Protein AF-A0A257DA40-F1 (afdb_monomer_lite)

Secondary structure (DSSP, 8-state):
-HHHHHHHHHHHHHHHHHHHHTTS-----------------------------------------------------------------------------------------------------HHHHHHHHHHHHS---HHHHHHHHHHHHHHHHHHHHHHS-SS-----HHHHHHHHHHHHHHHHHHHHHHHHHHHH--SPPSS-TTSTTTTS-HHHHHHHHHHHHHHHHHHHHHHHHS-HHHIIIIIHHHHT-S--SGGGGG-S-HHHHHHHHHHHHIIIIIIS---HHHHHHHHHHHHHHHHHHT------GGGGGTS--HHHHHHHTBTT---S--SSHHHHHHTT----------BSS-HHHHT-HHHHTTT-----

Sequence (384 aa):
MHEQQLAVLMRQRQLRQKGELRRIELRARPVDGSARLGAHRGARAVRDRGVMVAHHGLGAPLDVRSDAIHHPGRVRAVADEVPKKDVVLHPLAGRMLEHRFQRLAVGMHIGDDGDLHGTCGRHRSRLGKLIWRQCNAMNLPASTLTLLLTVGVALSLMALERLRPNRSYAAEPAWVLRVAALGCVGIGLTLLLGTAFDRLVGAPGLMQRDSALTALPDWLQGFVGYVCVTFFVYWWHRWRHHSDLLWRLFHQIHHSTHRLEAATAFYAHPNDFIGNALIVSGVSYGLLGYGLDAAAWTAFWVGVFDLWEHTNLRTPRWLGYVVVRPEMHRVHHEKDRHRSNYGIPVWDMLFGTYENSLRDVDCGFSAAQERRVLSMLRFKDVDG

pLDDT: mean 72.93, std 28.76, range [23.3, 98.69]

Structure (mmCIF, N/CA/C/O backbone):
data_AF-A0A257DA40-F1
#
_entry.id   AF-A0A257DA40-F1
#
loop_
_atom_site.group_PDB
_atom_site.id
_atom_site.type_symbol
_atom_site.label_atom_id
_atom_site.label_alt_id
_atom_site.label_comp_id
_atom_site.label_asym_id
_atom_site.label_entity_id
_atom_site.label_seq_id
_atom_site.pdbx_PDB_ins_code
_atom_site.Cartn_x
_atom_site.Cartn_y
_atom_site.Cartn_z
_atom_site.occupancy
_atom_site.B_iso_or_equiv
_atom_site.auth_seq_id
_atom_site.auth_comp_id
_atom_site.auth_asym_id
_atom_site.auth_atom_id
_atom_site.pdbx_PDB_model_num
ATOM 1 N N . MET A 1 1 ? -74.834 -13.143 -15.637 1.00 54.34 1 MET A N 1
ATOM 2 C CA . MET A 1 1 ? -74.939 -11.907 -14.824 1.00 54.34 1 MET A CA 1
ATOM 3 C C . MET A 1 1 ? -74.166 -11.929 -13.494 1.00 54.34 1 MET A C 1
ATOM 5 O O . MET A 1 1 ? -73.977 -10.854 -12.946 1.00 54.34 1 MET A O 1
ATOM 9 N N . HIS A 1 2 ? -73.678 -13.067 -12.972 1.00 55.41 2 HIS A N 1
ATOM 10 C CA . HIS A 1 2 ? -72.959 -13.097 -11.678 1.00 55.41 2 HIS A CA 1
ATOM 11 C C . HIS A 1 2 ? -71.435 -12.849 -11.760 1.00 55.41 2 HIS A C 1
ATOM 13 O O . HIS A 1 2 ? -70.866 -12.233 -10.866 1.00 55.41 2 HIS A O 1
ATOM 19 N N . GLU A 1 3 ? -70.781 -13.217 -12.863 1.00 53.31 3 GLU A N 1
ATOM 20 C CA . GLU A 1 3 ? -69.329 -13.023 -13.059 1.00 53.31 3 GLU A CA 1
ATOM 21 C C . GLU A 1 3 ? -68.920 -11.539 -13.176 1.00 53.31 3 GLU A C 1
ATOM 23 O O . GLU A 1 3 ? -67.917 -11.100 -12.613 1.00 53.31 3 GLU A O 1
ATOM 28 N N . GLN A 1 4 ? -69.737 -10.717 -13.847 1.00 59.25 4 GLN A N 1
ATOM 29 C CA . GLN A 1 4 ? -69.430 -9.293 -14.041 1.00 59.25 4 GLN A CA 1
ATOM 30 C C . GLN A 1 4 ? -69.554 -8.468 -12.751 1.00 59.25 4 GLN A C 1
ATOM 32 O O . GLN A 1 4 ? -68.827 -7.490 -12.581 1.00 59.25 4 GLN A O 1
ATOM 37 N N . GLN A 1 5 ? -70.417 -8.867 -11.811 1.00 58.09 5 GLN A N 1
ATOM 38 C CA . GLN A 1 5 ? -70.557 -8.173 -10.526 1.00 58.09 5 GLN A CA 1
ATOM 39 C C . GLN A 1 5 ? -69.365 -8.446 -9.595 1.00 58.09 5 GLN A C 1
ATOM 41 O O . GLN A 1 5 ? -68.905 -7.536 -8.900 1.00 58.09 5 GLN A O 1
ATOM 46 N N . LEU A 1 6 ? -68.798 -9.658 -9.638 1.00 59.00 6 LEU A N 1
ATOM 47 C CA . LEU A 1 6 ? -67.636 -10.028 -8.826 1.00 59.00 6 LEU A CA 1
ATOM 48 C C . LEU A 1 6 ? -66.360 -9.295 -9.279 1.00 59.00 6 LEU A C 1
ATOM 50 O O . LEU A 1 6 ? -65.578 -8.824 -8.449 1.00 59.00 6 LEU A O 1
ATOM 54 N N . ALA A 1 7 ? -66.192 -9.112 -10.592 1.00 68.75 7 ALA A N 1
ATOM 55 C CA . ALA A 1 7 ? -65.068 -8.369 -11.162 1.00 68.75 7 ALA A CA 1
ATOM 56 C C . ALA A 1 7 ? -65.081 -6.878 -10.767 1.00 68.75 7 ALA A C 1
ATOM 58 O O . ALA A 1 7 ? -64.031 -6.294 -10.482 1.00 68.75 7 ALA A O 1
ATOM 59 N N . VAL A 1 8 ? -66.265 -6.259 -10.686 1.00 72.31 8 VAL A N 1
ATOM 60 C CA . VAL A 1 8 ? -66.413 -4.855 -10.265 1.00 72.31 8 VAL A CA 1
ATOM 61 C C . VAL A 1 8 ? -66.093 -4.682 -8.775 1.00 72.31 8 VAL A C 1
ATOM 63 O O . VAL A 1 8 ? -65.372 -3.750 -8.411 1.00 72.31 8 VAL A O 1
ATOM 66 N N . LEU A 1 9 ? -66.534 -5.611 -7.920 1.00 66.44 9 LEU A N 1
ATOM 67 C CA . LEU A 1 9 ? -66.240 -5.606 -6.479 1.00 66.44 9 LEU A CA 1
ATOM 68 C C . LEU A 1 9 ? -64.745 -5.810 -6.174 1.00 66.44 9 LEU A C 1
ATOM 70 O O . LEU A 1 9 ? -64.177 -5.093 -5.344 1.00 66.44 9 LEU A O 1
ATOM 74 N N . MET A 1 10 ? -64.076 -6.723 -6.886 1.00 69.44 10 MET A N 1
ATOM 75 C CA . MET A 1 10 ? -62.626 -6.943 -6.765 1.00 69.44 10 MET A CA 1
ATOM 76 C C . MET A 1 10 ? -61.822 -5.704 -7.192 1.00 69.44 10 MET A C 1
ATOM 78 O O . MET A 1 10 ? -60.873 -5.301 -6.512 1.00 69.44 10 MET A O 1
ATOM 82 N N . ARG A 1 11 ? -62.245 -5.036 -8.275 1.00 68.44 11 ARG A N 1
ATOM 83 C CA . ARG A 1 11 ? -61.588 -3.823 -8.783 1.00 68.44 11 ARG A CA 1
ATOM 84 C C . ARG A 1 11 ? -61.756 -2.628 -7.839 1.00 68.44 11 ARG A C 1
ATOM 86 O O . ARG A 1 11 ? -60.812 -1.861 -7.657 1.00 68.44 11 ARG A O 1
ATOM 93 N N . GLN A 1 12 ? -62.909 -2.492 -7.180 1.00 66.06 12 GLN A N 1
ATOM 94 C CA . GLN A 1 12 ? -63.132 -1.450 -6.170 1.00 66.06 12 GLN A CA 1
ATOM 95 C C . GLN A 1 12 ? -62.311 -1.676 -4.888 1.00 66.06 12 GLN A C 1
ATOM 97 O O . GLN A 1 12 ? -61.802 -0.706 -4.317 1.00 66.06 12 GLN A O 1
ATOM 102 N N . ARG A 1 13 ? -62.099 -2.934 -4.466 1.00 64.88 13 ARG A N 1
ATOM 103 C CA . ARG A 1 13 ? -61.212 -3.267 -3.333 1.00 64.88 13 ARG A CA 1
ATOM 104 C C . ARG A 1 13 ? -59.749 -2.912 -3.611 1.00 64.88 13 ARG A C 1
ATOM 106 O O . ARG A 1 13 ? -59.120 -2.267 -2.775 1.00 64.88 13 ARG A O 1
ATOM 113 N N . GLN A 1 14 ? -59.229 -3.243 -4.796 1.00 65.94 14 GLN A N 1
ATOM 114 C CA . GLN A 1 14 ? -57.849 -2.895 -5.171 1.00 65.94 14 GLN A CA 1
ATOM 115 C C . GLN A 1 14 ? -57.617 -1.379 -5.278 1.00 65.94 14 GLN A C 1
ATOM 117 O O . GLN A 1 14 ? -56.537 -0.896 -4.934 1.00 65.94 14 GLN A O 1
ATOM 122 N N . LEU A 1 15 ? -58.618 -0.612 -5.726 1.00 60.81 15 LEU A N 1
ATOM 123 C CA . LEU A 1 15 ? -58.515 0.848 -5.814 1.00 60.81 15 LEU A CA 1
ATOM 124 C C . LEU A 1 15 ? -58.539 1.525 -4.433 1.00 60.81 15 LEU A C 1
ATOM 126 O O . LEU A 1 15 ? -57.797 2.486 -4.234 1.00 60.81 15 LEU A O 1
ATOM 130 N N . ARG A 1 16 ? -59.302 1.000 -3.459 1.00 57.34 16 ARG A N 1
ATOM 131 C CA . ARG A 1 16 ? -59.254 1.483 -2.063 1.00 57.34 16 ARG A CA 1
ATOM 132 C C . ARG A 1 16 ? -57.899 1.211 -1.403 1.00 57.34 16 ARG A C 1
ATOM 134 O O . ARG A 1 16 ? -57.331 2.123 -0.812 1.00 57.34 16 ARG A O 1
ATOM 141 N N . GLN A 1 17 ? -57.329 0.022 -1.609 1.00 56.88 17 GLN A N 1
ATOM 142 C CA . GLN A 1 17 ? -56.016 -0.342 -1.060 1.00 56.88 17 GLN A CA 1
ATOM 143 C C . GLN A 1 17 ? -54.872 0.501 -1.661 1.00 56.88 17 GLN A C 1
ATOM 145 O O . GLN A 1 17 ? -53.980 0.953 -0.944 1.00 56.88 17 GLN A O 1
ATOM 150 N N . LYS A 1 18 ? -54.923 0.799 -2.970 1.00 51.84 18 LYS A N 1
ATOM 151 C CA . LYS A 1 18 ? -53.969 1.717 -3.627 1.00 51.84 18 LYS A CA 1
ATOM 152 C C . LYS A 1 18 ? -54.140 3.184 -3.205 1.00 51.84 18 LYS A C 1
ATOM 154 O O . LYS A 1 18 ? -53.164 3.932 -3.250 1.00 51.84 18 LYS A O 1
ATOM 159 N N . GLY A 1 19 ? -55.346 3.599 -2.812 1.00 48.47 19 GLY A N 1
ATOM 160 C CA . GLY A 1 19 ? -55.627 4.942 -2.294 1.00 48.47 19 GLY A CA 1
ATOM 161 C C . GLY A 1 19 ? -55.097 5.169 -0.874 1.00 48.47 19 GLY A C 1
ATOM 162 O O . GLY A 1 19 ? -54.560 6.240 -0.595 1.00 48.47 19 GLY A O 1
ATOM 163 N N . GLU A 1 20 ? -55.183 4.159 -0.005 1.00 48.88 20 GLU A N 1
ATOM 164 C CA . GLU A 1 20 ? -54.639 4.211 1.362 1.00 48.88 20 GLU A CA 1
ATOM 165 C C . GLU A 1 20 ? -53.105 4.157 1.381 1.00 48.88 20 GLU A C 1
ATOM 167 O O . GLU A 1 20 ? -52.479 4.940 2.094 1.00 48.88 20 GLU A O 1
ATOM 172 N N . LEU A 1 21 ? -52.482 3.351 0.512 1.00 44.78 21 LEU A N 1
ATOM 173 C CA . LEU A 1 21 ? -51.017 3.290 0.389 1.00 44.78 21 LEU A CA 1
ATOM 174 C C . LEU A 1 21 ? -50.393 4.600 -0.126 1.00 44.78 21 LEU A C 1
ATOM 176 O O . LEU A 1 21 ? -49.274 4.934 0.249 1.00 44.78 21 LEU A O 1
ATOM 180 N N . ARG A 1 22 ? -51.116 5.398 -0.928 1.00 41.72 22 ARG A N 1
ATOM 181 C CA . ARG A 1 22 ? -50.642 6.724 -1.376 1.00 41.72 22 ARG A CA 1
ATOM 182 C C . ARG A 1 22 ? -50.804 7.839 -0.336 1.00 41.72 22 ARG A C 1
ATOM 184 O O . ARG A 1 22 ? -50.245 8.912 -0.543 1.00 41.72 22 ARG A O 1
ATOM 191 N N . ARG A 1 23 ? -51.546 7.622 0.759 1.00 38.25 23 ARG A N 1
ATOM 192 C CA . ARG A 1 23 ? -51.724 8.619 1.836 1.00 38.25 23 ARG A CA 1
ATOM 193 C C . ARG A 1 23 ? -50.686 8.522 2.958 1.00 38.25 23 ARG A C 1
ATOM 195 O O . ARG A 1 23 ? -50.645 9.432 3.778 1.00 38.25 23 ARG A O 1
ATOM 202 N N . ILE A 1 24 ? -49.857 7.475 2.994 1.00 40.19 24 ILE A N 1
ATOM 203 C CA . ILE A 1 24 ? -48.946 7.206 4.124 1.00 40.19 24 ILE A CA 1
ATOM 204 C C . ILE A 1 24 ? -47.492 7.659 3.866 1.00 40.19 24 ILE A C 1
ATOM 206 O O . ILE A 1 24 ? -46.750 7.866 4.818 1.00 40.19 24 ILE A O 1
ATOM 210 N N . GLU A 1 25 ? -47.084 7.956 2.627 1.00 38.16 25 GLU A N 1
ATOM 211 C CA . GLU A 1 25 ? -45.714 8.424 2.333 1.00 38.16 25 GLU A CA 1
ATOM 212 C C . GLU A 1 25 ? -45.667 9.849 1.761 1.00 38.16 25 GLU A C 1
ATOM 214 O O . GLU A 1 25 ? -45.271 10.070 0.620 1.00 38.16 25 GLU A O 1
ATOM 219 N N . LEU A 1 26 ? -46.045 10.852 2.561 1.00 31.58 26 LEU A N 1
ATOM 220 C CA . LEU A 1 26 ? -45.719 12.260 2.293 1.00 31.58 26 LEU A CA 1
ATOM 221 C C . LEU A 1 26 ? -45.413 13.018 3.603 1.00 31.58 26 LEU A C 1
ATOM 223 O O . LEU A 1 26 ? -46.310 13.488 4.287 1.00 31.58 26 LEU A O 1
ATOM 227 N N . ARG A 1 27 ? -44.102 13.181 3.856 1.00 30.70 27 ARG A N 1
ATOM 228 C CA . ARG A 1 27 ? -43.392 14.222 4.642 1.00 30.70 27 ARG A CA 1
ATOM 229 C C . ARG A 1 27 ? -43.712 14.442 6.135 1.00 30.70 27 ARG A C 1
ATOM 231 O O . ARG A 1 27 ? -44.748 14.988 6.479 1.00 30.70 27 ARG A O 1
ATOM 238 N N . ALA A 1 28 ? -42.641 14.386 6.939 1.00 29.45 28 ALA A N 1
ATOM 239 C CA . ALA A 1 28 ? -42.179 15.542 7.724 1.00 29.45 28 ALA A CA 1
ATOM 240 C C . ALA A 1 28 ? -40.652 15.484 7.971 1.00 29.45 28 ALA A C 1
ATOM 242 O O . ALA A 1 28 ? -40.137 14.506 8.503 1.00 29.45 28 ALA A O 1
ATOM 243 N N . ARG A 1 29 ? -39.928 16.540 7.564 1.00 36.75 29 ARG A N 1
ATOM 244 C CA . ARG A 1 29 ? -38.593 16.904 8.088 1.00 36.75 29 ARG A CA 1
ATOM 245 C C . ARG A 1 29 ? -38.779 17.662 9.411 1.00 36.75 29 ARG A C 1
ATOM 247 O O . ARG A 1 29 ? -39.816 18.307 9.566 1.00 36.75 29 ARG A O 1
ATOM 254 N N . PRO A 1 30 ? -37.735 17.754 10.249 1.00 36.59 30 PRO A N 1
ATOM 255 C CA . PRO A 1 30 ? -37.380 19.082 10.760 1.00 36.59 30 PRO A CA 1
ATOM 256 C C . PRO A 1 30 ? -35.880 19.405 10.658 1.00 36.59 30 PRO A C 1
ATOM 258 O O . PRO A 1 30 ? -35.025 18.525 10.694 1.00 36.59 30 PRO A O 1
ATOM 261 N N . VAL A 1 31 ? -35.609 20.703 10.505 1.00 34.03 31 VAL A N 1
ATOM 262 C CA . VAL A 1 31 ? -34.304 21.380 10.567 1.00 34.03 31 VAL A CA 1
ATOM 263 C C . VAL A 1 31 ? -34.166 22.048 11.947 1.00 34.03 31 VAL A C 1
ATOM 265 O O . VAL A 1 31 ? -35.172 22.475 12.507 1.00 34.03 31 VAL A O 1
ATOM 268 N N . ASP A 1 32 ? -32.922 22.086 12.434 1.00 33.19 32 ASP A N 1
ATOM 269 C CA . ASP A 1 32 ? -32.271 22.751 13.583 1.00 33.19 32 ASP A CA 1
ATOM 270 C C . ASP A 1 32 ? -33.011 23.762 14.486 1.00 33.19 32 ASP A C 1
ATOM 272 O O . ASP A 1 32 ? -33.734 24.644 14.029 1.00 33.19 32 ASP A O 1
ATOM 276 N N . GLY A 1 33 ? -32.654 23.738 15.784 1.00 28.89 33 GLY A N 1
ATOM 277 C CA . GLY A 1 33 ? -32.906 24.845 16.720 1.00 28.89 33 GLY A CA 1
ATOM 278 C C . GLY A 1 33 ? -32.618 24.558 18.206 1.00 28.89 33 GLY A C 1
ATOM 279 O O . GLY A 1 33 ? -33.459 24.033 18.918 1.00 28.89 33 GLY A O 1
ATOM 280 N N . SER A 1 34 ? -31.421 24.946 18.652 1.00 29.34 34 SER A N 1
ATOM 281 C CA . SER A 1 34 ? -30.933 25.264 20.015 1.00 29.34 34 SER A CA 1
ATOM 282 C C . SER A 1 34 ? -31.821 25.128 21.280 1.00 29.34 34 SER A C 1
ATOM 284 O O . SER A 1 34 ? -32.819 25.820 21.437 1.00 29.34 34 SER A O 1
ATOM 286 N N . ALA A 1 35 ? -31.205 24.473 22.276 1.00 29.34 35 ALA A N 1
ATOM 287 C CA . ALA A 1 35 ? -31.002 24.905 23.672 1.00 29.34 35 ALA A CA 1
ATOM 288 C C . ALA A 1 35 ? -32.137 24.840 24.727 1.00 29.34 35 ALA A C 1
ATOM 290 O O . ALA A 1 35 ? -33.138 25.537 24.643 1.00 29.34 35 ALA A O 1
ATOM 291 N N . ARG A 1 36 ? -31.777 24.165 25.840 1.00 29.45 36 ARG A N 1
ATOM 292 C CA . ARG A 1 36 ? -31.937 24.513 27.278 1.00 29.45 36 ARG A CA 1
ATOM 293 C C . ARG A 1 36 ? -32.659 23.472 28.153 1.00 29.45 36 ARG A C 1
ATOM 295 O O . ARG A 1 36 ? -33.842 23.227 28.004 1.00 29.45 36 ARG A O 1
ATOM 302 N N . LEU A 1 37 ? -31.881 23.022 29.150 1.00 30.23 37 LEU A N 1
ATOM 303 C CA . LEU A 1 37 ? -32.204 22.832 30.575 1.00 30.23 37 LEU A CA 1
ATOM 304 C C . LEU A 1 37 ? -33.328 21.867 30.995 1.00 30.23 37 LEU A C 1
ATOM 306 O O . LEU A 1 37 ? -34.498 22.097 30.733 1.00 30.23 37 LEU A O 1
ATOM 310 N N . GLY A 1 38 ? -32.955 20.951 31.899 1.00 27.17 38 GLY A N 1
ATOM 311 C CA . GLY A 1 38 ? -33.719 20.782 33.139 1.00 27.17 38 GLY A CA 1
ATOM 312 C C . GLY A 1 38 ? -34.135 19.362 33.523 1.00 27.17 38 GLY A C 1
ATOM 313 O O . GLY A 1 38 ? -35.207 18.912 33.161 1.00 27.17 38 GLY A O 1
ATOM 314 N N . ALA A 1 39 ? -33.323 18.761 34.396 1.00 27.84 39 ALA A N 1
ATOM 315 C CA . ALA A 1 39 ? -33.744 18.126 35.649 1.00 27.84 39 ALA A CA 1
ATOM 316 C C . ALA A 1 39 ? -34.575 16.811 35.673 1.00 27.84 39 ALA A C 1
ATOM 318 O O . ALA A 1 39 ? -35.753 16.755 35.359 1.00 27.84 39 ALA A O 1
ATOM 319 N N . HIS A 1 40 ? -33.938 15.841 36.344 1.00 28.50 40 HIS A N 1
ATOM 320 C CA . HIS A 1 40 ? -34.460 14.946 37.389 1.00 28.50 40 HIS A CA 1
ATOM 321 C C . HIS A 1 40 ? -35.190 13.621 37.074 1.00 28.50 40 HIS A C 1
ATOM 323 O O . HIS A 1 40 ? -36.328 13.571 36.638 1.00 28.50 40 HIS A O 1
ATOM 329 N N . ARG A 1 41 ? -34.531 12.570 37.603 1.00 28.23 41 ARG A N 1
ATOM 330 C CA . ARG A 1 41 ? -35.044 11.450 38.422 1.00 28.23 41 ARG A CA 1
ATOM 331 C C . ARG A 1 41 ? -35.988 10.429 37.764 1.00 28.23 41 ARG A C 1
ATOM 333 O O . ARG A 1 41 ? -37.187 10.619 37.713 1.00 28.23 41 ARG A O 1
ATOM 340 N N . GLY A 1 42 ? -35.439 9.223 37.595 1.00 25.52 42 GLY A N 1
ATOM 341 C CA . GLY A 1 42 ? -35.705 8.152 38.562 1.00 25.52 42 GLY A CA 1
ATOM 342 C C . GLY A 1 42 ? -36.759 7.099 38.198 1.00 25.52 42 GLY A C 1
ATOM 343 O O . GLY A 1 42 ? -37.932 7.397 38.057 1.00 25.52 42 GLY A O 1
ATOM 344 N N . ALA A 1 43 ? -36.294 5.848 38.288 1.00 28.12 43 ALA A N 1
ATOM 345 C CA . ALA A 1 43 ? -37.004 4.650 38.747 1.00 28.12 43 ALA A CA 1
ATOM 346 C C . ALA A 1 43 ? -37.582 3.650 37.719 1.00 28.12 43 ALA A C 1
ATOM 348 O O . ALA A 1 43 ? -38.585 3.870 37.059 1.00 28.12 43 ALA A O 1
ATOM 349 N N . ARG A 1 44 ? -36.964 2.461 37.809 1.00 27.61 44 ARG A N 1
ATOM 350 C CA . ARG A 1 44 ? -37.535 1.107 37.945 1.00 27.61 44 ARG A CA 1
ATOM 351 C C . ARG A 1 44 ? -38.152 0.385 36.739 1.00 27.61 44 ARG A C 1
ATOM 353 O O . ARG A 1 44 ? -39.269 0.617 36.309 1.00 27.61 44 ARG A O 1
ATOM 360 N N . ALA A 1 45 ? -37.393 -0.651 36.383 1.00 30.00 45 ALA A N 1
ATOM 361 C CA . ALA A 1 45 ? -37.774 -1.961 35.876 1.00 30.00 45 ALA A CA 1
ATOM 362 C C . ALA A 1 45 ? -39.149 -2.497 36.315 1.00 30.00 45 ALA A C 1
ATOM 364 O O . ALA A 1 45 ? -39.465 -2.520 37.505 1.00 30.00 45 ALA A O 1
ATOM 365 N N . VAL A 1 46 ? -39.849 -3.101 35.352 1.00 30.28 46 VAL A N 1
ATOM 366 C CA . VAL A 1 46 ? -40.844 -4.155 35.571 1.00 30.28 46 VAL A CA 1
ATOM 367 C C . VAL A 1 46 ? -40.540 -5.289 34.588 1.00 30.28 46 VAL A C 1
ATOM 369 O O . VAL A 1 46 ? -40.456 -5.085 33.380 1.00 30.28 46 VAL A O 1
ATOM 372 N N . ARG A 1 47 ? -40.289 -6.474 35.152 1.00 29.67 47 ARG A N 1
ATOM 373 C CA . ARG A 1 47 ? -40.265 -7.772 34.469 1.00 29.67 47 ARG A CA 1
ATOM 374 C C . ARG A 1 47 ? -41.709 -8.233 34.327 1.00 29.67 47 ARG A C 1
ATOM 376 O O . ARG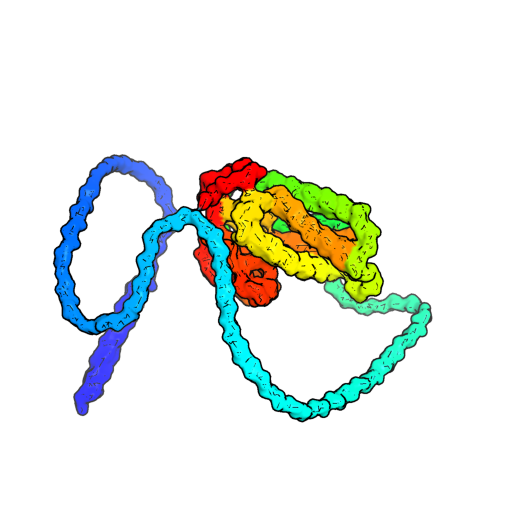 A 1 47 ? -42.406 -8.205 35.333 1.00 29.67 47 ARG A O 1
ATOM 383 N N . ASP A 1 48 ? -42.077 -8.782 33.175 1.00 29.83 48 ASP A N 1
ATOM 384 C CA . ASP A 1 48 ? -43.218 -9.691 33.107 1.00 29.83 48 ASP A CA 1
ATOM 385 C C . ASP A 1 48 ? -42.857 -10.982 32.374 1.00 29.83 48 ASP A C 1
ATOM 387 O O . ASP A 1 48 ? -42.207 -10.988 31.327 1.00 29.83 48 ASP A O 1
ATOM 391 N N . ARG A 1 49 ? -43.229 -12.090 33.019 1.00 29.80 49 ARG A N 1
ATOM 392 C CA . ARG A 1 49 ? -43.109 -13.474 32.563 1.00 29.80 49 ARG A CA 1
ATOM 393 C C . ARG A 1 49 ? -44.473 -13.893 32.015 1.00 29.80 49 ARG A C 1
ATOM 395 O O . ARG A 1 49 ? -45.456 -13.803 32.738 1.00 29.80 49 ARG A O 1
ATOM 402 N N . GLY A 1 50 ? -44.512 -14.437 30.802 1.00 25.97 50 GLY A N 1
ATOM 403 C CA . GLY A 1 50 ? -45.669 -15.151 30.258 1.00 25.97 50 GLY A CA 1
ATOM 404 C C . GLY A 1 50 ? -45.232 -16.504 29.699 1.00 25.97 50 GLY A C 1
ATOM 405 O O . GLY A 1 50 ? -44.283 -16.567 28.921 1.00 25.97 50 GLY A O 1
ATOM 406 N N . VAL A 1 51 ? -45.891 -17.577 30.136 1.00 25.25 51 VAL A N 1
ATOM 407 C CA . VAL A 1 51 ? -45.638 -18.985 29.787 1.00 25.25 51 VAL A CA 1
ATOM 408 C C . VAL A 1 51 ? -46.870 -19.561 29.074 1.00 25.25 51 VAL A C 1
ATOM 410 O O . VAL A 1 51 ? -47.966 -19.403 29.596 1.00 25.25 51 VAL A O 1
ATOM 413 N N . MET A 1 52 ? -46.615 -20.280 27.962 1.00 23.30 52 MET A N 1
ATOM 414 C CA . MET A 1 52 ? -47.407 -21.310 27.234 1.00 23.30 52 MET A CA 1
ATOM 415 C C . MET A 1 52 ? -48.806 -20.932 26.690 1.00 23.30 52 MET A C 1
ATOM 417 O O . MET A 1 52 ? -49.535 -20.168 27.297 1.00 23.30 52 MET A O 1
ATOM 421 N N . VAL A 1 53 ? -49.237 -21.386 25.501 1.00 25.56 53 VAL A N 1
ATOM 422 C CA . VAL A 1 53 ? -49.517 -22.788 25.112 1.00 25.56 53 VAL A CA 1
ATOM 423 C C . VAL A 1 53 ? -49.346 -23.021 23.597 1.00 25.56 53 VAL A C 1
ATOM 425 O O . VAL A 1 53 ? -49.659 -22.163 22.776 1.00 25.56 53 VAL A O 1
ATOM 428 N N . ALA A 1 54 ? -48.859 -24.218 23.256 1.00 25.95 54 ALA A N 1
ATOM 429 C CA . ALA A 1 54 ? -48.685 -24.770 21.914 1.00 25.95 54 ALA A CA 1
ATOM 430 C C . ALA A 1 54 ? -49.965 -25.426 21.356 1.00 25.95 54 ALA A C 1
ATOM 432 O O . ALA A 1 54 ? -50.749 -25.997 22.110 1.00 25.95 54 ALA A O 1
ATOM 433 N N . HIS A 1 55 ? -50.101 -25.455 20.025 1.00 25.47 55 HIS A N 1
ATOM 434 C CA . HIS A 1 55 ? -50.936 -26.429 19.316 1.00 25.47 55 HIS A CA 1
ATOM 435 C C . HIS A 1 55 ? -50.064 -27.290 18.392 1.00 25.47 55 HIS A C 1
ATOM 437 O O . HIS A 1 55 ? -49.210 -26.787 17.663 1.00 25.47 55 HIS A O 1
ATOM 443 N N . HIS A 1 56 ? -50.274 -28.600 18.497 1.00 28.56 56 HIS A N 1
ATOM 444 C CA . HIS A 1 56 ? -49.518 -29.696 17.893 1.00 28.56 56 HIS A CA 1
ATOM 445 C C . HIS A 1 56 ? -50.001 -30.065 16.478 1.00 28.56 56 HIS A C 1
ATOM 447 O O . HIS A 1 56 ? -51.202 -30.062 16.220 1.00 28.56 56 HIS A O 1
ATOM 453 N N . GLY A 1 57 ? -49.059 -30.558 15.661 1.00 25.80 57 GLY A N 1
ATOM 454 C CA . GLY A 1 57 ? -49.259 -31.594 14.632 1.00 25.80 57 GLY A CA 1
ATOM 455 C C . GLY A 1 57 ? -48.909 -31.142 13.209 1.00 25.80 57 GLY A C 1
ATOM 456 O O . GLY A 1 57 ? -49.354 -30.087 12.790 1.00 25.80 57 GLY A O 1
ATOM 457 N N . LEU A 1 58 ? -48.136 -31.850 12.381 1.00 28.09 58 LEU A N 1
ATOM 458 C CA . LEU A 1 58 ? -47.543 -33.194 12.392 1.00 28.09 58 LEU A CA 1
ATOM 459 C C . LEU A 1 58 ? -46.430 -33.208 11.314 1.00 28.09 58 LEU A C 1
ATOM 461 O O . LEU A 1 58 ? -46.598 -32.565 10.280 1.00 28.09 58 LEU A O 1
ATOM 465 N N . GLY A 1 59 ? -45.352 -33.980 11.517 1.00 27.12 59 GLY A N 1
ATOM 466 C CA . GLY A 1 59 ? -44.454 -34.428 10.435 1.00 27.12 59 GLY A CA 1
ATOM 467 C C . GLY A 1 59 ? -42.975 -34.026 10.541 1.00 27.12 59 GLY A C 1
ATOM 468 O O . GLY A 1 59 ? -42.512 -33.160 9.810 1.00 27.12 59 GLY A O 1
ATOM 469 N N . ALA A 1 60 ? -42.225 -34.706 11.407 1.00 26.00 60 ALA A N 1
ATOM 470 C CA . ALA A 1 60 ? -40.764 -34.872 11.326 1.00 26.00 60 ALA A CA 1
ATOM 471 C C . ALA A 1 60 ? -40.476 -36.373 11.032 1.00 26.00 60 ALA A C 1
ATOM 473 O O . ALA A 1 60 ? -41.454 -37.130 11.008 1.00 26.00 60 ALA A O 1
ATOM 474 N N . PRO A 1 61 ? -39.225 -36.882 10.929 1.00 42.09 61 PRO A N 1
ATOM 475 C CA . PRO A 1 61 ? -37.912 -36.213 10.924 1.00 42.09 61 PRO A CA 1
ATOM 476 C C . PRO A 1 61 ? -36.896 -36.814 9.909 1.00 42.09 61 PRO A C 1
ATOM 478 O O . PRO A 1 61 ? -37.183 -37.798 9.242 1.00 42.09 61 PRO A O 1
ATOM 481 N N . LEU A 1 62 ? -35.695 -36.223 9.847 1.00 27.72 62 LEU A N 1
ATOM 482 C CA . LEU A 1 62 ? -34.358 -36.846 9.689 1.00 27.72 62 LEU A CA 1
ATOM 483 C C . LEU A 1 62 ? -33.357 -35.671 9.802 1.00 27.72 62 LEU A C 1
ATOM 485 O O . LEU A 1 62 ? -33.134 -34.950 8.838 1.00 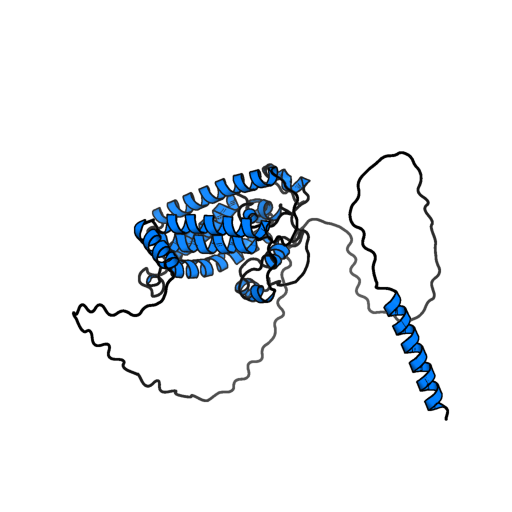27.72 62 LEU A O 1
ATOM 489 N N . ASP A 1 63 ? -33.092 -35.141 10.994 1.00 26.09 63 ASP A N 1
ATOM 490 C CA . ASP A 1 63 ? -32.062 -35.545 11.970 1.00 26.09 63 ASP A CA 1
ATOM 491 C C . ASP A 1 63 ? -30.634 -35.644 11.404 1.00 26.09 63 ASP A C 1
ATOM 493 O O . ASP A 1 63 ? -30.239 -36.678 10.878 1.00 26.09 63 ASP A O 1
ATOM 497 N N . VAL A 1 64 ? -29.859 -34.564 11.570 1.00 26.08 64 VAL A N 1
ATOM 498 C CA . VAL A 1 64 ? -28.474 -34.634 12.062 1.00 26.08 64 VAL A CA 1
ATOM 499 C C . VAL A 1 64 ? -28.265 -33.444 13.004 1.00 26.08 64 VAL A C 1
ATOM 501 O O . VAL A 1 64 ? -28.170 -32.293 12.576 1.00 26.08 64 VAL A O 1
ATOM 504 N N . ARG A 1 65 ? -28.213 -33.728 14.307 1.00 23.66 65 ARG A N 1
ATOM 505 C CA . ARG A 1 65 ? -27.669 -32.834 15.337 1.00 23.66 65 ARG A CA 1
ATOM 506 C C . ARG A 1 65 ? -26.153 -32.688 15.182 1.00 23.66 65 ARG A C 1
ATOM 508 O O . ARG A 1 65 ? -25.447 -33.684 15.056 1.00 23.66 65 ARG A O 1
ATOM 515 N N . SER A 1 66 ? -25.647 -31.474 15.376 1.00 26.59 66 SER A N 1
ATOM 516 C CA . SER A 1 66 ? -24.350 -31.279 16.029 1.00 26.59 66 SER A CA 1
ATOM 517 C C . SER A 1 66 ? -24.471 -30.149 17.047 1.00 26.59 66 SER A C 1
ATOM 519 O O . SER A 1 66 ? -24.534 -28.972 16.690 1.00 26.59 66 SER A O 1
ATOM 521 N N . ASP A 1 67 ? -24.527 -30.534 18.317 1.00 27.19 67 ASP A N 1
ATOM 522 C CA . ASP A 1 67 ? -24.284 -29.653 19.450 1.00 27.19 67 ASP A CA 1
ATOM 523 C C . ASP A 1 67 ? -22.808 -29.226 19.450 1.00 27.19 67 ASP A C 1
ATOM 525 O O . ASP A 1 67 ? -21.917 -30.074 19.416 1.00 27.19 67 ASP A O 1
ATOM 529 N N . ALA A 1 68 ? -22.538 -27.924 19.542 1.00 27.20 68 ALA A N 1
ATOM 530 C CA . ALA A 1 68 ? -21.272 -27.420 20.067 1.00 27.20 68 ALA A CA 1
ATOM 531 C C . ALA A 1 68 ? -21.467 -26.017 20.658 1.00 27.20 68 ALA A C 1
ATOM 533 O O . ALA A 1 68 ? -21.666 -25.027 19.955 1.00 27.20 68 ALA A O 1
ATOM 534 N N . ILE A 1 69 ? -21.405 -25.960 21.984 1.00 28.56 69 ILE A N 1
ATOM 535 C CA . ILE A 1 69 ? -21.343 -24.755 22.805 1.00 28.56 69 ILE A CA 1
ATOM 536 C C . ILE A 1 69 ? -19.851 -24.435 23.090 1.00 28.56 69 ILE A C 1
ATOM 538 O O . ILE A 1 69 ? -19.095 -25.341 23.425 1.00 28.56 69 ILE A O 1
ATOM 542 N N . HIS A 1 70 ? -19.492 -23.138 23.023 1.00 27.55 70 HIS A N 1
ATOM 543 C CA . HIS A 1 70 ? -18.274 -22.423 23.498 1.00 27.55 70 HIS A CA 1
ATOM 544 C C . HIS A 1 70 ? -16.944 -22.442 22.695 1.00 27.55 70 HIS A C 1
ATOM 546 O O . HIS A 1 70 ? -16.201 -23.416 22.717 1.00 27.55 70 HIS A O 1
ATOM 552 N N . HIS A 1 71 ? -16.564 -21.289 22.103 1.00 27.19 71 HIS A N 1
ATOM 553 C CA . HIS A 1 71 ? -15.575 -20.289 22.606 1.00 27.19 71 HIS A CA 1
ATOM 554 C C . HIS A 1 71 ? -15.202 -19.254 21.503 1.00 27.19 71 HIS A C 1
ATOM 556 O O . HIS A 1 71 ? -15.007 -19.664 20.360 1.00 27.19 71 HIS A O 1
ATOM 562 N N . PRO A 1 72 ? -15.059 -17.939 21.795 1.00 35.25 72 PRO A N 1
ATOM 563 C CA . PRO A 1 72 ? -14.506 -16.960 20.855 1.00 35.25 72 PRO A CA 1
ATOM 564 C C . PRO A 1 72 ? -12.974 -16.887 20.991 1.00 35.25 72 PRO A C 1
ATOM 566 O O . PRO A 1 72 ? -12.452 -16.964 22.103 1.00 35.25 72 PRO A O 1
ATOM 569 N N . GLY A 1 73 ? -12.264 -16.730 19.873 1.00 33.97 73 GLY A N 1
ATOM 570 C CA . GLY A 1 73 ? -10.807 -16.545 19.846 1.00 33.97 73 GLY A CA 1
ATOM 571 C C . GLY A 1 73 ? -10.049 -17.774 19.348 1.00 33.97 73 GLY A C 1
ATOM 572 O O . GLY A 1 73 ? -9.505 -18.544 20.137 1.00 33.97 73 GLY A O 1
ATOM 573 N N . ARG A 1 74 ? -10.048 -17.969 18.024 1.00 27.84 74 ARG A N 1
ATOM 574 C CA . ARG A 1 74 ? -9.029 -18.701 17.249 1.00 27.84 74 ARG A CA 1
ATOM 575 C C . ARG A 1 74 ? -9.391 -18.599 15.771 1.00 27.84 74 ARG A C 1
ATOM 577 O O . ARG A 1 74 ? -10.373 -19.198 15.335 1.00 27.84 74 ARG A O 1
ATOM 584 N N . VAL A 1 75 ? -8.571 -17.902 14.992 1.00 34.28 75 VAL A N 1
ATOM 585 C CA . VAL A 1 75 ? -8.582 -18.040 13.535 1.00 34.28 75 VAL A CA 1
ATOM 586 C C . VAL A 1 75 ? -8.009 -19.425 13.228 1.00 34.28 75 VAL A C 1
ATOM 588 O O . VAL A 1 75 ? -6.801 -19.641 13.233 1.00 34.28 75 VAL A O 1
ATOM 591 N N . ARG A 1 76 ? -8.878 -20.425 13.051 1.00 27.88 76 ARG A N 1
ATOM 592 C CA . ARG A 1 76 ? -8.464 -21.714 12.487 1.00 27.88 76 ARG A CA 1
ATOM 593 C C . ARG A 1 76 ? -8.498 -21.599 10.971 1.00 27.88 76 ARG A C 1
ATOM 595 O O . ARG A 1 76 ? -9.544 -21.305 10.402 1.00 27.88 76 ARG A O 1
ATOM 602 N N . ALA A 1 77 ? -7.357 -21.872 10.343 1.00 31.30 77 ALA A N 1
ATOM 603 C CA . ALA A 1 77 ? -7.272 -22.138 8.917 1.00 31.30 77 ALA A CA 1
ATOM 604 C C . ALA A 1 77 ? -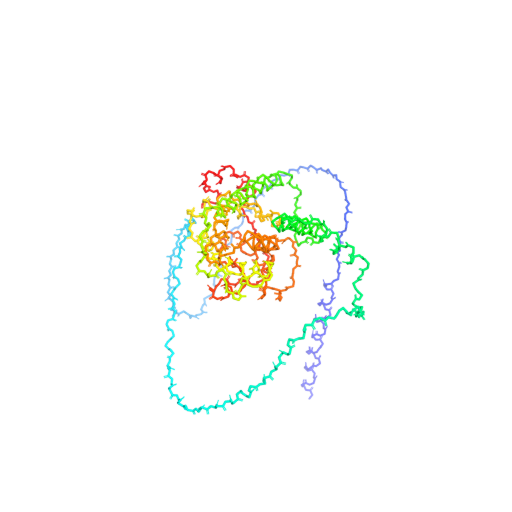8.266 -23.254 8.561 1.00 31.30 77 ALA A C 1
ATOM 606 O O . ALA A 1 77 ? -8.123 -24.395 9.005 1.00 31.30 77 ALA A O 1
ATOM 607 N N . VAL A 1 78 ? -9.296 -22.901 7.798 1.00 30.27 78 VAL A N 1
ATOM 608 C CA . VAL A 1 78 ? -10.152 -23.871 7.124 1.00 30.27 78 VAL A CA 1
ATOM 609 C C . VAL A 1 78 ? -9.390 -24.283 5.872 1.00 30.27 78 VAL A C 1
ATOM 611 O O . VAL A 1 78 ? -9.115 -23.456 5.007 1.00 30.27 78 VAL A O 1
ATOM 614 N N . ALA A 1 79 ? -8.964 -25.542 5.822 1.00 28.22 79 ALA A N 1
ATOM 615 C CA . ALA A 1 79 ? -8.507 -26.143 4.582 1.00 28.22 79 ALA A CA 1
ATOM 616 C C . ALA A 1 79 ? -9.747 -26.364 3.709 1.00 28.22 79 ALA A C 1
ATOM 618 O O . ALA A 1 79 ? -10.625 -27.140 4.083 1.00 28.22 79 ALA A O 1
ATOM 619 N N . ASP A 1 80 ? -9.840 -25.650 2.590 1.00 31.64 80 ASP A N 1
ATOM 620 C CA . ASP A 1 80 ? -10.919 -25.855 1.629 1.00 31.64 80 ASP A CA 1
ATOM 621 C C . ASP A 1 80 ? -10.743 -27.220 0.946 1.00 31.64 80 ASP A C 1
ATOM 623 O O . ASP A 1 80 ? -9.742 -27.484 0.273 1.00 31.64 80 ASP A O 1
ATOM 627 N N . GLU A 1 81 ? -11.730 -28.099 1.123 1.00 29.00 81 GLU A N 1
ATOM 628 C CA . GLU A 1 81 ? -11.882 -29.314 0.329 1.00 29.00 81 GLU A CA 1
ATOM 629 C C . GLU A 1 81 ? -12.182 -28.929 -1.126 1.00 29.00 81 GLU A C 1
ATOM 631 O O . GLU A 1 81 ? -13.238 -28.387 -1.453 1.00 29.00 81 GLU A O 1
ATOM 636 N N . VAL A 1 82 ? -11.236 -29.214 -2.021 1.00 30.52 82 VAL A N 1
ATOM 637 C CA . VAL A 1 82 ? -11.418 -29.076 -3.469 1.00 30.52 82 VAL A CA 1
ATOM 638 C C . VAL A 1 82 ? -12.309 -30.224 -3.959 1.00 30.52 82 VAL A C 1
ATOM 640 O O . VAL A 1 82 ? -11.895 -31.384 -3.861 1.00 30.52 82 VAL A O 1
ATOM 643 N N . PRO A 1 83 ? -13.490 -29.970 -4.552 1.00 28.12 83 PRO A N 1
ATOM 644 C CA . PRO A 1 83 ? -14.248 -31.030 -5.191 1.00 28.12 83 PRO A CA 1
ATOM 645 C C . PRO A 1 83 ? -13.530 -31.429 -6.483 1.00 28.12 83 PRO A C 1
ATOM 647 O O . PRO A 1 83 ? -13.437 -30.638 -7.427 1.00 28.12 83 PRO A O 1
ATOM 650 N N . LYS A 1 84 ? -13.033 -32.669 -6.544 1.00 27.22 84 LYS A N 1
ATOM 651 C CA . LYS A 1 84 ? -12.612 -33.297 -7.802 1.00 27.22 84 LYS A CA 1
ATOM 652 C C . LYS A 1 84 ? -13.824 -33.359 -8.733 1.00 27.22 84 LYS A C 1
ATOM 654 O O . LYS A 1 84 ? -14.760 -34.113 -8.488 1.00 27.22 84 LYS A O 1
ATOM 659 N N . LYS A 1 85 ? -13.813 -32.554 -9.795 1.00 29.56 85 LYS A N 1
ATOM 660 C CA . LYS A 1 85 ? -14.671 -32.777 -10.959 1.00 29.56 85 LYS A CA 1
ATOM 661 C C . LYS A 1 85 ? -13.887 -33.598 -11.968 1.00 29.56 85 LYS A C 1
ATOM 663 O O . LYS A 1 85 ? -12.932 -33.100 -12.560 1.00 29.56 85 LYS A O 1
ATOM 668 N N . ASP A 1 86 ? -14.321 -34.835 -12.155 1.00 28.30 86 ASP A N 1
ATOM 669 C CA . ASP A 1 86 ? -13.892 -35.682 -13.257 1.00 28.30 86 ASP A CA 1
ATOM 670 C C . ASP A 1 86 ? -14.370 -35.054 -14.572 1.00 28.30 86 ASP A C 1
ATOM 672 O O . ASP A 1 86 ? -15.562 -35.030 -14.885 1.00 28.30 86 ASP A O 1
ATOM 676 N N . VAL A 1 87 ? -13.434 -34.489 -15.334 1.00 29.53 87 VAL A N 1
ATOM 677 C CA . VAL A 1 87 ? -13.681 -34.048 -16.708 1.00 29.53 87 VAL A CA 1
ATOM 678 C C . VAL A 1 87 ? -13.319 -35.206 -17.626 1.00 29.53 87 VAL A C 1
ATOM 680 O O . VAL A 1 87 ? -12.149 -35.514 -17.842 1.00 29.53 87 VAL A O 1
ATOM 683 N N . VAL A 1 88 ? -14.349 -35.850 -18.166 1.00 28.45 88 VAL A N 1
ATOM 684 C CA . VAL A 1 88 ? -14.229 -36.825 -19.250 1.00 28.45 88 VAL A CA 1
ATOM 685 C C . VAL A 1 88 ? -13.774 -36.084 -20.513 1.00 28.45 88 VAL A C 1
ATOM 687 O O . VAL A 1 88 ? -14.520 -35.290 -21.083 1.00 28.45 88 VAL A O 1
ATOM 690 N N . LEU A 1 89 ? -12.536 -36.329 -20.943 1.00 28.36 89 LEU A N 1
ATOM 691 C CA . LEU A 1 89 ? -12.003 -35.877 -22.227 1.00 28.36 89 LEU A CA 1
ATOM 692 C C . LEU A 1 89 ? -12.485 -36.820 -23.337 1.00 28.36 89 LEU A C 1
ATOM 694 O O . LEU A 1 89 ? -12.077 -37.978 -23.395 1.00 28.36 89 LEU A O 1
ATOM 698 N N . HIS A 1 90 ? -13.329 -36.318 -24.239 1.00 27.70 90 HIS A N 1
ATOM 699 C CA . HIS A 1 90 ? -13.634 -36.983 -25.507 1.00 27.70 90 HIS A CA 1
ATOM 700 C C . HIS A 1 90 ? -12.613 -36.547 -26.577 1.00 27.70 90 HIS A C 1
ATOM 702 O O . HIS A 1 90 ? -12.431 -35.342 -26.767 1.00 27.70 90 HIS A O 1
ATOM 708 N N . PRO A 1 91 ? -11.967 -37.474 -27.309 1.00 30.84 91 PRO A N 1
ATOM 709 C CA . PRO A 1 91 ? -11.069 -37.127 -28.399 1.00 30.84 91 PRO A CA 1
ATOM 710 C C . PRO A 1 91 ? -11.860 -37.047 -29.708 1.00 30.84 91 PRO A C 1
ATOM 712 O O . PRO A 1 91 ? -12.411 -38.046 -30.167 1.00 30.84 91 PRO A O 1
ATOM 715 N N . LEU A 1 92 ? -11.891 -35.876 -30.343 1.00 28.59 92 LEU A N 1
ATOM 716 C CA . LEU A 1 92 ? -12.220 -35.775 -31.763 1.00 28.59 92 LEU A CA 1
ATOM 717 C C . LEU A 1 92 ? -11.145 -34.972 -32.483 1.00 28.59 92 LEU A C 1
ATOM 719 O O . LEU A 1 92 ? -10.918 -33.789 -32.243 1.00 28.59 92 LEU A O 1
ATOM 723 N N . ALA A 1 93 ? -10.464 -35.707 -33.348 1.00 27.81 93 ALA A N 1
ATOM 724 C CA . ALA A 1 93 ? -9.434 -35.267 -34.251 1.00 27.81 93 ALA A CA 1
ATOM 725 C C . ALA A 1 93 ? -9.978 -34.352 -35.359 1.00 27.81 93 ALA A C 1
ATOM 727 O O . ALA A 1 93 ? -11.113 -34.489 -35.810 1.00 27.81 93 ALA A O 1
ATOM 728 N N . GLY A 1 94 ? -9.071 -33.534 -35.893 1.00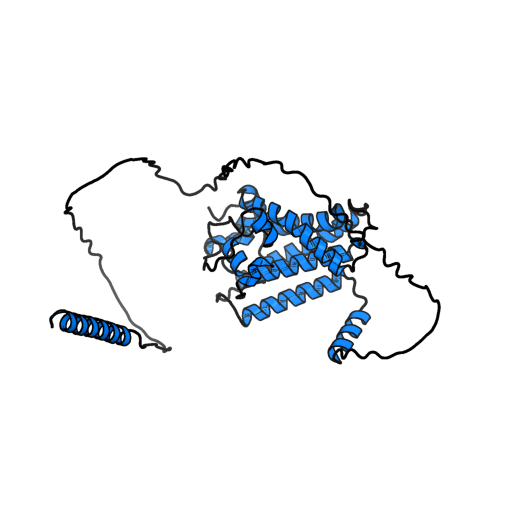 26.89 94 GLY A N 1
ATOM 729 C CA . GLY A 1 94 ? -9.001 -33.299 -37.331 1.00 26.89 94 GLY A CA 1
ATOM 730 C C . GLY A 1 94 ? -9.789 -32.108 -37.864 1.00 26.89 94 GLY A C 1
ATOM 731 O O . GLY A 1 94 ? -10.912 -32.255 -38.343 1.00 26.89 94 GLY A O 1
ATOM 732 N N . ARG A 1 95 ? -9.105 -30.966 -37.976 1.00 28.69 95 ARG A N 1
ATOM 733 C CA . ARG A 1 95 ? -8.752 -30.413 -39.295 1.00 28.69 95 ARG A CA 1
ATOM 734 C C . ARG A 1 95 ? -7.787 -29.235 -39.160 1.00 28.69 95 ARG A C 1
ATOM 736 O O . ARG A 1 95 ? -8.092 -28.225 -38.538 1.00 28.69 95 ARG A O 1
ATOM 743 N N . MET A 1 96 ? -6.616 -29.418 -39.768 1.00 28.08 96 MET A N 1
ATOM 744 C CA . MET A 1 96 ? -5.665 -28.369 -40.119 1.00 28.08 96 MET A CA 1
ATOM 745 C C . MET A 1 96 ? -6.364 -27.313 -40.979 1.00 28.08 96 MET A C 1
ATOM 747 O O . MET A 1 96 ? -7.027 -27.654 -41.958 1.00 28.08 96 MET A O 1
ATOM 751 N N . LEU A 1 97 ? -6.165 -26.044 -40.642 1.00 29.03 97 LEU A N 1
ATOM 752 C CA . LEU A 1 97 ? -6.372 -24.922 -41.549 1.00 29.03 97 LEU A CA 1
ATOM 753 C C . LEU A 1 97 ? -5.071 -24.122 -41.570 1.00 29.03 97 LEU A C 1
ATOM 755 O O . LEU A 1 97 ? -4.781 -23.318 -40.687 1.00 29.03 97 LEU A O 1
ATOM 759 N N . GLU A 1 98 ? -4.262 -24.424 -42.582 1.00 29.98 98 GLU A N 1
ATOM 760 C CA . GLU A 1 98 ? -3.112 -23.633 -42.998 1.00 29.98 98 GLU A CA 1
ATOM 761 C C . GLU A 1 98 ? -3.597 -22.253 -43.455 1.00 29.98 98 GLU A C 1
ATOM 763 O O . GLU A 1 98 ? -4.076 -22.085 -44.577 1.00 29.98 98 GLU A O 1
ATOM 768 N N . HIS A 1 99 ? -3.451 -21.237 -42.607 1.00 31.20 99 HIS A N 1
ATOM 769 C CA . HIS A 1 99 ? -3.523 -19.855 -43.064 1.00 31.20 99 HIS A CA 1
ATOM 770 C C . HIS A 1 99 ? -2.119 -19.356 -43.403 1.00 31.20 99 HIS A C 1
ATOM 772 O O . HIS A 1 99 ? -1.291 -19.075 -42.537 1.00 31.20 99 HIS A O 1
ATOM 778 N N . ARG A 1 100 ? -1.871 -19.259 -44.715 1.00 27.95 100 ARG A N 1
ATOM 779 C CA . ARG A 1 100 ? -0.730 -18.571 -45.323 1.00 27.95 100 ARG A CA 1
ATOM 780 C C . ARG A 1 100 ? -0.689 -17.125 -44.830 1.00 27.95 100 ARG A C 1
ATOM 782 O O . ARG A 1 100 ? -1.471 -16.295 -45.287 1.00 27.95 100 ARG A O 1
ATOM 789 N N . PHE A 1 101 ? 0.263 -16.799 -43.964 1.00 29.33 101 PHE A N 1
ATOM 790 C CA . PHE A 1 101 ? 0.693 -15.417 -43.788 1.00 29.33 101 PHE A CA 1
ATOM 791 C C . PHE A 1 101 ? 1.554 -15.032 -44.993 1.00 29.33 101 PHE A C 1
ATOM 793 O O . PHE A 1 101 ? 2.726 -15.398 -45.090 1.00 29.33 101 PHE A O 1
ATOM 800 N N . GLN A 1 102 ? 0.954 -14.314 -45.943 1.00 29.48 102 GLN A N 1
ATOM 801 C CA . GLN A 1 102 ? 1.716 -13.575 -46.941 1.00 29.48 102 GLN A CA 1
ATOM 802 C C . GLN A 1 102 ? 2.546 -12.518 -46.206 1.00 29.48 102 GLN A C 1
ATOM 804 O O . GLN A 1 102 ? 2.016 -11.636 -45.533 1.00 29.48 102 GLN A O 1
ATOM 809 N N . ARG A 1 103 ? 3.869 -12.655 -46.311 1.00 27.28 103 ARG A N 1
ATOM 810 C CA . ARG A 1 103 ? 4.849 -11.674 -45.853 1.00 27.28 103 ARG A CA 1
ATOM 811 C C . ARG A 1 103 ? 4.634 -10.384 -46.643 1.00 27.28 103 ARG A C 1
ATOM 813 O O . ARG A 1 103 ? 4.981 -10.331 -47.820 1.00 27.28 103 ARG A O 1
ATOM 820 N N . LEU A 1 104 ? 4.092 -9.348 -46.006 1.00 24.66 104 LEU A N 1
ATOM 821 C CA . LEU A 1 104 ? 4.254 -7.985 -46.501 1.00 24.66 104 LEU A CA 1
ATOM 822 C C . LEU A 1 104 ? 5.658 -7.529 -46.087 1.00 24.66 104 LEU A C 1
ATOM 824 O O . LEU A 1 104 ? 5.894 -7.137 -44.947 1.00 24.66 104 LEU A O 1
ATOM 828 N N . ALA A 1 105 ? 6.611 -7.659 -47.007 1.00 26.31 105 ALA A N 1
ATOM 829 C CA . ALA A 1 105 ? 7.910 -7.023 -46.883 1.00 26.31 105 ALA A CA 1
ATOM 830 C C . ALA A 1 105 ? 7.709 -5.511 -47.046 1.00 26.31 105 ALA A C 1
ATOM 832 O O . ALA A 1 105 ? 7.605 -5.007 -48.161 1.00 26.31 105 ALA A O 1
ATOM 833 N N . VAL A 1 106 ? 7.613 -4.784 -45.934 1.00 28.58 106 VAL A N 1
ATOM 834 C CA . VAL A 1 106 ? 7.776 -3.329 -45.952 1.00 28.58 106 VAL A CA 1
ATOM 835 C C . VAL A 1 106 ? 9.277 -3.074 -45.919 1.00 28.58 106 VAL A C 1
ATOM 837 O O . VAL A 1 106 ? 9.907 -3.134 -44.866 1.00 28.58 106 VAL A O 1
ATOM 840 N N . GLY A 1 107 ? 9.863 -2.875 -47.099 1.00 26.17 107 GLY A N 1
ATOM 841 C CA . GLY A 1 107 ? 11.231 -2.390 -47.229 1.00 26.17 107 GLY A CA 1
ATOM 842 C C . GLY A 1 107 ? 11.314 -0.990 -46.632 1.00 26.17 107 GLY A C 1
ATOM 843 O O . GLY A 1 107 ? 10.759 -0.046 -47.187 1.00 26.17 107 GLY A O 1
ATOM 844 N N . MET A 1 108 ? 11.969 -0.862 -45.482 1.00 25.86 108 MET A N 1
ATOM 845 C CA . MET A 1 108 ? 12.300 0.435 -44.907 1.00 25.86 108 MET A CA 1
ATOM 846 C C . MET A 1 108 ? 13.602 0.898 -45.558 1.00 25.86 108 MET A C 1
ATOM 848 O O . MET A 1 108 ? 14.681 0.401 -45.239 1.00 25.86 108 MET A O 1
ATOM 852 N N . HIS A 1 109 ? 13.474 1.793 -46.535 1.00 26.41 109 HIS A N 1
ATOM 853 C CA . HIS A 1 109 ? 14.605 2.477 -47.145 1.00 26.41 109 HIS A CA 1
ATOM 854 C C . HIS A 1 109 ? 15.218 3.401 -46.086 1.00 26.41 109 HIS A C 1
ATOM 856 O O . HIS A 1 109 ? 14.559 4.328 -45.617 1.00 26.41 109 HIS A O 1
ATOM 862 N N . ILE A 1 110 ? 16.459 3.123 -45.689 1.00 36.62 110 ILE A N 1
ATOM 863 C CA . ILE A 1 110 ? 17.287 4.071 -44.944 1.00 36.62 110 ILE A CA 1
ATOM 864 C C . ILE A 1 110 ? 17.696 5.143 -45.954 1.00 36.62 110 ILE A C 1
ATOM 866 O O . ILE A 1 110 ? 18.342 4.836 -46.957 1.00 36.62 110 ILE A O 1
ATOM 870 N N . GLY A 1 111 ? 17.215 6.362 -45.737 1.00 26.91 111 GLY A N 1
ATOM 871 C CA . GLY A 1 111 ? 17.669 7.564 -46.418 1.00 26.91 111 GLY A CA 1
ATOM 872 C C . GLY A 1 111 ? 18.323 8.460 -45.381 1.00 26.91 111 GLY A C 1
ATOM 873 O O . GLY A 1 111 ? 17.643 8.917 -44.462 1.00 26.91 111 GLY A O 1
ATOM 874 N N . ASP A 1 112 ? 19.632 8.641 -45.524 1.00 35.50 112 ASP A N 1
ATOM 875 C CA . ASP A 1 112 ? 20.400 9.664 -44.828 1.00 35.50 112 ASP A CA 1
ATOM 876 C C . ASP A 1 112 ? 20.018 11.065 -45.338 1.00 35.50 112 ASP A C 1
ATOM 878 O O . ASP A 1 112 ? 19.718 11.253 -46.518 1.00 35.50 112 ASP A O 1
ATOM 882 N N . ASP A 1 113 ? 20.088 12.013 -44.403 1.00 37.88 113 ASP A N 1
ATOM 883 C CA . ASP A 1 113 ? 20.161 13.470 -44.535 1.00 37.88 113 ASP A CA 1
ATOM 884 C C . ASP A 1 113 ? 19.002 14.261 -45.171 1.00 37.88 113 ASP A C 1
ATOM 886 O O . ASP A 1 113 ? 18.606 14.096 -46.323 1.00 37.88 113 ASP A O 1
ATOM 890 N N . GLY A 1 114 ? 18.541 15.265 -44.414 1.00 30.31 114 GLY A N 1
ATOM 891 C CA . GLY A 1 114 ? 17.796 16.397 -44.958 1.00 30.31 114 GLY A CA 1
ATOM 892 C C . GLY A 1 114 ? 16.911 17.105 -43.939 1.00 30.31 114 GLY A C 1
ATOM 893 O O . GLY A 1 114 ? 15.765 16.715 -43.729 1.00 30.31 114 GLY A O 1
ATOM 894 N N . ASP A 1 115 ? 17.429 18.183 -43.349 1.00 40.75 115 ASP A N 1
ATOM 895 C CA . ASP A 1 115 ? 16.654 19.224 -42.670 1.00 40.75 115 ASP A CA 1
ATOM 896 C C . ASP A 1 115 ? 15.377 19.583 -43.442 1.00 40.75 115 ASP A C 1
ATOM 898 O O . ASP A 1 115 ? 15.449 20.190 -44.508 1.00 40.75 115 ASP A O 1
ATOM 902 N N . LEU A 1 116 ? 14.200 19.302 -42.874 1.00 33.19 116 LEU A N 1
ATOM 903 C CA . LEU A 1 116 ? 12.948 19.932 -43.294 1.00 33.19 116 LEU A CA 1
ATOM 904 C C . LEU A 1 116 ? 12.047 20.218 -42.090 1.00 33.19 116 LEU A C 1
ATOM 906 O O . LEU A 1 116 ? 11.291 19.381 -41.591 1.00 33.19 116 LEU A O 1
ATOM 910 N N . HIS A 1 117 ? 12.092 21.479 -41.664 1.00 43.84 117 HIS A N 1
ATOM 911 C CA . HIS A 1 117 ? 11.012 22.138 -40.947 1.00 43.84 117 HIS A CA 1
ATOM 912 C C . HIS A 1 117 ? 9.687 21.966 -41.712 1.00 43.84 117 HIS A C 1
ATOM 914 O O . HIS A 1 117 ? 9.475 22.576 -42.755 1.00 43.84 117 HIS A O 1
ATOM 920 N N . GLY A 1 118 ? 8.772 21.166 -41.160 1.00 28.73 118 GLY A N 1
ATOM 921 C CA . GLY A 1 118 ? 7.427 20.956 -41.696 1.00 28.73 118 GLY A CA 1
ATOM 922 C C . GLY A 1 118 ? 6.405 20.837 -40.572 1.00 28.73 118 GLY A C 1
ATOM 923 O O . GLY A 1 118 ? 6.321 19.840 -39.862 1.00 28.73 118 GLY A O 1
ATOM 924 N N . THR A 1 119 ? 5.641 21.902 -40.373 1.00 40.44 119 THR A N 1
ATOM 925 C CA . THR A 1 119 ? 4.655 22.095 -39.311 1.00 40.44 119 THR A CA 1
ATOM 926 C C . THR A 1 119 ? 3.452 21.153 -39.423 1.00 40.44 119 THR A C 1
ATOM 928 O O . THR A 1 119 ? 2.591 21.356 -40.274 1.00 40.44 119 THR A O 1
ATOM 931 N N . CYS A 1 120 ? 3.301 20.212 -38.486 1.00 31.30 120 CYS A N 1
ATOM 932 C CA . CYS A 1 120 ? 2.007 19.592 -38.178 1.00 31.30 120 CYS A CA 1
ATOM 933 C C . CYS A 1 120 ? 1.579 19.999 -36.761 1.00 31.30 120 CYS A C 1
ATOM 935 O O . CYS A 1 120 ? 1.985 19.420 -35.750 1.00 31.30 120 CYS A O 1
ATOM 937 N N . GLY A 1 121 ? 0.779 21.063 -36.685 1.00 35.81 121 GLY A N 1
ATOM 938 C CA . GLY A 1 121 ? 0.293 21.645 -35.441 1.00 35.81 121 GLY A CA 1
ATOM 939 C C . GLY A 1 121 ? -0.702 20.743 -34.713 1.00 35.81 121 GLY A C 1
ATOM 940 O O . GLY A 1 121 ? -1.906 20.865 -34.899 1.00 35.81 121 GLY A O 1
ATOM 941 N N . ARG A 1 122 ? -0.223 19.915 -33.777 1.00 41.78 122 ARG A N 1
ATOM 942 C CA . ARG A 1 122 ? -1.051 19.546 -32.620 1.00 41.78 122 ARG A CA 1
ATOM 943 C C . ARG A 1 122 ? -1.100 20.753 -31.691 1.00 41.78 122 ARG A C 1
ATOM 945 O O . ARG A 1 122 ? -0.092 21.113 -31.077 1.00 41.78 122 ARG A O 1
ATOM 952 N N . HIS A 1 123 ? -2.269 21.379 -31.586 1.00 40.62 123 HIS A N 1
ATOM 953 C CA . HIS A 1 123 ? -2.579 22.384 -30.570 1.00 40.62 123 HIS A CA 1
ATOM 954 C C . HIS A 1 123 ? -2.481 21.761 -29.164 1.00 40.62 123 HIS A C 1
ATOM 956 O O . HIS A 1 123 ? -3.475 21.458 -28.516 1.00 40.62 123 HIS A O 1
ATOM 962 N N . ARG A 1 124 ? -1.260 21.574 -28.650 1.00 51.41 124 ARG A N 1
ATOM 963 C CA . ARG A 1 124 ? -1.041 21.572 -27.202 1.00 51.41 124 ARG A CA 1
ATOM 964 C C . ARG A 1 124 ? -1.256 23.009 -26.739 1.00 51.41 124 ARG A C 1
ATOM 966 O O . ARG A 1 124 ? -0.677 23.931 -27.325 1.00 51.41 124 ARG A O 1
ATOM 973 N N . SER A 1 125 ? -2.109 23.199 -25.734 1.00 60.88 125 SER A N 1
ATOM 974 C CA . SER A 1 125 ? -2.359 24.506 -25.120 1.00 60.88 125 SER A CA 1
ATOM 975 C C . SER A 1 125 ? -1.029 25.188 -24.760 1.00 60.88 125 SER A C 1
ATOM 977 O O . SER A 1 125 ? -0.029 24.515 -24.495 1.00 60.88 125 SER A O 1
ATOM 979 N N . ARG A 1 126 ? -0.983 26.529 -24.754 1.00 54.00 126 ARG A N 1
ATOM 980 C CA . ARG A 1 126 ? 0.220 27.277 -24.323 1.00 54.00 126 ARG A CA 1
ATOM 981 C C . ARG A 1 126 ? 0.708 26.807 -22.946 1.00 54.00 126 ARG A C 1
ATOM 983 O O . ARG A 1 126 ? 1.911 26.692 -22.743 1.00 54.00 126 ARG A O 1
ATOM 990 N N . LEU A 1 127 ? -0.228 26.431 -22.072 1.00 51.91 127 LEU A N 1
ATOM 991 C CA . LEU A 1 127 ? 0.043 25.806 -20.781 1.00 51.91 127 LEU A CA 1
ATOM 992 C C . LEU A 1 127 ? 0.728 24.437 -20.927 1.00 51.91 127 LEU A C 1
ATOM 994 O O . LEU A 1 127 ? 1.757 24.206 -20.308 1.00 51.91 127 LEU A O 1
ATOM 998 N N . GLY A 1 128 ? 0.237 23.560 -21.808 1.00 44.00 128 GLY A N 1
ATOM 999 C CA . GLY A 1 128 ? 0.858 22.258 -22.071 1.00 44.00 128 GLY A CA 1
ATOM 1000 C C . GLY A 1 128 ? 2.266 22.352 -22.672 1.00 44.00 128 GLY A C 1
ATOM 1001 O O . GLY A 1 128 ? 3.112 21.515 -22.372 1.00 44.00 128 GLY A O 1
ATOM 1002 N N . LYS A 1 129 ? 2.554 23.382 -23.481 1.00 49.03 129 LYS A N 1
ATOM 1003 C CA . LYS A 1 129 ? 3.914 23.653 -23.988 1.00 49.03 129 LYS A CA 1
ATOM 1004 C C . LYS A 1 129 ? 4.833 24.240 -22.912 1.00 49.03 129 LYS A C 1
ATOM 1006 O O . LYS A 1 129 ? 6.017 23.924 -22.914 1.00 49.03 129 LYS A O 1
ATOM 1011 N N . LEU A 1 130 ? 4.305 25.071 -22.011 1.00 53.53 130 LEU A N 1
ATOM 1012 C CA . LEU A 1 130 ? 5.060 25.658 -20.902 1.00 53.53 130 LEU A CA 1
ATOM 1013 C C . LEU A 1 130 ? 5.413 24.607 -19.843 1.00 53.53 130 LEU A C 1
ATOM 1015 O O . LEU A 1 130 ? 6.573 24.516 -19.467 1.00 53.53 130 LEU A O 1
ATOM 1019 N N . ILE A 1 131 ? 4.448 23.771 -19.446 1.00 54.81 131 ILE A N 1
ATOM 1020 C CA . ILE A 1 131 ? 4.666 22.654 -18.516 1.00 54.81 131 ILE A CA 1
ATOM 1021 C C . ILE A 1 131 ? 5.681 21.676 -19.111 1.00 54.81 131 ILE A C 1
ATOM 1023 O O . ILE A 1 131 ? 6.660 21.340 -18.458 1.00 54.81 131 ILE A O 1
ATOM 1027 N N . TRP A 1 132 ? 5.519 21.286 -20.381 1.00 49.09 132 TRP A N 1
ATOM 1028 C CA . TRP A 1 132 ? 6.466 20.382 -21.041 1.00 49.09 132 TRP A CA 1
ATOM 1029 C C . TRP A 1 132 ? 7.883 20.975 -21.124 1.00 49.09 132 TRP A C 1
ATOM 1031 O O . TRP A 1 132 ? 8.849 20.275 -20.845 1.00 49.09 132 TRP A O 1
ATOM 1041 N N . ARG A 1 133 ? 8.019 22.274 -21.433 1.00 48.56 133 ARG A N 1
ATOM 1042 C CA . ARG A 1 133 ? 9.318 22.972 -21.455 1.00 48.56 133 ARG A CA 1
ATOM 1043 C C . ARG A 1 133 ? 9.945 23.121 -20.070 1.00 48.56 133 ARG A C 1
ATOM 1045 O O . ARG A 1 133 ? 11.150 22.955 -19.960 1.00 48.56 133 ARG A O 1
ATOM 1052 N N . GLN A 1 134 ? 9.165 23.424 -19.034 1.00 55.00 134 GLN A N 1
ATOM 1053 C CA . GLN A 1 134 ? 9.682 23.551 -17.669 1.00 55.00 134 GLN A CA 1
ATOM 1054 C C . GLN A 1 134 ? 10.085 22.190 -17.090 1.00 55.00 134 GLN A C 1
ATOM 1056 O O . GLN A 1 134 ? 11.145 22.090 -16.488 1.00 55.00 134 GLN A O 1
ATOM 1061 N N . CYS A 1 135 ? 9.318 21.125 -17.344 1.00 48.72 135 CYS A N 1
ATOM 1062 C CA . CYS A 1 135 ? 9.691 19.769 -16.936 1.00 48.72 135 CYS A CA 1
ATOM 1063 C C . CYS A 1 135 ? 10.962 19.271 -17.646 1.00 48.72 135 CYS A C 1
ATOM 1065 O O . CYS A 1 135 ? 11.825 18.705 -16.982 1.00 48.72 135 CYS A O 1
ATOM 1067 N N . ASN A 1 136 ? 11.124 19.536 -18.952 1.00 49.22 136 ASN A N 1
ATOM 1068 C CA . ASN A 1 136 ? 12.349 19.177 -19.684 1.00 49.22 136 ASN A CA 1
ATOM 1069 C C . ASN A 1 136 ? 13.564 20.046 -19.320 1.00 49.22 136 ASN A C 1
ATOM 1071 O O . ASN A 1 136 ? 14.691 19.626 -19.546 1.00 49.22 136 ASN A O 1
ATOM 1075 N N . ALA A 1 137 ? 13.363 21.253 -18.785 1.00 50.44 137 ALA A N 1
ATOM 1076 C CA . ALA A 1 137 ? 14.459 22.156 -18.434 1.00 50.44 137 ALA A CA 1
ATOM 1077 C C . ALA A 1 137 ? 15.115 21.834 -17.080 1.00 50.44 137 ALA A C 1
ATOM 1079 O O . ALA A 1 137 ? 16.211 22.319 -16.816 1.00 50.44 137 ALA A O 1
ATOM 1080 N N . MET A 1 138 ? 14.463 21.049 -16.214 1.00 59.81 138 MET A N 1
ATOM 1081 C CA . MET A 1 138 ? 14.948 20.825 -14.846 1.00 59.81 138 MET A CA 1
ATOM 1082 C C . MET A 1 138 ? 15.904 19.633 -14.689 1.00 59.81 138 MET A C 1
ATOM 1084 O O . MET A 1 138 ? 16.476 19.509 -13.611 1.00 59.81 138 MET A O 1
ATOM 1088 N N . ASN A 1 139 ? 16.093 18.776 -15.711 1.00 65.56 139 ASN A N 1
ATOM 1089 C CA . ASN A 1 139 ? 16.971 17.586 -15.668 1.00 65.56 139 ASN A CA 1
ATOM 1090 C C . ASN A 1 139 ? 16.911 16.824 -14.324 1.00 65.56 139 ASN A C 1
ATOM 1092 O O . ASN A 1 139 ? 17.936 16.420 -13.773 1.00 65.56 139 ASN A O 1
ATOM 1096 N N . LEU A 1 140 ? 15.712 16.676 -13.751 1.00 77.25 140 LEU A N 1
ATOM 1097 C CA . LEU A 1 140 ? 15.559 15.991 -12.471 1.00 77.25 140 LEU A CA 1
ATOM 1098 C C . LEU A 1 140 ? 15.822 14.493 -12.672 1.00 77.25 140 LEU A C 1
ATOM 1100 O O . LEU A 1 140 ? 15.292 13.929 -13.632 1.00 77.25 140 LEU A O 1
ATOM 1104 N N . PRO A 1 141 ? 16.558 13.830 -11.759 1.00 83.88 141 PRO A N 1
ATOM 1105 C CA . PRO A 1 141 ? 16.615 12.372 -11.723 1.00 83.88 141 PRO A CA 1
ATOM 1106 C C . PRO A 1 141 ? 15.198 11.790 -11.707 1.00 83.88 141 PRO A C 1
ATOM 1108 O O . PRO A 1 141 ? 14.316 12.361 -11.049 1.00 83.88 141 PRO A O 1
ATOM 1111 N N . ALA A 1 142 ? 14.958 10.664 -12.391 1.00 83.25 142 ALA A N 1
ATOM 1112 C CA . ALA A 1 142 ? 13.607 10.105 -12.476 1.00 83.25 142 ALA A CA 1
ATOM 1113 C C . ALA A 1 142 ? 13.048 9.780 -11.085 1.00 83.25 142 ALA A C 1
ATOM 1115 O O . ALA A 1 142 ? 11.865 9.990 -10.844 1.00 83.25 142 ALA A O 1
ATOM 1116 N N . SER A 1 143 ? 13.909 9.381 -10.146 1.00 83.25 143 SER A N 1
ATOM 1117 C CA . SER A 1 143 ? 13.578 9.178 -8.731 1.00 83.25 143 SER A CA 1
ATOM 1118 C C . SER A 1 143 ? 13.052 10.432 -8.019 1.00 83.25 143 SER A C 1
ATOM 1120 O O . SER A 1 143 ? 12.105 10.352 -7.236 1.00 83.25 143 SER A O 1
ATOM 1122 N N . THR A 1 144 ? 13.612 11.609 -8.303 1.00 88.44 144 THR A N 1
ATOM 1123 C CA . THR A 1 144 ? 13.109 12.880 -7.761 1.00 88.44 144 THR A CA 1
ATOM 1124 C C . THR A 1 144 ? 11.769 13.236 -8.393 1.00 88.44 144 THR A C 1
ATOM 1126 O O . THR A 1 144 ? 10.846 13.659 -7.697 1.00 88.44 144 THR A O 1
ATOM 1129 N N . LEU A 1 145 ? 11.638 13.042 -9.709 1.00 91.69 145 LEU A N 1
ATOM 1130 C CA . LEU A 1 145 ? 10.390 13.297 -10.421 1.00 91.69 145 LEU A CA 1
ATOM 1131 C C . LEU A 1 145 ? 9.259 12.398 -9.904 1.00 91.69 145 LEU A C 1
ATOM 1133 O O . LEU A 1 145 ? 8.189 12.904 -9.574 1.00 91.69 145 LEU A O 1
ATOM 1137 N N . THR A 1 146 ? 9.487 11.089 -9.801 1.00 93.75 146 THR A N 1
ATOM 1138 C CA . THR A 1 146 ? 8.489 10.131 -9.316 1.00 93.75 146 THR A CA 1
ATOM 1139 C C . THR A 1 146 ? 8.075 10.430 -7.882 1.00 93.75 146 THR A C 1
ATOM 1141 O O . THR A 1 146 ? 6.884 10.405 -7.590 1.00 93.75 146 THR A O 1
ATOM 1144 N N . LEU A 1 147 ? 9.009 10.815 -7.005 1.00 91.75 147 LEU A N 1
ATOM 1145 C CA . LEU A 1 147 ? 8.688 11.235 -5.640 1.00 91.75 147 LEU A CA 1
ATOM 1146 C C . LEU A 1 147 ? 7.778 12.473 -5.614 1.00 91.75 147 LEU A C 1
ATOM 1148 O O . LEU A 1 147 ? 6.758 12.471 -4.923 1.00 91.75 147 LEU A O 1
ATOM 1152 N N . LEU A 1 148 ? 8.112 13.516 -6.382 1.00 94.38 148 LEU A N 1
ATOM 1153 C CA . LEU A 1 148 ? 7.287 14.726 -6.476 1.00 94.38 148 LEU A CA 1
ATOM 1154 C C . LEU A 1 148 ? 5.893 14.419 -7.037 1.00 94.38 148 LEU A C 1
ATOM 1156 O O . LEU A 1 148 ? 4.901 14.956 -6.544 1.00 94.38 148 LEU A O 1
ATOM 1160 N N . LEU A 1 149 ? 5.805 13.531 -8.032 1.00 96.38 149 LEU A N 1
ATOM 1161 C CA . LEU A 1 149 ? 4.531 13.077 -8.582 1.00 96.38 149 LEU A CA 1
ATOM 1162 C C . LEU A 1 149 ? 3.717 12.291 -7.548 1.00 96.38 149 LEU A C 1
ATOM 1164 O O . LEU A 1 149 ? 2.530 12.572 -7.403 1.00 96.38 149 LEU A O 1
ATOM 1168 N N . THR A 1 150 ? 4.327 11.373 -6.791 1.00 96.12 150 THR A N 1
ATOM 1169 C CA . THR A 1 150 ? 3.650 10.635 -5.709 1.00 96.12 150 THR A CA 1
ATOM 1170 C C . THR A 1 150 ? 3.092 11.590 -4.660 1.00 96.12 150 THR A C 1
ATOM 1172 O O . THR A 1 150 ? 1.928 11.473 -4.282 1.00 96.12 150 THR A O 1
ATOM 1175 N N . VAL A 1 151 ? 3.881 12.580 -4.224 1.00 95.75 151 VAL A N 1
ATOM 1176 C CA . VAL A 1 151 ? 3.417 13.612 -3.282 1.00 95.75 151 VAL A CA 1
ATOM 1177 C C . VAL A 1 151 ? 2.259 14.410 -3.883 1.00 95.75 151 VAL A C 1
ATOM 1179 O O . VAL A 1 151 ? 1.246 14.619 -3.219 1.00 95.75 151 VAL A O 1
ATOM 1182 N N . GLY A 1 152 ? 2.362 14.811 -5.152 1.00 97.88 152 GLY A N 1
ATOM 1183 C CA . GLY A 1 152 ? 1.288 15.508 -5.860 1.00 97.88 152 GLY A CA 1
ATOM 1184 C C . GLY A 1 152 ? -0.008 14.694 -5.934 1.00 97.88 152 GLY A C 1
ATOM 1185 O O . GLY A 1 152 ? -1.087 15.234 -5.677 1.00 97.88 152 GLY A O 1
ATOM 1186 N N . VAL A 1 153 ? 0.083 13.393 -6.228 1.00 98.19 153 VAL A N 1
ATOM 1187 C CA . VAL A 1 153 ? -1.059 12.464 -6.241 1.00 98.19 153 VAL A CA 1
ATOM 1188 C C . VAL A 1 153 ? -1.659 12.329 -4.845 1.00 98.19 153 VAL A C 1
ATOM 1190 O O . VAL A 1 153 ? -2.866 12.505 -4.698 1.00 98.19 153 VAL A O 1
ATOM 1193 N N . ALA A 1 154 ? -0.836 12.103 -3.818 1.00 97.50 154 ALA A N 1
ATOM 1194 C CA . ALA A 1 154 ? -1.292 11.986 -2.435 1.00 97.50 154 ALA A CA 1
ATOM 1195 C C . ALA A 1 154 ? -2.070 13.234 -1.992 1.00 97.50 154 ALA A C 1
ATOM 1197 O O . ALA A 1 154 ? -3.208 13.125 -1.536 1.00 97.50 154 ALA A O 1
ATOM 1198 N N . LEU A 1 155 ? -1.506 14.428 -2.204 1.00 97.50 155 LEU A N 1
ATOM 1199 C CA . LEU A 1 155 ? -2.162 15.694 -1.865 1.00 97.50 155 LEU A CA 1
ATOM 1200 C C . LEU A 1 155 ? -3.464 15.899 -2.650 1.00 97.50 155 LEU A C 1
ATOM 1202 O O . LEU A 1 155 ? -4.447 16.386 -2.093 1.00 97.50 155 LEU A O 1
ATOM 1206 N N . SER A 1 156 ? -3.493 15.501 -3.923 1.00 98.12 156 SER A N 1
ATOM 1207 C CA . SER A 1 156 ? -4.688 15.611 -4.766 1.00 98.12 156 SER A CA 1
ATOM 1208 C C . SER A 1 156 ? -5.812 14.686 -4.297 1.00 98.12 156 SER A C 1
ATOM 1210 O O . SER A 1 156 ? -6.962 15.118 -4.220 1.00 98.12 156 SER A O 1
ATOM 1212 N N . LEU A 1 157 ? -5.492 13.435 -3.951 1.00 98.06 157 LEU A N 1
ATOM 1213 C CA . LEU A 1 157 ? -6.459 12.474 -3.418 1.00 98.06 157 LEU A CA 1
ATOM 1214 C C . LEU A 1 157 ? -6.991 12.935 -2.059 1.00 98.06 157 LEU A C 1
ATOM 1216 O O . LEU A 1 157 ? -8.205 13.017 -1.886 1.00 98.06 157 LEU A O 1
ATOM 1220 N N . MET A 1 158 ? -6.107 13.355 -1.150 1.00 95.75 158 MET A N 1
ATOM 1221 C CA . MET A 1 158 ? -6.503 13.911 0.149 1.00 95.75 158 MET A CA 1
ATOM 1222 C C . MET A 1 158 ? -7.405 15.143 -0.012 1.00 95.75 158 MET A C 1
ATOM 1224 O O . MET A 1 158 ? -8.411 15.274 0.682 1.00 95.75 158 MET A O 1
ATOM 1228 N N . ALA A 1 159 ? -7.099 16.045 -0.951 1.00 96.81 159 ALA A N 1
ATOM 1229 C CA . ALA A 1 159 ? -7.956 17.193 -1.241 1.00 96.81 159 ALA A CA 1
ATOM 1230 C C . ALA A 1 159 ? -9.329 16.760 -1.784 1.00 96.81 159 ALA A C 1
ATOM 1232 O O . ALA A 1 159 ? -10.359 17.274 -1.344 1.00 96.81 159 ALA A O 1
ATOM 1233 N N . LEU A 1 160 ? -9.365 15.789 -2.700 1.00 97.06 160 LEU A N 1
ATOM 1234 C CA . LEU A 1 160 ? -10.607 15.277 -3.278 1.00 97.06 160 LEU A CA 1
ATOM 1235 C C . LEU A 1 160 ? -11.506 14.620 -2.222 1.00 97.06 160 LEU A C 1
ATOM 1237 O O . LEU A 1 160 ? -12.718 14.835 -2.234 1.00 97.06 160 LEU A O 1
ATOM 1241 N N . GLU A 1 161 ? -10.926 13.890 -1.272 1.00 95.94 161 GLU A N 1
ATOM 1242 C CA . GLU A 1 161 ? -11.644 13.288 -0.142 1.00 95.94 161 GLU A CA 1
ATOM 1243 C C . GLU A 1 161 ? -12.242 14.324 0.804 1.00 95.94 161 GLU A C 1
ATOM 1245 O O . GLU A 1 161 ? -13.320 14.103 1.351 1.00 95.94 161 GLU A O 1
ATOM 1250 N N . ARG A 1 162 ? -11.584 15.477 0.981 1.00 93.31 162 ARG A N 1
ATOM 1251 C CA . ARG A 1 162 ? -12.158 16.593 1.749 1.00 93.31 162 ARG A CA 1
ATOM 1252 C C . ARG A 1 162 ? -13.327 17.251 1.029 1.00 93.31 162 ARG A C 1
ATOM 1254 O O . ARG A 1 162 ? -14.251 17.717 1.689 1.00 93.31 162 ARG A O 1
ATOM 1261 N N . LEU A 1 163 ? -13.303 17.280 -0.302 1.00 95.62 163 LEU A N 1
ATOM 1262 C CA . LEU A 1 163 ? -14.373 17.864 -1.111 1.00 95.62 163 LEU A CA 1
ATOM 1263 C C . LEU A 1 163 ? -15.573 16.924 -1.280 1.00 95.62 163 LEU A C 1
ATOM 1265 O O . LEU A 1 163 ? -16.709 17.392 -1.359 1.00 95.62 163 LEU A O 1
ATOM 1269 N N . ARG A 1 164 ? -15.338 15.611 -1.396 1.00 95.44 164 ARG A N 1
ATOM 1270 C CA . ARG A 1 164 ? -16.367 14.606 -1.712 1.00 95.44 164 ARG A CA 1
ATOM 1271 C C . ARG A 1 164 ? -16.176 13.304 -0.916 1.00 95.44 164 ARG A C 1
ATOM 1273 O O . ARG A 1 164 ? -15.971 12.253 -1.526 1.00 95.44 164 ARG A O 1
ATOM 1280 N N . PRO A 1 165 ? -16.258 13.347 0.424 1.00 96.38 165 PRO A N 1
ATOM 1281 C CA . PRO A 1 165 ? -16.058 12.159 1.246 1.00 96.38 165 PRO A CA 1
ATOM 1282 C C . PRO A 1 165 ? -17.190 11.140 1.053 1.00 96.38 165 PRO A C 1
ATOM 1284 O O . PRO A 1 165 ? -18.366 11.502 0.979 1.00 96.38 165 PRO A O 1
ATOM 1287 N N . ASN A 1 166 ? -16.848 9.852 1.029 1.00 95.12 166 ASN A N 1
ATOM 1288 C CA . ASN A 1 166 ? -17.807 8.749 1.081 1.00 95.12 166 ASN A CA 1
ATOM 1289 C C . ASN A 1 166 ? -18.394 8.595 2.493 1.00 95.12 166 ASN A C 1
ATOM 1291 O O . ASN A 1 166 ? -19.609 8.455 2.645 1.00 95.12 166 ASN A O 1
ATOM 1295 N N . ARG A 1 167 ? -17.536 8.661 3.519 1.00 94.00 167 ARG A N 1
ATOM 1296 C CA . ARG A 1 167 ? -17.921 8.690 4.937 1.00 94.00 167 ARG A CA 1
ATOM 1297 C C . ARG A 1 167 ? -17.396 9.934 5.640 1.00 94.00 167 ARG A C 1
ATOM 1299 O O . ARG A 1 167 ? -16.291 10.393 5.370 1.00 94.00 167 ARG A O 1
ATOM 1306 N N . SER A 1 168 ? -18.166 10.458 6.584 1.00 92.56 168 SER A N 1
ATOM 1307 C CA . SER A 1 168 ? -17.721 11.556 7.441 1.00 92.56 168 SER A CA 1
ATOM 1308 C C . SER A 1 168 ? -16.964 11.008 8.646 1.00 92.56 168 SER A C 1
ATOM 1310 O O . SER A 1 168 ? -17.461 10.131 9.347 1.00 92.56 168 SER A O 1
ATOM 1312 N N . TYR A 1 169 ? -15.780 11.556 8.903 1.00 92.12 169 TYR A N 1
ATOM 1313 C CA . TYR A 1 169 ? -14.976 11.239 10.078 1.00 92.12 169 TYR A CA 1
ATOM 1314 C C . TYR A 1 169 ? -14.800 12.485 10.946 1.00 92.12 169 TYR A C 1
ATOM 1316 O O . TYR A 1 169 ? -14.648 13.590 10.421 1.00 92.12 169 TYR A O 1
ATOM 1324 N N . ALA A 1 170 ? -14.795 12.308 12.268 1.00 90.44 170 ALA A N 1
ATOM 1325 C CA . ALA A 1 170 ? -14.469 13.388 13.191 1.00 90.44 170 ALA A CA 1
ATOM 1326 C C . ALA A 1 170 ? -13.006 13.828 13.017 1.00 90.44 170 ALA A C 1
ATOM 1328 O O . ALA A 1 170 ? -12.138 13.040 12.631 1.00 90.44 170 ALA A O 1
ATOM 1329 N N . ALA A 1 171 ? -12.733 15.101 13.303 1.00 89.69 171 ALA A N 1
ATOM 1330 C CA . ALA A 1 171 ? -11.372 15.612 13.299 1.00 89.69 171 ALA A CA 1
ATOM 1331 C C . ALA A 1 171 ? -10.599 15.043 14.497 1.00 89.69 171 ALA A C 1
ATOM 1333 O O . ALA A 1 171 ? -10.939 15.311 15.648 1.00 89.69 171 ALA A O 1
ATOM 1334 N N . GLU A 1 172 ? -9.529 14.298 14.221 1.00 92.56 172 GLU A N 1
ATOM 1335 C CA . GLU A 1 172 ? -8.665 13.711 15.245 1.00 92.56 172 GLU A CA 1
ATOM 1336 C C . GLU A 1 172 ? -7.192 14.074 14.995 1.00 92.56 172 GLU A C 1
ATOM 1338 O O . GLU A 1 172 ? -6.464 13.316 14.349 1.00 92.56 172 GLU A O 1
ATOM 1343 N N . PRO A 1 173 ? -6.697 15.209 15.527 1.00 93.88 173 PRO A N 1
ATOM 1344 C CA . PRO A 1 173 ? -5.304 15.629 15.338 1.00 93.88 173 PRO A CA 1
ATOM 1345 C C . PRO A 1 173 ? -4.290 14.575 15.799 1.00 93.88 173 PRO A C 1
ATOM 1347 O O . PRO A 1 173 ? -3.246 14.385 15.180 1.00 93.88 173 PRO A O 1
ATOM 1350 N N . ALA A 1 174 ? -4.626 13.832 16.858 1.00 93.62 174 ALA A N 1
ATOM 1351 C CA . ALA A 1 174 ? -3.798 12.740 17.350 1.00 93.62 174 ALA A CA 1
ATOM 1352 C C . ALA A 1 174 ? -3.658 11.602 16.327 1.00 93.62 174 ALA A C 1
ATOM 1354 O O . ALA A 1 174 ? -2.609 10.970 16.280 1.00 93.62 174 ALA A O 1
ATOM 1355 N N . TRP A 1 175 ? -4.688 11.317 15.523 1.00 94.88 175 TRP A N 1
ATOM 1356 C CA . TRP A 1 175 ? -4.594 10.329 14.446 1.00 94.88 175 TRP A CA 1
ATOM 1357 C C . TRP A 1 175 ? -3.676 10.830 13.330 1.00 94.88 175 TRP A C 1
ATOM 1359 O O . TRP A 1 175 ? -2.779 10.100 12.914 1.00 94.88 175 TRP A O 1
ATOM 1369 N N . VAL A 1 176 ? -3.821 12.102 12.939 1.00 95.12 176 VAL A N 1
ATOM 1370 C CA . VAL A 1 176 ? -2.973 12.745 11.917 1.00 95.12 176 VAL A CA 1
ATOM 1371 C C . VAL A 1 176 ? -1.495 12.692 12.314 1.00 95.12 176 VAL A C 1
ATOM 1373 O O . VAL A 1 176 ? -0.641 12.359 11.497 1.00 95.12 176 VAL A O 1
ATOM 1376 N N . LEU A 1 177 ? -1.183 12.945 13.588 1.00 96.19 177 LEU A N 1
ATOM 1377 C CA . LEU A 1 177 ? 0.187 12.836 14.088 1.00 96.19 177 LEU A CA 1
ATOM 1378 C C . LEU A 1 177 ? 0.717 11.394 14.029 1.00 96.19 177 LEU A C 1
ATOM 1380 O O . LEU A 1 177 ? 1.872 11.189 13.664 1.00 96.19 177 LEU A O 1
ATOM 1384 N N . ARG A 1 178 ? -0.109 10.390 14.362 1.00 96.06 178 ARG A N 1
ATOM 1385 C CA . ARG A 1 178 ? 0.300 8.976 14.301 1.00 96.06 178 ARG A CA 1
ATOM 1386 C C . ARG A 1 178 ? 0.594 8.535 12.871 1.00 96.06 178 ARG A C 1
ATOM 1388 O O . ARG A 1 178 ? 1.639 7.935 12.645 1.00 96.06 178 ARG A O 1
ATOM 1395 N N . VAL A 1 179 ? -0.296 8.840 11.923 1.00 96.81 179 VAL A N 1
ATOM 1396 C CA . VAL A 1 179 ? -0.097 8.470 10.514 1.00 96.81 179 VAL A CA 1
ATOM 1397 C C . VAL A 1 179 ? 1.101 9.196 9.906 1.00 96.81 179 VAL A C 1
ATOM 1399 O O . VAL A 1 179 ? 1.887 8.572 9.204 1.00 96.81 179 VAL A O 1
ATOM 1402 N N . ALA A 1 180 ? 1.320 10.470 10.251 1.00 97.00 180 ALA A N 1
ATOM 1403 C CA . ALA A 1 180 ? 2.504 11.203 9.815 1.00 97.00 180 ALA A CA 1
ATOM 1404 C C . ALA A 1 180 ? 3.793 10.594 10.390 1.00 97.00 180 ALA A C 1
ATOM 1406 O O . ALA A 1 180 ? 4.755 10.395 9.657 1.00 97.00 180 ALA A O 1
ATOM 1407 N N . ALA A 1 181 ? 3.817 10.253 11.683 1.00 97.69 181 ALA A N 1
ATOM 1408 C CA . ALA A 1 181 ? 4.988 9.648 12.315 1.00 97.69 181 ALA A CA 1
ATOM 1409 C C . ALA A 1 181 ? 5.325 8.269 11.719 1.00 97.69 181 ALA A C 1
ATOM 1411 O O . ALA A 1 181 ? 6.472 8.034 11.338 1.00 97.69 181 ALA A O 1
ATOM 1412 N N . LEU A 1 182 ? 4.333 7.376 11.604 1.00 97.88 182 LEU A N 1
ATOM 1413 C CA . LEU A 1 182 ? 4.508 6.049 11.001 1.00 97.88 182 LEU A CA 1
ATOM 1414 C C . LEU A 1 182 ? 4.896 6.156 9.522 1.00 97.88 182 LEU A C 1
ATOM 1416 O O . LEU A 1 182 ? 5.848 5.507 9.095 1.00 97.88 182 LEU A O 1
ATOM 1420 N N . GLY A 1 183 ? 4.228 7.035 8.773 1.00 97.00 183 GLY A N 1
ATOM 1421 C CA . GLY A 1 183 ? 4.503 7.286 7.364 1.00 97.00 183 GLY A CA 1
ATOM 1422 C C . GLY A 1 183 ? 5.906 7.821 7.108 1.00 97.00 183 GLY A C 1
ATOM 1423 O O . GLY A 1 183 ? 6.599 7.301 6.242 1.00 97.00 183 GLY A O 1
ATOM 1424 N N . CYS A 1 184 ? 6.376 8.802 7.884 1.00 97.19 184 CYS A N 1
ATOM 1425 C CA . CYS A 1 184 ? 7.738 9.328 7.753 1.00 97.19 184 CYS A CA 1
ATOM 1426 C C . CYS A 1 184 ? 8.796 8.242 7.992 1.00 97.19 184 CYS A C 1
ATOM 1428 O O . CYS A 1 184 ? 9.755 8.142 7.225 1.00 97.19 184 CYS A O 1
ATOM 1430 N N . VAL A 1 185 ? 8.612 7.406 9.022 1.00 97.56 185 VAL A N 1
ATOM 1431 C CA . VAL A 1 185 ? 9.503 6.264 9.285 1.00 97.56 185 VAL A CA 1
ATOM 1432 C C . VAL A 1 185 ? 9.443 5.263 8.130 1.00 97.56 185 VAL A C 1
ATOM 1434 O O . VAL A 1 185 ? 10.484 4.850 7.627 1.00 97.56 185 VAL A O 1
ATOM 1437 N N . GLY A 1 186 ? 8.242 4.909 7.673 1.00 96.56 186 GLY A N 1
ATOM 1438 C CA . GLY A 1 186 ? 8.028 3.961 6.583 1.00 96.56 186 GLY A CA 1
ATOM 1439 C C . GLY A 1 186 ? 8.634 4.401 5.251 1.00 96.56 186 GLY A C 1
ATOM 1440 O O . GLY A 1 186 ? 9.339 3.625 4.602 1.00 96.56 186 GLY A O 1
ATOM 1441 N N . ILE A 1 187 ? 8.429 5.663 4.868 1.00 93.56 187 ILE A N 1
ATOM 1442 C CA . ILE A 1 187 ? 9.019 6.271 3.668 1.00 93.56 187 ILE A CA 1
ATOM 1443 C C . ILE A 1 187 ? 10.545 6.302 3.792 1.00 93.56 187 ILE A C 1
ATOM 1445 O O . ILE A 1 187 ? 11.237 5.888 2.863 1.00 93.56 187 ILE A O 1
ATOM 1449 N N . GLY A 1 188 ? 11.080 6.725 4.943 1.00 94.81 188 GLY A N 1
ATOM 1450 C CA . GLY A 1 188 ? 12.523 6.739 5.192 1.00 94.81 188 GLY A CA 1
ATOM 1451 C C . GLY A 1 188 ? 13.158 5.352 5.053 1.00 94.81 188 GLY A C 1
ATOM 1452 O O . GLY A 1 188 ? 14.170 5.206 4.369 1.00 94.81 188 GLY A O 1
ATOM 1453 N N . LEU A 1 189 ? 12.530 4.323 5.632 1.00 94.81 189 LEU A N 1
ATOM 1454 C CA . LEU A 1 189 ? 12.966 2.930 5.498 1.00 94.81 189 LEU A CA 1
ATOM 1455 C C . LEU A 1 189 ? 12.898 2.450 4.047 1.00 94.81 189 LEU A C 1
ATOM 1457 O O . LEU A 1 189 ? 13.857 1.859 3.562 1.00 94.81 189 LEU A O 1
ATOM 1461 N N . THR A 1 190 ? 11.805 2.743 3.341 1.00 91.50 190 THR A N 1
ATOM 1462 C CA . THR A 1 190 ? 11.615 2.343 1.938 1.00 91.50 190 THR A CA 1
ATOM 1463 C C . THR A 1 190 ? 12.695 2.940 1.034 1.00 91.50 190 THR A C 1
ATOM 1465 O O . THR A 1 190 ? 13.292 2.223 0.233 1.00 91.50 190 THR A O 1
ATOM 1468 N N . LEU A 1 191 ? 13.002 4.232 1.192 1.00 89.25 191 LEU A N 1
ATOM 1469 C CA . LEU A 1 191 ? 14.053 4.910 0.425 1.00 89.25 191 LEU A CA 1
ATOM 1470 C C . LEU A 1 191 ? 15.452 4.379 0.774 1.00 89.25 191 LEU A C 1
ATOM 1472 O O . LEU A 1 191 ? 16.274 4.149 -0.118 1.00 89.25 191 LEU A O 1
ATOM 1476 N N . LEU A 1 192 ? 15.725 4.143 2.060 1.00 90.00 192 LEU A N 1
ATOM 1477 C CA . LEU A 1 192 ? 16.994 3.569 2.510 1.00 90.00 192 LEU A CA 1
ATOM 1478 C C . LEU A 1 192 ? 17.210 2.166 1.927 1.00 90.00 192 LEU A C 1
ATOM 1480 O O . LEU A 1 192 ? 18.269 1.890 1.372 1.00 90.00 192 LEU A O 1
ATOM 1484 N N . LEU A 1 193 ? 16.201 1.296 2.013 1.00 89.31 193 LEU A N 1
ATOM 1485 C CA . LEU A 1 193 ? 16.255 -0.065 1.481 1.00 89.31 193 LEU A CA 1
ATOM 1486 C C . LEU A 1 193 ? 16.385 -0.070 -0.040 1.00 89.31 193 LEU A C 1
ATOM 1488 O O . LEU A 1 193 ? 17.252 -0.769 -0.554 1.00 89.31 193 LEU A O 1
ATOM 1492 N N . GLY A 1 194 ? 15.597 0.740 -0.750 1.00 83.69 194 GLY A N 1
ATOM 1493 C CA . GLY A 1 194 ? 15.670 0.830 -2.209 1.00 83.69 194 GLY A CA 1
ATOM 1494 C C . GLY A 1 194 ? 17.055 1.255 -2.705 1.00 83.69 194 GLY A C 1
ATOM 1495 O O . GLY A 1 194 ? 17.592 0.643 -3.625 1.00 83.69 194 GLY A O 1
ATOM 1496 N N . THR A 1 195 ? 17.672 2.250 -2.055 1.00 80.94 195 THR A N 1
ATOM 1497 C CA . THR A 1 195 ? 19.028 2.716 -2.408 1.00 80.94 195 THR A CA 1
ATOM 1498 C C . THR A 1 195 ? 20.135 1.758 -1.967 1.00 80.94 195 THR A C 1
ATOM 1500 O O . THR A 1 195 ? 21.168 1.671 -2.627 1.00 80.94 195 THR A O 1
ATOM 1503 N N . ALA A 1 196 ? 19.958 1.035 -0.859 1.00 86.06 196 ALA A N 1
ATOM 1504 C CA . ALA A 1 196 ? 20.893 -0.008 -0.448 1.00 86.06 196 ALA A CA 1
ATOM 1505 C C . ALA A 1 196 ? 20.845 -1.206 -1.407 1.00 86.06 196 ALA A C 1
ATOM 1507 O O . ALA A 1 196 ? 21.891 -1.718 -1.796 1.00 86.06 196 ALA A O 1
ATOM 1508 N N . PHE A 1 197 ? 19.648 -1.625 -1.821 1.00 83.00 197 PHE A N 1
ATOM 1509 C CA . PHE A 1 197 ? 19.453 -2.774 -2.702 1.00 83.00 197 PHE A CA 1
ATOM 1510 C C . PHE A 1 197 ? 20.040 -2.535 -4.095 1.00 83.00 197 PHE A C 1
ATOM 1512 O O . PHE A 1 197 ? 20.740 -3.406 -4.595 1.00 83.00 197 PHE A O 1
ATOM 1519 N N . ASP A 1 198 ? 19.842 -1.346 -4.675 1.00 76.62 198 ASP A N 1
ATOM 1520 C CA . ASP A 1 198 ? 20.458 -0.944 -5.951 1.00 76.62 198 ASP A CA 1
ATOM 1521 C C . ASP A 1 198 ? 21.995 -1.075 -5.919 1.00 76.62 198 ASP A C 1
ATOM 1523 O O . ASP A 1 198 ? 22.602 -1.659 -6.815 1.00 76.62 198 ASP A O 1
ATOM 1527 N N . ARG A 1 199 ? 22.631 -0.632 -4.823 1.00 78.44 199 ARG A N 1
ATOM 1528 C CA . ARG A 1 199 ? 24.091 -0.738 -4.645 1.00 78.44 199 ARG A CA 1
ATOM 1529 C C . ARG A 1 199 ? 24.580 -2.170 -4.437 1.00 78.44 199 ARG A C 1
ATOM 1531 O O . ARG A 1 199 ? 25.677 -2.503 -4.873 1.00 78.44 199 ARG A O 1
ATOM 1538 N N . LEU A 1 200 ? 23.812 -2.991 -3.722 1.00 75.38 200 LEU A N 1
ATOM 1539 C CA . LEU A 1 200 ? 24.205 -4.355 -3.351 1.00 75.38 200 LEU A CA 1
ATOM 1540 C C . LEU A 1 200 ? 23.939 -5.365 -4.470 1.00 75.38 200 LEU A C 1
ATOM 1542 O O . LEU A 1 200 ? 24.732 -6.279 -4.679 1.00 75.38 200 LEU A O 1
ATOM 1546 N N . VAL A 1 201 ? 22.827 -5.204 -5.185 1.00 70.06 201 VAL A N 1
ATOM 1547 C CA . VAL A 1 201 ? 22.347 -6.128 -6.221 1.00 70.06 201 VAL A CA 1
ATOM 1548 C C . VAL A 1 201 ? 22.748 -5.644 -7.610 1.00 70.06 201 VAL A C 1
ATOM 1550 O O . VAL A 1 201 ? 22.149 -6.053 -8.588 1.00 70.06 201 VAL A O 1
ATOM 1553 N N . GLY A 1 202 ? 23.819 -4.854 -7.748 1.00 58.38 202 GLY A N 1
ATOM 1554 C CA . GLY A 1 202 ? 24.399 -4.435 -9.038 1.00 58.38 202 GLY A CA 1
ATOM 1555 C C . GLY A 1 202 ? 24.788 -5.568 -10.021 1.00 58.38 202 GLY A C 1
ATOM 1556 O O . GLY A 1 202 ? 25.462 -5.309 -11.014 1.00 58.38 202 GLY A O 1
ATOM 1557 N N . ALA A 1 203 ? 24.378 -6.813 -9.765 1.00 53.03 203 ALA A N 1
ATOM 1558 C CA . ALA A 1 203 ? 24.435 -7.977 -10.633 1.00 53.03 203 ALA A CA 1
ATOM 1559 C C . ALA A 1 203 ? 23.345 -7.927 -11.732 1.00 53.03 203 ALA A C 1
ATOM 1561 O O . ALA A 1 203 ? 22.291 -7.316 -11.542 1.00 53.03 203 ALA A O 1
ATOM 1562 N N . PRO A 1 204 ? 23.569 -8.558 -12.900 1.00 56.88 204 PRO A N 1
ATOM 1563 C CA . PRO A 1 204 ? 22.549 -8.647 -13.940 1.00 56.88 204 PRO A CA 1
ATOM 1564 C C . PRO A 1 204 ? 21.331 -9.391 -13.379 1.00 56.88 204 PRO A C 1
ATOM 1566 O O . PRO A 1 204 ? 21.466 -10.516 -12.898 1.00 56.88 204 PRO A O 1
ATOM 1569 N N . GLY A 1 205 ? 20.159 -8.749 -13.397 1.00 61.38 205 GLY A N 1
ATOM 1570 C CA . GLY A 1 205 ? 18.907 -9.390 -12.996 1.00 61.38 205 GLY A CA 1
ATOM 1571 C C . GLY A 1 205 ? 18.642 -10.674 -13.788 1.00 61.38 205 GLY A C 1
ATOM 1572 O O . GLY A 1 205 ? 19.253 -10.923 -14.830 1.00 61.38 205 GLY A O 1
ATOM 1573 N N . LEU A 1 206 ? 17.721 -11.505 -13.292 1.00 64.12 206 LEU A N 1
ATOM 1574 C CA . LEU A 1 206 ? 17.388 -12.795 -13.916 1.00 64.12 206 LEU A CA 1
ATOM 1575 C C . LEU A 1 206 ? 16.897 -12.635 -15.364 1.00 64.12 206 LEU A C 1
ATOM 1577 O O . LEU A 1 206 ? 17.161 -13.491 -16.209 1.00 64.12 206 LEU A O 1
ATOM 1581 N N . MET A 1 207 ? 16.202 -11.533 -15.656 1.00 64.62 207 MET A N 1
ATOM 1582 C CA . MET A 1 207 ? 15.929 -11.096 -17.021 1.00 64.62 207 MET A CA 1
ATOM 1583 C C . MET A 1 207 ? 17.108 -10.272 -17.548 1.00 64.62 207 MET A C 1
ATOM 1585 O O . MET A 1 207 ? 17.516 -9.287 -16.934 1.00 64.62 207 MET A O 1
ATOM 1589 N N . GLN A 1 208 ? 17.659 -10.677 -18.698 1.00 63.22 208 GLN A N 1
ATOM 1590 C CA . GLN A 1 208 ? 18.756 -9.953 -19.340 1.00 63.22 208 GLN A CA 1
ATOM 1591 C C . GLN A 1 208 ? 18.358 -8.492 -19.599 1.00 63.22 208 GLN A C 1
ATOM 1593 O O . GLN A 1 208 ? 17.241 -8.210 -20.044 1.00 63.22 208 GLN A O 1
ATOM 1598 N N . ARG A 1 209 ? 19.305 -7.575 -19.363 1.00 62.72 209 ARG A N 1
ATOM 1599 C CA . ARG A 1 209 ? 19.134 -6.125 -19.554 1.00 62.72 209 ARG A CA 1
ATOM 1600 C C . ARG A 1 209 ? 18.839 -5.707 -21.002 1.00 62.72 209 ARG A C 1
ATOM 1602 O O . ARG A 1 209 ? 18.415 -4.576 -21.201 1.00 62.72 209 ARG A O 1
ATOM 1609 N N . ASP A 1 210 ? 18.940 -6.621 -21.966 1.00 63.47 210 ASP A N 1
ATOM 1610 C CA . ASP A 1 210 ? 18.710 -6.383 -23.399 1.00 63.47 210 ASP A CA 1
ATOM 1611 C C . ASP A 1 210 ? 17.439 -7.085 -23.916 1.00 63.47 210 ASP A C 1
ATOM 1613 O O . ASP A 1 210 ? 17.404 -7.663 -25.003 1.00 63.47 210 ASP A O 1
ATOM 1617 N N . SER A 1 211 ? 16.376 -7.085 -23.111 1.00 71.31 211 SER A N 1
ATOM 1618 C CA . SER A 1 211 ? 15.083 -7.649 -23.500 1.00 71.31 211 SER A CA 1
ATOM 1619 C C . SER A 1 211 ? 14.169 -6.589 -24.127 1.00 71.31 211 SER A C 1
ATOM 1621 O O . SER A 1 211 ? 14.322 -5.388 -23.915 1.00 71.31 211 SER A O 1
ATOM 1623 N N . ALA A 1 212 ? 13.131 -7.018 -24.854 1.00 79.12 212 ALA A N 1
ATOM 1624 C CA . ALA A 1 212 ? 12.103 -6.097 -25.356 1.00 79.12 212 ALA A CA 1
ATOM 1625 C C . ALA A 1 212 ? 11.419 -5.285 -24.232 1.00 79.12 212 ALA A C 1
ATOM 1627 O O . ALA A 1 212 ? 10.861 -4.224 -24.497 1.00 79.12 212 ALA A O 1
ATOM 1628 N N . LEU A 1 213 ? 11.470 -5.770 -22.983 1.00 76.62 213 LEU A N 1
ATOM 1629 C CA . LEU A 1 213 ? 10.936 -5.076 -21.812 1.00 76.62 213 LEU A CA 1
ATOM 1630 C C . LEU A 1 213 ? 11.814 -3.895 -21.395 1.00 76.62 213 LEU A C 1
ATOM 1632 O O . LEU A 1 213 ? 11.281 -2.830 -21.106 1.00 76.62 213 LEU A O 1
ATOM 1636 N N . THR A 1 214 ? 13.137 -4.050 -21.401 1.00 75.62 214 THR A N 1
ATOM 1637 C CA . THR A 1 214 ? 14.079 -2.984 -21.018 1.00 75.62 214 THR A CA 1
ATOM 1638 C C . THR A 1 214 ? 14.262 -1.925 -22.107 1.00 75.62 214 THR A C 1
ATOM 1640 O O . THR A 1 214 ? 14.792 -0.852 -21.837 1.00 75.62 214 THR A O 1
ATOM 1643 N N . ALA A 1 215 ? 13.759 -2.181 -23.320 1.00 83.56 215 ALA A N 1
ATOM 1644 C CA . ALA A 1 215 ? 13.661 -1.192 -24.394 1.00 83.56 215 ALA A CA 1
ATOM 1645 C C . ALA A 1 215 ? 12.465 -0.223 -24.245 1.00 83.56 215 ALA A C 1
ATOM 1647 O O . ALA A 1 215 ? 12.371 0.762 -24.981 1.00 83.56 215 ALA A O 1
ATOM 1648 N N . LEU A 1 216 ? 11.521 -0.494 -23.334 1.00 88.25 216 LEU A N 1
ATOM 1649 C CA . LEU A 1 216 ? 10.379 0.391 -23.085 1.00 88.25 216 LEU A CA 1
ATOM 1650 C C . LEU A 1 216 ? 10.819 1.651 -22.317 1.00 88.25 216 LEU A C 1
ATOM 1652 O O . LEU A 1 216 ? 11.795 1.605 -21.574 1.00 88.25 216 LEU A O 1
ATOM 1656 N N . PRO A 1 217 ? 10.085 2.775 -22.403 1.00 91.75 217 PRO A N 1
ATOM 1657 C CA . PRO A 1 217 ? 10.329 3.918 -21.523 1.00 91.75 217 PRO A CA 1
ATOM 1658 C C . PRO A 1 217 ? 10.199 3.531 -20.041 1.00 91.75 217 PRO A C 1
ATOM 1660 O O . PRO A 1 217 ? 9.314 2.745 -19.696 1.00 91.75 217 PRO A O 1
ATOM 1663 N N . ASP A 1 218 ? 11.000 4.134 -19.156 1.00 91.38 218 ASP A N 1
ATOM 1664 C CA . ASP A 1 218 ? 11.081 3.737 -17.737 1.00 91.38 218 ASP A CA 1
ATOM 1665 C C . ASP A 1 218 ? 9.732 3.730 -17.009 1.00 91.38 218 ASP A C 1
ATOM 1667 O O . ASP A 1 218 ? 9.485 2.872 -16.167 1.00 91.38 218 ASP A O 1
ATOM 1671 N N . TRP A 1 219 ? 8.818 4.646 -17.348 1.00 94.00 219 TRP A N 1
ATOM 1672 C CA . TRP A 1 219 ? 7.483 4.681 -16.742 1.00 94.00 219 TRP A CA 1
ATOM 1673 C C . TRP A 1 219 ? 6.641 3.451 -17.103 1.00 94.00 219 TRP A C 1
ATOM 1675 O O . TRP A 1 219 ? 5.834 3.000 -16.288 1.00 94.00 219 TRP A O 1
ATOM 1685 N N . LEU A 1 220 ? 6.825 2.906 -18.310 1.00 94.88 220 LEU A N 1
ATOM 1686 C CA . LEU A 1 220 ? 6.122 1.721 -18.787 1.00 94.88 220 LEU A CA 1
ATOM 1687 C C . LEU A 1 220 ? 6.796 0.448 -18.270 1.00 94.88 220 LEU A C 1
ATOM 1689 O O . LEU A 1 220 ? 6.088 -0.468 -17.859 1.00 94.88 220 LEU A O 1
ATOM 1693 N N . GLN A 1 221 ? 8.133 0.426 -18.195 1.00 93.69 221 GLN A N 1
ATOM 1694 C CA . GLN A 1 221 ? 8.860 -0.601 -17.438 1.00 93.69 221 GLN A CA 1
ATOM 1695 C C . GLN A 1 221 ? 8.349 -0.652 -15.999 1.00 93.69 221 GLN A C 1
ATOM 1697 O O . GLN A 1 221 ? 7.922 -1.696 -15.523 1.00 93.69 221 GLN A O 1
ATOM 1702 N N . GLY A 1 222 ? 8.268 0.501 -15.335 1.00 96.00 222 GLY A N 1
ATOM 1703 C CA . GLY A 1 222 ? 7.755 0.598 -13.978 1.00 96.00 222 GLY A CA 1
ATOM 1704 C C . GLY A 1 222 ? 6.316 0.107 -13.832 1.00 96.00 222 GLY A C 1
ATOM 1705 O O . GLY A 1 222 ? 5.978 -0.506 -12.824 1.00 96.00 222 GLY A O 1
ATOM 1706 N N . PHE A 1 223 ? 5.459 0.325 -14.834 1.00 97.38 223 PHE A N 1
ATOM 1707 C CA . PHE A 1 223 ? 4.091 -0.200 -14.812 1.00 97.38 223 PHE A CA 1
ATOM 1708 C C . PHE A 1 223 ? 4.065 -1.733 -14.919 1.00 97.38 223 PHE A C 1
ATOM 1710 O O . PHE A 1 223 ? 3.325 -2.388 -14.187 1.00 97.38 223 PHE A O 1
ATOM 1717 N N . VAL A 1 224 ? 4.909 -2.320 -15.776 1.00 96.12 224 VAL A N 1
ATOM 1718 C CA . VAL A 1 224 ? 5.099 -3.781 -15.833 1.00 96.12 224 VAL A CA 1
ATOM 1719 C C . VAL A 1 224 ? 5.639 -4.300 -14.497 1.00 96.12 224 VAL A C 1
ATOM 1721 O O . VAL A 1 224 ? 5.101 -5.265 -13.954 1.00 96.12 224 VAL A O 1
ATOM 1724 N N . GLY A 1 225 ? 6.625 -3.609 -13.920 1.00 96.75 225 GLY A N 1
ATOM 1725 C CA . GLY A 1 225 ? 7.155 -3.883 -12.587 1.00 96.75 225 GLY A CA 1
ATOM 1726 C C . GLY A 1 225 ? 6.071 -3.882 -11.516 1.00 96.75 225 GLY A C 1
ATOM 1727 O O . GLY A 1 225 ? 5.999 -4.817 -10.725 1.00 96.75 225 GLY A O 1
ATOM 1728 N N . TYR A 1 226 ? 5.169 -2.899 -11.535 1.00 98.25 226 TYR A N 1
ATOM 1729 C CA . TYR A 1 226 ? 4.015 -2.840 -10.641 1.00 98.25 226 TYR A CA 1
ATOM 1730 C C . TYR A 1 226 ? 3.124 -4.078 -10.784 1.00 98.25 226 TYR A C 1
ATOM 1732 O O . TYR A 1 226 ? 2.810 -4.717 -9.781 1.00 98.25 226 TYR A O 1
ATOM 1740 N N . VAL A 1 227 ? 2.770 -4.478 -12.010 1.00 97.75 227 VAL A N 1
ATOM 1741 C CA . VAL A 1 227 ? 1.956 -5.685 -12.231 1.00 97.75 227 VAL A CA 1
ATOM 1742 C C . VAL A 1 227 ? 2.657 -6.925 -11.664 1.00 97.75 227 VAL A C 1
ATOM 1744 O O . VAL A 1 227 ? 2.022 -7.707 -10.957 1.00 97.75 227 VAL A O 1
ATOM 1747 N N . CYS A 1 228 ? 3.967 -7.079 -11.871 1.00 97.75 228 CYS A N 1
ATOM 1748 C CA . CYS A 1 228 ? 4.739 -8.171 -11.274 1.00 97.75 228 CYS A CA 1
ATOM 1749 C C . CYS A 1 228 ? 4.756 -8.103 -9.738 1.00 97.75 228 CYS A C 1
ATOM 1751 O O . CYS A 1 228 ? 4.499 -9.108 -9.078 1.00 97.75 228 CYS A O 1
ATOM 1753 N N . VAL A 1 229 ? 5.002 -6.926 -9.157 1.00 98.56 229 VAL A N 1
ATOM 1754 C CA . VAL A 1 229 ? 4.989 -6.705 -7.703 1.00 98.56 229 VAL A CA 1
ATOM 1755 C C . VAL A 1 229 ? 3.638 -7.086 -7.104 1.00 98.56 229 VAL A C 1
ATOM 1757 O O . VAL A 1 229 ? 3.609 -7.771 -6.084 1.00 98.56 229 VAL A O 1
ATOM 1760 N N . THR A 1 230 ? 2.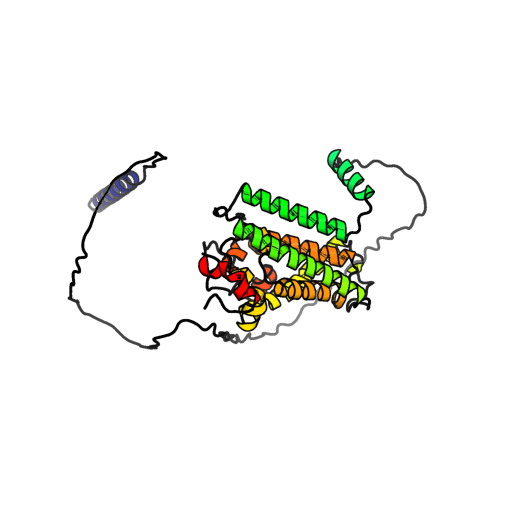521 -6.710 -7.739 1.00 98.38 230 THR A N 1
ATOM 1761 C CA . THR A 1 230 ? 1.176 -6.993 -7.205 1.00 98.38 230 THR A CA 1
ATOM 1762 C C . THR A 1 230 ? 0.901 -8.486 -7.035 1.00 98.38 230 THR A C 1
ATOM 1764 O O . THR A 1 230 ? 0.157 -8.857 -6.132 1.00 98.38 230 THR A O 1
ATOM 1767 N N . PHE A 1 231 ? 1.529 -9.351 -7.839 1.00 98.56 231 PHE A N 1
ATOM 1768 C CA . PHE A 1 231 ? 1.423 -10.800 -7.672 1.00 98.56 231 PHE A CA 1
ATOM 1769 C C . PHE A 1 231 ? 2.092 -11.279 -6.374 1.00 98.56 231 PHE A C 1
ATOM 1771 O O . PHE A 1 231 ? 1.502 -12.039 -5.609 1.00 98.56 231 PHE A O 1
ATOM 1778 N N . PHE A 1 232 ? 3.312 -10.818 -6.088 1.00 98.62 232 PHE A N 1
ATOM 1779 C CA . PHE A 1 232 ? 4.014 -11.180 -4.851 1.00 98.62 232 PHE A CA 1
ATOM 1780 C C . PHE A 1 232 ? 3.370 -10.532 -3.624 1.00 98.62 232 PHE A C 1
ATOM 1782 O O . PHE A 1 232 ? 3.228 -11.180 -2.587 1.00 98.62 232 PHE A O 1
ATOM 1789 N N . VAL A 1 233 ? 2.923 -9.279 -3.755 1.00 98.31 233 VAL A N 1
ATOM 1790 C CA . VAL A 1 233 ? 2.187 -8.573 -2.702 1.00 98.31 233 VAL A CA 1
ATOM 1791 C C . VAL A 1 233 ? 0.865 -9.273 -2.396 1.00 98.31 233 VAL A C 1
ATOM 1793 O O . VAL A 1 233 ? 0.550 -9.397 -1.222 1.00 98.31 233 VAL A O 1
ATOM 1796 N N . TYR A 1 234 ? 0.138 -9.808 -3.386 1.00 98.69 234 TYR A N 1
ATOM 1797 C CA . TYR A 1 234 ? -1.082 -10.592 -3.146 1.00 98.69 234 TYR A CA 1
ATOM 1798 C C . TYR A 1 234 ? -0.833 -11.741 -2.155 1.00 98.69 234 TYR A C 1
ATOM 1800 O O . TYR A 1 234 ? -1.537 -11.873 -1.151 1.00 98.69 234 TYR A O 1
ATOM 1808 N N . TRP A 1 235 ? 0.203 -12.549 -2.398 1.00 98.62 235 TRP A N 1
ATOM 1809 C CA . TRP A 1 235 ? 0.542 -13.674 -1.524 1.00 98.62 235 TRP A CA 1
ATOM 1810 C C . TRP A 1 235 ? 1.059 -13.219 -0.166 1.00 98.62 235 TRP A C 1
ATOM 1812 O O . TRP A 1 235 ? 0.603 -13.725 0.858 1.00 98.62 235 TRP A O 1
ATOM 1822 N N . TRP A 1 236 ? 1.954 -12.230 -0.144 1.00 98.69 236 TRP A N 1
ATOM 1823 C CA . TRP A 1 236 ? 2.458 -11.642 1.094 1.00 98.69 236 TRP A CA 1
ATOM 1824 C C . TRP A 1 236 ? 1.323 -11.103 1.970 1.00 98.69 236 TRP A C 1
ATOM 1826 O O . TRP A 1 236 ? 1.251 -11.377 3.168 1.00 98.69 236 TRP A O 1
ATOM 1836 N N . HIS A 1 237 ? 0.385 -10.391 1.354 1.00 98.50 237 HIS A N 1
ATOM 1837 C CA . HIS A 1 237 ? -0.781 -9.839 2.013 1.00 98.50 237 HIS A CA 1
ATOM 1838 C C . HIS A 1 237 ? -1.672 -10.946 2.572 1.00 98.50 237 HIS A C 1
ATOM 1840 O O . HIS A 1 237 ? -1.971 -10.942 3.766 1.00 98.50 237 HIS A O 1
ATOM 1846 N N . ARG A 1 238 ? -1.999 -11.954 1.757 1.00 98.25 238 ARG A N 1
ATOM 1847 C CA . ARG A 1 238 ? -2.775 -13.115 2.197 1.00 98.25 238 ARG A CA 1
ATOM 1848 C C . ARG A 1 238 ? -2.107 -13.841 3.369 1.00 98.25 238 ARG A C 1
ATOM 1850 O O . ARG A 1 238 ? -2.791 -14.162 4.335 1.00 98.25 238 ARG A O 1
ATOM 1857 N N . TRP A 1 239 ? -0.793 -14.064 3.343 1.00 98.19 239 TRP A N 1
ATOM 1858 C CA . TRP A 1 239 ? -0.077 -14.731 4.439 1.00 98.19 239 TRP A CA 1
ATOM 1859 C C . TRP A 1 239 ? -0.109 -13.940 5.747 1.00 98.19 239 TRP A C 1
ATOM 1861 O O . TRP A 1 239 ? -0.291 -14.545 6.804 1.00 98.19 239 TRP A O 1
ATOM 1871 N N . ARG A 1 240 ? 0.004 -12.605 5.694 1.00 97.62 240 ARG A N 1
ATOM 1872 C CA . ARG A 1 240 ? -0.124 -11.746 6.886 1.00 97.62 240 ARG A CA 1
ATOM 1873 C C . ARG A 1 240 ? -1.497 -11.850 7.550 1.00 97.62 240 ARG A C 1
ATOM 1875 O O . ARG A 1 240 ? -1.575 -11.737 8.766 1.00 97.62 240 ARG A O 1
ATOM 1882 N N . HIS A 1 241 ? -2.541 -12.118 6.771 1.00 97.50 241 HIS A N 1
ATOM 1883 C CA . HIS A 1 241 ? -3.908 -12.329 7.263 1.00 97.50 241 HIS A CA 1
ATOM 1884 C C . HIS A 1 241 ? -4.187 -13.746 7.770 1.00 97.50 241 HIS A C 1
ATOM 1886 O O . HIS A 1 241 ? -5.093 -13.946 8.569 1.00 97.50 241 HIS A O 1
ATOM 1892 N N . HIS A 1 242 ? -3.415 -14.739 7.324 1.00 95.81 242 HIS A N 1
ATOM 1893 C CA . HIS A 1 242 ? -3.615 -16.150 7.685 1.00 95.81 242 HIS A CA 1
ATOM 1894 C C . HIS A 1 242 ? -2.639 -16.652 8.763 1.00 95.81 242 HIS A C 1
ATOM 1896 O O . HIS A 1 242 ? -2.567 -17.852 9.024 1.00 95.81 242 HIS A O 1
ATOM 1902 N N . SER A 1 243 ? -1.862 -15.759 9.378 1.00 96.50 243 SER A N 1
ATOM 1903 C CA . SER A 1 243 ? -0.888 -16.100 10.414 1.00 96.50 243 SER A CA 1
ATOM 1904 C C . SER A 1 243 ? -0.903 -15.061 11.526 1.00 96.50 243 SER A C 1
ATOM 1906 O O . SER A 1 243 ? -0.470 -13.932 11.311 1.00 96.50 243 SER A O 1
ATOM 1908 N N . ASP A 1 244 ? -1.298 -15.462 12.739 1.00 95.75 244 ASP A N 1
ATOM 1909 C CA . ASP A 1 244 ? -1.313 -14.590 13.926 1.00 95.75 244 ASP A CA 1
ATOM 1910 C C . ASP A 1 244 ? 0.061 -13.960 14.197 1.00 95.75 244 ASP A C 1
ATOM 1912 O O . ASP A 1 244 ? 0.179 -12.852 14.721 1.00 95.75 244 ASP A O 1
ATOM 1916 N N . LEU A 1 245 ? 1.145 -14.673 13.873 1.00 97.25 245 LEU A N 1
ATOM 1917 C CA . LEU A 1 245 ? 2.496 -14.136 13.998 1.00 97.25 245 LEU A CA 1
ATOM 1918 C C . LEU A 1 245 ? 2.734 -13.012 12.986 1.00 97.25 245 LEU A C 1
ATOM 1920 O O . LEU A 1 245 ? 3.148 -11.925 13.380 1.00 97.25 245 LEU A O 1
ATOM 1924 N N . LEU A 1 246 ? 2.471 -13.255 11.699 1.00 97.88 246 LEU A N 1
ATOM 1925 C CA . LEU A 1 246 ? 2.697 -12.246 10.663 1.00 97.88 246 LEU A CA 1
ATOM 1926 C C . LEU A 1 246 ? 1.754 -11.051 10.836 1.00 97.88 246 LEU A C 1
ATOM 1928 O O . LEU A 1 246 ? 2.194 -9.914 10.707 1.00 97.88 246 LEU A O 1
ATOM 1932 N N . TRP A 1 247 ? 0.506 -11.286 11.234 1.00 97.56 247 TRP A N 1
ATOM 1933 C CA . TRP A 1 247 ? -0.441 -10.244 11.611 1.00 97.56 247 TRP A CA 1
ATOM 1934 C C . TRP A 1 247 ? 0.145 -9.300 12.665 1.00 97.56 247 TRP A C 1
ATOM 1936 O O . TRP A 1 247 ? 0.273 -8.101 12.424 1.00 97.56 247 TRP A O 1
ATOM 1946 N N . ARG A 1 248 ? 0.592 -9.834 13.808 1.00 97.50 248 ARG A N 1
ATOM 1947 C CA . ARG A 1 248 ? 1.144 -9.024 14.908 1.00 97.50 248 ARG A CA 1
ATOM 1948 C C . ARG A 1 248 ? 2.457 -8.333 14.550 1.00 97.50 248 ARG A C 1
ATOM 1950 O O . ARG A 1 248 ? 2.700 -7.223 15.015 1.00 97.50 248 ARG A O 1
ATOM 1957 N N . LEU A 1 249 ? 3.307 -8.986 13.756 1.00 97.75 249 LEU A N 1
ATOM 1958 C CA . LEU A 1 249 ? 4.616 -8.452 13.368 1.00 97.75 249 LEU A CA 1
ATOM 1959 C C . LEU A 1 249 ? 4.537 -7.360 12.297 1.00 97.75 249 LEU A C 1
ATOM 1961 O O . LEU A 1 249 ? 5.438 -6.521 12.228 1.00 97.75 249 LEU A O 1
ATOM 1965 N N . PHE A 1 250 ? 3.508 -7.399 11.453 1.00 98.12 250 PHE A N 1
ATOM 1966 C CA . PHE A 1 250 ? 3.440 -6.602 10.234 1.00 98.12 250 PHE A CA 1
ATOM 1967 C C . PHE A 1 250 ? 2.143 -5.793 10.159 1.00 98.12 250 PHE A C 1
ATOM 1969 O O . PHE A 1 250 ? 2.193 -4.567 10.140 1.00 98.12 250 PHE A O 1
ATOM 1976 N N . HIS A 1 251 ? 0.986 -6.449 10.212 1.00 97.69 251 HIS A N 1
ATOM 1977 C CA . HIS A 1 251 ? -0.232 -5.908 9.610 1.00 97.69 251 HIS A CA 1
ATOM 1978 C C . HIS A 1 251 ? -1.317 -5.422 10.583 1.00 97.69 251 HIS A C 1
ATOM 1980 O O . HIS A 1 251 ? -2.208 -4.668 10.202 1.00 97.69 251 HIS A O 1
ATOM 1986 N N . GLN A 1 252 ? -1.223 -5.774 11.866 1.00 97.62 252 GLN A N 1
ATOM 1987 C CA . GLN A 1 252 ? -2.213 -5.401 12.879 1.00 97.62 252 GLN A CA 1
ATOM 1988 C C . GLN A 1 252 ? -2.401 -3.876 12.992 1.00 97.62 252 GLN A C 1
ATOM 1990 O O . GLN A 1 252 ? -3.523 -3.408 13.146 1.00 97.62 252 GLN A O 1
ATOM 1995 N N . ILE A 1 253 ? -1.323 -3.079 12.904 1.00 98.06 253 ILE A N 1
ATOM 1996 C CA . ILE A 1 253 ? -1.431 -1.606 12.955 1.00 98.06 253 ILE A CA 1
ATOM 1997 C C . ILE A 1 253 ? -2.276 -1.095 11.789 1.00 98.06 253 ILE A C 1
ATOM 1999 O O . ILE A 1 253 ? -3.133 -0.239 12.000 1.00 98.06 253 ILE A O 1
ATOM 2003 N N . HIS A 1 254 ? -2.072 -1.656 10.599 1.00 98.00 254 HIS A N 1
ATOM 2004 C CA . HIS A 1 254 ? -2.783 -1.273 9.389 1.00 98.00 254 HIS A CA 1
ATOM 2005 C C . HIS A 1 254 ? -4.293 -1.444 9.517 1.00 98.00 254 HIS A C 1
ATOM 2007 O O . HIS A 1 254 ? -5.050 -0.498 9.308 1.00 98.00 254 HIS A O 1
ATOM 2013 N N . HIS A 1 255 ? -4.716 -2.612 9.989 1.00 97.56 255 HIS A N 1
ATOM 2014 C CA . HIS A 1 255 ? -6.125 -2.914 10.210 1.00 97.56 255 HIS A CA 1
ATOM 2015 C C . HIS A 1 255 ? -6.688 -2.355 11.511 1.00 97.56 255 HIS A C 1
ATOM 2017 O O . HIS A 1 255 ? -7.886 -2.459 11.737 1.00 97.56 255 HIS A O 1
ATOM 2023 N N . SER A 1 256 ? -5.870 -1.750 12.377 1.00 97.25 256 SER A N 1
ATOM 2024 C CA . SER A 1 256 ? -6.362 -1.243 13.659 1.00 97.25 256 SER A CA 1
ATOM 2025 C C . SER A 1 256 ? -7.238 0.001 13.527 1.00 97.25 256 SER A C 1
ATOM 2027 O O . SER A 1 256 ? -8.024 0.286 14.433 1.00 97.25 256 SER A O 1
ATOM 2029 N N . THR A 1 257 ? -7.118 0.751 12.427 1.00 95.69 257 THR A N 1
ATOM 2030 C CA . THR A 1 257 ? -7.818 2.026 12.271 1.00 95.69 257 THR A CA 1
ATOM 2031 C C . THR A 1 257 ? -9.203 1.878 11.650 1.00 95.69 257 THR A C 1
ATOM 2033 O O . THR A 1 257 ? -9.406 1.191 10.656 1.00 95.69 257 THR A O 1
ATOM 2036 N N . HIS A 1 258 ? -10.178 2.583 12.221 1.00 94.50 258 HIS A N 1
ATOM 2037 C CA . HIS A 1 258 ? -11.536 2.662 11.672 1.00 94.50 258 HIS A CA 1
ATOM 2038 C C . HIS A 1 258 ? -11.670 3.719 10.553 1.00 94.50 258 HIS A C 1
ATOM 2040 O O . HIS A 1 258 ? -12.688 3.797 9.847 1.00 94.50 258 HIS A O 1
ATOM 2046 N N . ARG A 1 259 ? -10.645 4.570 10.400 1.00 93.69 259 ARG A N 1
ATOM 2047 C CA . ARG A 1 259 ? -10.590 5.665 9.426 1.00 93.69 259 ARG A CA 1
ATOM 2048 C C . ARG A 1 259 ? -9.843 5.188 8.185 1.00 93.69 259 ARG A C 1
ATOM 2050 O O . ARG A 1 259 ? -8.634 4.988 8.224 1.00 93.69 259 ARG A O 1
ATOM 2057 N N . LEU A 1 260 ? -10.575 5.030 7.085 1.00 95.88 260 LEU A N 1
ATOM 2058 C CA . LEU A 1 260 ? -10.003 4.729 5.773 1.00 95.88 260 LEU A CA 1
ATOM 2059 C C . LEU A 1 260 ? -10.112 5.974 4.900 1.00 95.88 260 LEU A C 1
ATOM 2061 O O . LEU A 1 260 ? -11.218 6.366 4.511 1.00 95.88 260 LEU A O 1
ATOM 2065 N N . GLU A 1 261 ? -8.965 6.601 4.679 1.00 96.75 261 GLU A N 1
ATOM 2066 C CA . GLU A 1 261 ? -8.714 7.728 3.780 1.00 96.75 261 GLU A CA 1
ATOM 2067 C C . GLU A 1 261 ? -7.333 7.530 3.133 1.00 96.75 261 GLU A C 1
ATOM 2069 O O . GLU A 1 261 ? -6.574 6.681 3.591 1.00 96.75 261 GLU A O 1
ATOM 2074 N N . ALA A 1 262 ? -6.963 8.296 2.101 1.00 97.94 262 ALA A N 1
ATOM 2075 C CA . ALA A 1 262 ? -5.712 8.088 1.356 1.00 97.94 262 ALA A CA 1
ATOM 2076 C C . ALA A 1 262 ? -4.473 7.971 2.267 1.00 97.94 262 ALA A C 1
ATOM 2078 O O . ALA A 1 262 ? -3.560 7.194 2.007 1.00 97.94 262 ALA A O 1
ATOM 2079 N N . ALA A 1 263 ? -4.450 8.726 3.373 1.00 97.31 263 ALA A N 1
ATOM 2080 C CA . ALA A 1 263 ? -3.364 8.692 4.348 1.00 97.31 263 ALA A CA 1
ATOM 2081 C C . ALA A 1 263 ? -3.224 7.340 5.074 1.00 97.31 263 ALA A C 1
ATOM 2083 O O . ALA A 1 263 ? -2.138 7.035 5.561 1.00 97.31 263 ALA A O 1
ATOM 2084 N N . THR A 1 264 ? -4.277 6.523 5.139 1.00 97.75 264 THR A N 1
ATOM 2085 C CA . THR A 1 264 ? -4.264 5.199 5.777 1.00 97.75 264 THR A CA 1
ATOM 2086 C C . THR A 1 264 ? -3.249 4.248 5.137 1.00 97.75 264 THR A C 1
ATOM 2088 O O . THR A 1 264 ? -2.700 3.412 5.851 1.00 97.75 264 THR A O 1
ATOM 2091 N N . ALA A 1 265 ? -2.884 4.453 3.865 1.00 97.69 265 ALA A N 1
ATOM 2092 C CA . ALA A 1 265 ? -1.765 3.763 3.212 1.00 97.69 265 ALA A CA 1
ATOM 2093 C C . ALA A 1 265 ? -0.445 3.866 4.013 1.00 97.69 265 ALA A C 1
ATOM 2095 O O . ALA A 1 265 ? 0.388 2.964 4.013 1.00 97.69 265 ALA A O 1
ATOM 2096 N N . PHE A 1 266 ? -0.264 4.951 4.774 1.00 97.94 266 PHE A N 1
ATOM 2097 C CA . PHE A 1 266 ? 0.913 5.176 5.617 1.00 97.94 266 PHE A CA 1
ATOM 2098 C C . PHE A 1 266 ? 0.734 4.734 7.077 1.00 97.94 266 PHE A C 1
ATOM 2100 O O . PHE A 1 266 ? 1.665 4.832 7.880 1.00 97.94 266 PHE A O 1
ATOM 2107 N N . TYR A 1 267 ? -0.456 4.269 7.455 1.00 98.06 267 TYR A N 1
ATOM 2108 C CA . TYR A 1 267 ? -0.762 3.838 8.812 1.00 98.06 267 TYR A CA 1
ATOM 2109 C C . TYR A 1 267 ? -0.389 2.365 8.996 1.00 98.06 267 TYR A C 1
ATOM 2111 O O . TYR A 1 267 ? -1.254 1.516 9.132 1.00 98.06 267 TYR A O 1
ATOM 2119 N N . ALA A 1 268 ? 0.902 2.038 8.970 1.00 98.06 268 ALA A N 1
ATOM 2120 C CA . ALA A 1 268 ? 1.372 0.653 9.036 1.00 98.06 268 ALA A CA 1
ATOM 2121 C C . ALA A 1 268 ? 2.567 0.488 9.984 1.00 98.06 268 ALA A C 1
ATOM 2123 O O . ALA A 1 268 ? 3.196 1.460 10.412 1.00 98.06 268 ALA A O 1
ATOM 2124 N N . HIS A 1 269 ? 2.883 -0.759 10.337 1.00 98.44 269 HIS A N 1
ATOM 2125 C CA . HIS A 1 269 ? 4.078 -1.062 11.122 1.00 98.44 269 HIS A CA 1
ATOM 2126 C C . HIS A 1 269 ? 5.350 -0.815 10.280 1.00 98.44 269 HIS A C 1
ATOM 2128 O O . HIS A 1 269 ? 5.345 -1.109 9.088 1.00 98.44 269 HIS A O 1
ATOM 2134 N N . PRO A 1 270 ? 6.485 -0.365 10.850 1.00 98.31 270 PRO A N 1
ATOM 2135 C CA . PRO A 1 270 ? 7.756 -0.262 10.117 1.00 98.31 270 PRO A CA 1
ATOM 2136 C C . PRO A 1 270 ? 8.145 -1.535 9.345 1.00 98.31 270 PRO A C 1
ATOM 2138 O O . PRO A 1 270 ? 8.609 -1.467 8.211 1.00 98.31 270 PRO A O 1
ATOM 2141 N N . ASN A 1 271 ? 7.886 -2.706 9.928 1.00 98.44 271 ASN A N 1
ATOM 2142 C CA . ASN A 1 271 ? 8.092 -4.001 9.271 1.00 98.44 271 ASN A CA 1
ATOM 2143 C C . ASN A 1 271 ? 7.238 -4.186 8.005 1.00 98.44 271 ASN A C 1
ATOM 2145 O O . ASN A 1 271 ? 7.707 -4.830 7.072 1.00 98.44 271 ASN A O 1
ATOM 2149 N N . ASP A 1 272 ? 6.019 -3.635 7.951 1.00 97.88 272 ASP A N 1
ATOM 2150 C CA . ASP A 1 272 ? 5.173 -3.679 6.748 1.00 97.88 272 ASP A CA 1
ATOM 2151 C C . ASP A 1 272 ? 5.857 -2.940 5.591 1.00 97.88 272 ASP A C 1
ATOM 2153 O O . ASP A 1 272 ? 5.969 -3.479 4.488 1.00 97.88 272 ASP A O 1
ATOM 2157 N N . PHE A 1 273 ? 6.412 -1.754 5.867 1.00 97.94 273 PHE A N 1
ATOM 2158 C CA . PHE A 1 273 ? 7.197 -0.999 4.890 1.00 97.94 273 PHE A CA 1
ATOM 2159 C C . PHE A 1 273 ? 8.454 -1.753 4.455 1.00 97.94 273 PHE A C 1
ATOM 2161 O O . PHE A 1 273 ? 8.736 -1.815 3.264 1.00 97.94 273 PHE A O 1
ATOM 2168 N N . ILE A 1 274 ? 9.186 -2.366 5.393 1.00 97.88 274 ILE A N 1
ATOM 2169 C CA . ILE A 1 274 ? 10.383 -3.160 5.073 1.00 97.88 274 ILE A CA 1
ATOM 2170 C C . ILE A 1 274 ? 10.020 -4.340 4.164 1.00 97.88 274 ILE A C 1
ATOM 2172 O O . ILE A 1 274 ? 10.656 -4.528 3.130 1.00 97.88 274 ILE A O 1
ATOM 2176 N N . GLY A 1 275 ? 8.987 -5.112 4.515 1.00 97.81 275 GLY A N 1
ATOM 2177 C CA . GLY A 1 275 ? 8.537 -6.259 3.724 1.00 97.81 275 GLY A CA 1
ATOM 2178 C C . GLY A 1 275 ? 8.126 -5.856 2.308 1.00 97.81 275 GLY A C 1
ATOM 2179 O O . GLY A 1 275 ? 8.609 -6.434 1.335 1.00 97.81 275 GLY A O 1
ATOM 2180 N N . ASN A 1 276 ? 7.312 -4.805 2.179 1.00 97.56 276 ASN A N 1
ATOM 2181 C CA . ASN A 1 276 ? 6.897 -4.286 0.877 1.00 97.56 276 ASN A CA 1
ATOM 2182 C C . ASN A 1 276 ? 8.085 -3.730 0.069 1.00 97.56 276 ASN A C 1
ATOM 2184 O O . ASN A 1 276 ? 8.198 -4.019 -1.121 1.00 97.56 276 ASN A O 1
ATOM 2188 N N . ALA A 1 277 ? 9.006 -2.993 0.697 1.00 96.25 277 ALA A N 1
ATOM 2189 C CA . ALA A 1 277 ? 10.195 -2.455 0.034 1.00 96.25 277 ALA A CA 1
ATOM 2190 C C . ALA A 1 277 ? 11.126 -3.563 -0.482 1.00 96.25 277 ALA A C 1
ATOM 2192 O O . ALA A 1 277 ? 11.680 -3.433 -1.575 1.00 96.25 277 ALA A O 1
ATOM 2193 N N . LEU A 1 278 ? 11.270 -4.664 0.264 1.00 96.12 278 LEU A N 1
ATOM 2194 C CA . LEU A 1 278 ? 12.031 -5.838 -0.168 1.00 96.12 278 LEU A CA 1
ATOM 2195 C C . LEU A 1 278 ? 11.376 -6.536 -1.363 1.00 96.12 278 LEU A C 1
ATOM 2197 O O . LEU A 1 278 ? 12.087 -6.925 -2.285 1.00 96.12 278 LEU A O 1
ATOM 2201 N N . ILE A 1 279 ? 10.044 -6.653 -1.393 1.00 97.31 279 ILE A N 1
ATOM 2202 C CA . ILE A 1 279 ? 9.324 -7.214 -2.549 1.00 97.31 279 ILE A CA 1
ATOM 2203 C C . ILE A 1 279 ? 9.503 -6.313 -3.775 1.00 97.31 279 ILE A C 1
ATOM 2205 O O . ILE A 1 279 ? 9.903 -6.795 -4.833 1.00 97.31 279 ILE A O 1
ATOM 2209 N N . VAL A 1 280 ? 9.263 -5.005 -3.635 1.00 96.44 280 VAL A N 1
ATOM 2210 C CA . VAL A 1 280 ? 9.419 -4.033 -4.731 1.00 96.44 280 VAL A CA 1
ATOM 2211 C C . VAL A 1 280 ? 10.847 -4.048 -5.275 1.00 96.44 280 VAL A C 1
ATOM 2213 O O . VAL A 1 280 ? 11.038 -4.134 -6.489 1.00 96.44 280 VAL A O 1
ATOM 2216 N N . SER A 1 281 ? 11.849 -4.017 -4.395 1.00 93.56 281 SER A N 1
ATOM 2217 C CA . SER A 1 281 ? 13.264 -4.010 -4.785 1.00 93.56 281 SER A CA 1
ATOM 2218 C C . SER A 1 281 ? 13.696 -5.353 -5.377 1.00 93.56 281 SER A C 1
ATOM 2220 O O . SER A 1 281 ? 14.351 -5.386 -6.414 1.00 93.56 281 SER A O 1
ATOM 2222 N N . GLY A 1 282 ? 13.287 -6.469 -4.772 1.00 92.81 282 GLY A N 1
ATOM 2223 C CA . GLY A 1 282 ? 13.603 -7.811 -5.254 1.00 92.81 282 GLY A CA 1
ATOM 2224 C C . GLY A 1 282 ? 13.008 -8.094 -6.632 1.00 92.81 282 GLY A C 1
ATOM 2225 O O . GLY A 1 282 ? 13.691 -8.650 -7.490 1.00 92.81 282 GLY A O 1
ATOM 2226 N N . VAL A 1 283 ? 11.773 -7.653 -6.885 1.00 93.69 283 VAL A N 1
ATOM 2227 C CA . VAL A 1 283 ? 11.151 -7.761 -8.212 1.00 93.69 283 VAL A CA 1
ATOM 2228 C C . VAL A 1 283 ? 11.831 -6.823 -9.209 1.00 93.69 283 VAL A C 1
ATOM 2230 O O . VAL A 1 283 ? 12.230 -7.271 -10.279 1.00 93.69 283 VAL A O 1
ATOM 2233 N N . SER A 1 284 ? 12.005 -5.545 -8.867 1.00 92.12 284 SER A N 1
ATOM 2234 C CA . SER A 1 284 ? 12.546 -4.554 -9.809 1.00 92.12 284 SER A CA 1
ATOM 2235 C C . SER A 1 284 ? 13.996 -4.861 -10.185 1.00 92.12 284 SER A C 1
ATOM 2237 O O . SER A 1 284 ? 14.312 -5.021 -11.361 1.00 92.12 284 SER A O 1
ATOM 2239 N N . TYR A 1 285 ? 14.877 -4.993 -9.193 1.00 88.50 285 TYR A N 1
ATOM 2240 C CA . TYR A 1 285 ? 16.309 -5.184 -9.424 1.00 88.50 285 TYR A CA 1
ATOM 2241 C C . TYR A 1 285 ? 16.661 -6.655 -9.668 1.00 88.50 285 TYR A C 1
ATOM 2243 O O . TYR A 1 285 ? 17.390 -6.969 -10.604 1.00 88.50 285 TYR A O 1
ATOM 2251 N N . GLY A 1 286 ? 16.131 -7.570 -8.851 1.00 87.38 286 GLY A N 1
ATOM 2252 C CA . GLY A 1 286 ? 16.499 -8.987 -8.904 1.00 87.38 286 GLY A CA 1
ATOM 2253 C C . GLY A 1 286 ? 15.832 -9.750 -10.049 1.00 87.38 286 GLY A C 1
ATOM 2254 O O . GLY A 1 286 ? 16.511 -10.407 -10.837 1.00 87.38 286 GLY A O 1
ATOM 2255 N N . LEU A 1 287 ? 14.501 -9.671 -10.153 1.00 88.94 287 LEU A N 1
ATOM 2256 C CA . LEU A 1 287 ? 13.748 -10.420 -11.164 1.00 88.94 287 LEU A CA 1
ATOM 2257 C C . LEU A 1 287 ? 13.818 -9.754 -12.543 1.00 88.94 287 LEU A C 1
ATOM 2259 O O . LEU A 1 287 ? 14.144 -10.419 -13.523 1.00 88.94 287 LEU A O 1
ATOM 2263 N N . LEU A 1 288 ? 13.516 -8.456 -12.616 1.00 88.88 288 LEU A N 1
ATOM 2264 C CA . LEU A 1 288 ? 13.360 -7.730 -13.880 1.00 88.88 288 LEU A CA 1
ATOM 2265 C C . LEU A 1 288 ? 14.652 -7.064 -14.374 1.00 88.88 288 LEU A C 1
ATOM 2267 O O . LEU A 1 288 ? 14.720 -6.665 -15.534 1.00 88.88 288 LEU A O 1
ATOM 2271 N N . GLY A 1 289 ? 15.676 -6.944 -13.522 1.00 85.69 289 GLY A N 1
ATOM 2272 C CA . GLY A 1 289 ? 16.959 -6.339 -13.895 1.00 85.69 289 GLY A CA 1
ATOM 2273 C C . GLY A 1 289 ? 16.895 -4.832 -14.159 1.00 85.69 289 GLY A C 1
ATOM 2274 O O . GLY A 1 289 ? 17.774 -4.289 -14.838 1.00 85.69 289 GLY A O 1
ATOM 2275 N N . TYR A 1 290 ? 15.866 -4.154 -13.645 1.00 87.69 290 TYR A N 1
ATOM 2276 C CA . TYR A 1 290 ? 15.652 -2.724 -13.847 1.00 87.69 290 TYR A CA 1
ATOM 2277 C C . TYR A 1 290 ? 16.784 -1.885 -13.256 1.00 87.69 290 TYR A C 1
ATOM 2279 O O . TYR A 1 290 ? 17.406 -2.242 -12.256 1.00 87.69 290 TYR A O 1
ATOM 2287 N N . GLY A 1 291 ? 17.058 -0.753 -13.905 1.00 84.81 291 GLY A N 1
ATOM 2288 C CA . GLY A 1 291 ? 17.865 0.313 -13.320 1.00 84.81 291 GLY A CA 1
ATOM 2289 C C . GLY A 1 291 ? 17.063 1.138 -12.310 1.00 84.81 291 GLY A C 1
ATOM 2290 O O . GLY A 1 291 ? 15.842 0.992 -12.193 1.00 84.81 291 GLY A O 1
ATOM 2291 N N . LEU A 1 292 ? 17.756 2.044 -11.617 1.00 86.62 292 LEU A N 1
ATOM 2292 C CA . LEU A 1 292 ? 17.182 2.919 -10.592 1.00 86.62 292 LEU A CA 1
ATOM 2293 C C . LEU A 1 292 ? 15.929 3.672 -11.068 1.00 86.62 292 LEU A C 1
ATOM 2295 O O . LEU A 1 292 ? 14.952 3.763 -10.327 1.00 86.62 292 LEU A O 1
ATOM 2299 N N . ASP A 1 293 ? 15.927 4.176 -12.303 1.00 89.12 293 ASP A N 1
ATOM 2300 C CA . ASP A 1 293 ? 14.822 4.983 -12.828 1.00 89.12 293 ASP A CA 1
ATOM 2301 C C . ASP A 1 293 ? 13.543 4.153 -13.041 1.00 89.12 293 ASP A C 1
ATOM 2303 O O . ASP A 1 293 ? 12.475 4.515 -12.539 1.00 89.12 293 ASP A O 1
ATOM 2307 N N . ALA A 1 294 ? 13.633 2.992 -13.698 1.00 91.00 294 ALA A N 1
ATOM 2308 C CA . ALA A 1 294 ? 12.500 2.076 -13.872 1.00 91.00 294 ALA A CA 1
ATOM 2309 C C . ALA A 1 294 ? 12.009 1.476 -12.535 1.00 91.00 294 ALA A C 1
ATOM 2311 O O . ALA A 1 294 ? 10.802 1.303 -12.325 1.00 91.00 294 ALA A O 1
ATOM 2312 N N . ALA A 1 295 ? 12.914 1.220 -11.584 1.00 92.19 295 ALA A N 1
ATOM 2313 C CA . ALA A 1 295 ? 12.546 0.816 -10.226 1.00 92.19 295 ALA A CA 1
ATOM 2314 C C . ALA A 1 295 ? 11.816 1.943 -9.467 1.00 92.19 295 ALA A C 1
ATOM 2316 O O . ALA A 1 295 ? 10.811 1.693 -8.797 1.00 92.19 295 ALA A O 1
ATOM 2317 N N . ALA A 1 296 ? 12.245 3.199 -9.622 1.00 93.19 296 ALA A N 1
ATOM 2318 C CA . ALA A 1 296 ? 11.557 4.351 -9.043 1.00 93.19 296 ALA A CA 1
ATOM 2319 C C . ALA A 1 296 ? 10.152 4.543 -9.638 1.00 93.19 296 ALA A C 1
ATOM 2321 O O . ALA A 1 296 ? 9.214 4.870 -8.909 1.00 93.19 296 ALA A O 1
ATOM 2322 N N . TRP A 1 297 ? 9.974 4.286 -10.937 1.00 96.44 297 TRP A N 1
ATOM 2323 C CA . TRP A 1 297 ? 8.648 4.244 -11.558 1.00 96.44 297 TRP A CA 1
ATOM 2324 C C . TRP A 1 297 ? 7.797 3.071 -11.063 1.00 96.44 297 TRP A C 1
ATOM 2326 O O . TRP A 1 297 ? 6.594 3.238 -10.871 1.00 96.44 297 TRP A O 1
ATOM 2336 N N . THR A 1 298 ? 8.396 1.908 -10.792 1.00 97.25 298 THR A N 1
ATOM 2337 C CA . THR A 1 298 ? 7.691 0.782 -10.152 1.00 97.25 298 THR A CA 1
ATOM 2338 C C . THR A 1 298 ? 7.135 1.201 -8.791 1.00 97.25 298 THR A C 1
ATOM 2340 O O . THR A 1 298 ? 5.943 1.038 -8.530 1.00 97.25 298 THR A O 1
ATOM 2343 N N . ALA A 1 299 ? 7.972 1.814 -7.949 1.00 96.44 299 ALA A N 1
ATOM 2344 C CA . ALA A 1 299 ? 7.560 2.328 -6.645 1.00 96.44 299 ALA A CA 1
ATOM 2345 C C . ALA A 1 299 ? 6.481 3.423 -6.754 1.00 96.44 299 ALA A C 1
ATOM 2347 O O . ALA A 1 299 ? 5.552 3.441 -5.949 1.00 96.44 299 ALA A O 1
ATOM 2348 N N . PHE A 1 300 ? 6.560 4.297 -7.765 1.00 97.69 300 PHE A N 1
ATOM 2349 C CA . PHE A 1 300 ? 5.522 5.293 -8.056 1.00 97.69 300 PHE A CA 1
ATOM 2350 C C . PHE A 1 300 ? 4.161 4.647 -8.320 1.00 97.69 300 PHE A C 1
ATOM 2352 O O . PHE A 1 300 ? 3.181 5.018 -7.680 1.00 97.69 300 PHE A O 1
ATOM 2359 N N . TRP A 1 301 ? 4.090 3.667 -9.224 1.00 98.50 301 TRP A N 1
ATOM 2360 C CA . TRP A 1 301 ? 2.828 2.998 -9.544 1.00 98.50 301 TRP A CA 1
ATOM 2361 C C . TRP A 1 301 ? 2.259 2.242 -8.343 1.00 98.50 301 TRP A C 1
ATOM 2363 O O . TRP A 1 301 ? 1.067 2.367 -8.069 1.00 98.50 301 TRP A O 1
ATOM 2373 N N . VAL A 1 302 ? 3.107 1.533 -7.587 1.00 98.38 302 VAL A N 1
ATOM 2374 C CA . VAL A 1 302 ? 2.707 0.893 -6.322 1.00 98.38 302 VAL A CA 1
ATOM 2375 C C . VAL A 1 302 ? 2.099 1.926 -5.373 1.00 98.38 302 VAL A C 1
ATOM 2377 O O . VAL A 1 302 ? 0.973 1.739 -4.925 1.00 98.38 302 VAL A O 1
ATOM 2380 N N . GLY A 1 303 ? 2.792 3.043 -5.133 1.00 97.81 303 GLY A N 1
ATOM 2381 C CA . GLY A 1 303 ? 2.317 4.096 -4.235 1.00 97.81 303 GLY A CA 1
ATOM 2382 C C . GLY A 1 303 ? 1.017 4.756 -4.702 1.00 97.81 303 GLY A C 1
ATOM 2383 O O . GLY A 1 303 ? 0.136 5.008 -3.889 1.00 97.81 303 GLY A O 1
ATOM 2384 N N . VAL A 1 304 ? 0.854 5.010 -6.004 1.00 98.44 304 VAL A N 1
ATOM 2385 C CA . VAL A 1 304 ? -0.382 5.590 -6.559 1.00 98.44 304 VAL A CA 1
ATOM 2386 C C . VAL A 1 304 ? -1.580 4.676 -6.322 1.00 98.44 304 VAL A C 1
ATOM 2388 O O . VAL A 1 304 ? -2.631 5.161 -5.903 1.00 98.44 304 VAL A O 1
ATOM 2391 N N . PHE A 1 305 ? -1.443 3.376 -6.592 1.00 98.38 305 PHE A N 1
ATOM 2392 C CA . PHE A 1 305 ? -2.552 2.439 -6.424 1.00 98.38 305 PHE A CA 1
ATOM 2393 C C . PHE A 1 305 ? -2.842 2.122 -4.954 1.00 98.38 305 PHE A C 1
ATOM 2395 O O . PHE A 1 305 ? -4.014 2.016 -4.606 1.00 98.38 305 PHE A O 1
ATOM 2402 N N . ASP A 1 306 ? -1.816 2.084 -4.101 1.00 97.94 306 ASP A N 1
ATOM 2403 C CA . ASP A 1 306 ? -1.958 1.959 -2.645 1.00 97.94 306 ASP A CA 1
ATOM 2404 C C . ASP A 1 306 ? -2.695 3.176 -2.053 1.00 97.94 306 ASP A C 1
ATOM 2406 O O . ASP A 1 306 ? -3.692 3.040 -1.349 1.00 97.94 306 ASP A O 1
ATOM 2410 N N . LEU A 1 307 ? -2.320 4.400 -2.439 1.00 98.50 307 LEU A N 1
ATOM 2411 C CA . LEU A 1 307 ? -3.063 5.609 -2.057 1.00 98.50 307 LEU A CA 1
ATOM 2412 C C . LEU A 1 307 ? -4.510 5.590 -2.572 1.00 98.50 307 LEU A C 1
ATOM 2414 O O . LEU A 1 307 ? -5.428 5.994 -1.858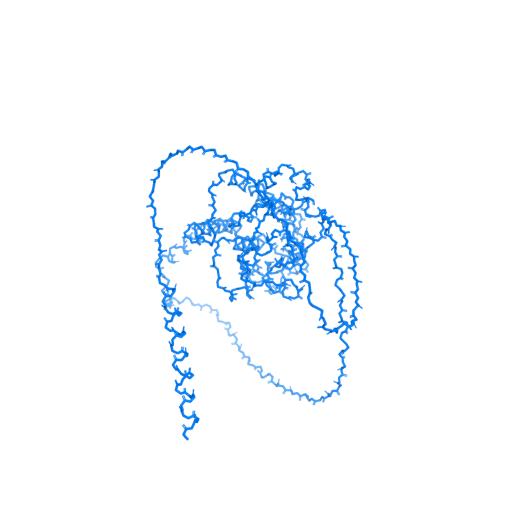 1.00 98.50 307 LEU A O 1
ATOM 2418 N N . TRP A 1 308 ? -4.712 5.154 -3.820 1.00 98.44 308 TRP A N 1
ATOM 2419 C CA . TRP A 1 308 ? -6.023 5.108 -4.465 1.00 98.44 308 TRP A CA 1
ATOM 2420 C C . TRP A 1 308 ? -6.996 4.173 -3.736 1.00 98.44 308 TRP A C 1
ATOM 2422 O O . TRP A 1 308 ? -8.128 4.570 -3.444 1.00 98.44 308 TRP A O 1
ATOM 2432 N N . GLU A 1 309 ? -6.579 2.942 -3.437 1.00 97.81 309 GLU A N 1
ATOM 2433 C CA . GLU A 1 309 ? -7.460 1.941 -2.830 1.00 97.81 309 GLU A CA 1
ATOM 2434 C C . GLU A 1 309 ? -7.839 2.275 -1.386 1.00 97.81 309 GLU A C 1
ATOM 2436 O O . GLU A 1 309 ? -8.915 1.900 -0.933 1.00 97.81 309 GLU A O 1
ATOM 2441 N N . HIS A 1 310 ? -7.029 3.066 -0.687 1.00 98.19 310 HIS A N 1
ATOM 2442 C CA . HIS A 1 310 ? -7.363 3.553 0.649 1.00 98.19 310 HIS A CA 1
ATOM 2443 C C . HIS A 1 310 ? -8.329 4.736 0.647 1.00 98.19 310 HIS A C 1
ATOM 2445 O O . HIS A 1 310 ? -8.765 5.169 1.718 1.00 98.19 310 HIS A O 1
ATOM 2451 N N . THR A 1 311 ? -8.671 5.287 -0.524 1.00 98.31 311 THR A N 1
ATOM 2452 C CA . THR A 1 311 ? -9.370 6.564 -0.525 1.00 98.31 311 THR A CA 1
ATOM 2453 C C . THR A 1 311 ? -10.767 6.532 0.102 1.00 98.31 311 THR A C 1
ATOM 2455 O O . THR A 1 311 ? -11.532 5.576 0.017 1.00 98.31 311 THR A O 1
ATOM 2458 N N . ASN A 1 312 ? -11.187 7.641 0.694 1.00 97.69 312 ASN A N 1
ATOM 2459 C CA . ASN A 1 312 ? -12.548 7.834 1.180 1.00 97.69 312 ASN A CA 1
ATOM 2460 C C . ASN A 1 312 ? -13.472 8.366 0.071 1.00 97.69 312 ASN A C 1
ATOM 2462 O O . ASN A 1 312 ? -14.246 9.297 0.292 1.00 97.69 312 ASN A O 1
ATOM 2466 N N . LEU A 1 313 ? -13.380 7.813 -1.138 1.00 97.12 313 LEU A N 1
ATOM 2467 C CA . LEU A 1 313 ? -14.158 8.246 -2.300 1.00 97.12 313 LEU A CA 1
ATOM 2468 C C . LEU A 1 313 ? -15.198 7.198 -2.693 1.00 97.12 313 LEU A C 1
ATOM 2470 O O . LEU A 1 313 ? -15.002 5.999 -2.512 1.00 97.12 313 LEU A O 1
ATOM 2474 N N . ARG A 1 314 ? -16.326 7.661 -3.244 1.00 96.25 314 ARG A N 1
ATOM 2475 C CA . ARG A 1 314 ? -17.299 6.781 -3.907 1.00 96.25 314 ARG A CA 1
ATOM 2476 C C . ARG A 1 314 ? -16.884 6.562 -5.351 1.00 96.25 314 ARG A C 1
ATOM 2478 O O . ARG A 1 314 ? -16.649 7.527 -6.077 1.00 96.25 314 ARG A O 1
ATOM 2485 N N . THR A 1 315 ? -16.866 5.308 -5.780 1.00 97.00 315 THR A N 1
ATOM 2486 C CA . THR A 1 315 ? -16.462 4.911 -7.129 1.00 97.00 315 THR A CA 1
ATOM 2487 C C . THR A 1 315 ? -17.533 4.052 -7.804 1.00 97.00 315 THR A C 1
ATOM 2489 O O . THR A 1 315 ? -18.279 3.328 -7.135 1.00 97.00 315 THR A O 1
ATOM 2492 N N . PRO A 1 316 ? -17.662 4.111 -9.141 1.00 96.56 316 PRO A N 1
ATOM 2493 C CA . PRO A 1 316 ? -18.628 3.284 -9.847 1.00 96.56 316 PRO A CA 1
ATOM 2494 C C . PRO A 1 316 ? -18.226 1.804 -9.791 1.00 96.56 316 PRO A C 1
ATOM 2496 O O . PRO A 1 316 ? -17.062 1.449 -9.956 1.00 96.56 316 PRO A O 1
ATOM 2499 N N . ARG A 1 317 ? -19.208 0.913 -9.613 1.00 96.62 317 ARG A N 1
ATOM 2500 C CA . ARG A 1 317 ? -18.962 -0.521 -9.377 1.00 96.62 317 ARG A CA 1
ATOM 2501 C C . ARG A 1 317 ? -18.183 -1.222 -10.491 1.00 96.62 317 ARG A C 1
ATOM 2503 O O . ARG A 1 317 ? -17.394 -2.117 -10.194 1.00 96.62 317 ARG A O 1
ATOM 2510 N N . TRP A 1 318 ? -18.377 -0.808 -11.746 1.00 97.25 318 TRP A N 1
ATOM 2511 C CA . TRP A 1 318 ? -17.674 -1.385 -12.897 1.00 97.25 318 TRP A CA 1
ATOM 2512 C C . TRP A 1 318 ? -16.151 -1.208 -12.806 1.00 97.25 318 TRP A C 1
ATOM 2514 O O . TRP A 1 318 ? -15.408 -2.026 -13.338 1.00 97.25 318 TRP A O 1
ATOM 2524 N N . LEU A 1 319 ? -15.677 -0.186 -12.089 1.00 97.75 319 LEU A N 1
ATOM 2525 C CA . LEU A 1 319 ? -14.249 0.070 -11.924 1.00 97.75 319 LEU A CA 1
ATOM 2526 C C . LEU A 1 319 ? -13.542 -1.074 -11.180 1.00 97.75 319 LEU A C 1
ATOM 2528 O O . LEU A 1 319 ? -12.386 -1.374 -11.465 1.00 97.75 319 LEU A O 1
ATOM 2532 N N . GLY A 1 320 ? -14.274 -1.771 -10.304 1.00 97.62 320 GLY A N 1
ATOM 2533 C CA . GLY A 1 320 ? -13.781 -2.890 -9.497 1.00 97.62 320 GLY A CA 1
ATOM 2534 C C . GLY A 1 320 ? -13.445 -4.151 -10.286 1.00 97.62 320 GLY A C 1
ATOM 2535 O O . GLY A 1 320 ? -12.974 -5.118 -9.699 1.00 97.62 320 GLY A O 1
ATOM 2536 N N . TYR A 1 321 ? -13.706 -4.184 -11.594 1.00 97.62 321 TYR A N 1
ATOM 2537 C CA . TYR A 1 321 ? -13.221 -5.254 -12.471 1.00 97.62 321 TYR A CA 1
ATOM 2538 C C . TYR A 1 321 ? -11.810 -4.977 -13.012 1.00 97.62 321 TYR A C 1
ATOM 2540 O O . TYR A 1 321 ? -11.185 -5.887 -13.543 1.00 97.62 321 TYR A O 1
ATOM 2548 N N . VAL A 1 322 ? -11.314 -3.740 -12.885 1.00 96.06 322 VAL A N 1
ATOM 2549 C CA . VAL A 1 322 ? -10.047 -3.292 -13.485 1.00 96.06 322 VAL A CA 1
ATOM 2550 C C . VAL A 1 322 ? -9.042 -2.858 -12.421 1.00 96.06 322 VAL A C 1
ATOM 2552 O O . VAL A 1 322 ? -7.885 -3.260 -12.476 1.00 96.06 322 VAL A O 1
ATOM 2555 N N . VAL A 1 323 ? -9.476 -2.069 -11.435 1.00 96.94 323 VAL A N 1
ATOM 2556 C CA . VAL A 1 323 ? -8.637 -1.590 -10.323 1.00 96.94 323 VAL A CA 1
ATOM 2557 C C . VAL A 1 323 ? -9.338 -1.835 -8.993 1.00 96.94 323 VAL A C 1
ATOM 2559 O O . VAL A 1 323 ? -10.565 -1.950 -8.944 1.00 96.94 323 VAL A O 1
ATOM 2562 N N . VAL A 1 324 ? -8.575 -1.900 -7.903 1.00 97.94 324 VAL A N 1
ATOM 2563 C CA . VAL A 1 324 ? -9.152 -2.013 -6.559 1.00 97.94 324 VAL A CA 1
ATOM 2564 C C . VAL A 1 324 ? -9.967 -0.755 -6.278 1.00 97.94 324 VAL A C 1
ATOM 2566 O O . VAL A 1 324 ? -9.479 0.369 -6.392 1.00 97.94 324 VAL A O 1
ATOM 2569 N N . ARG A 1 325 ? -11.251 -0.931 -5.965 1.00 98.00 325 ARG A N 1
ATOM 2570 C CA . ARG A 1 325 ? -12.100 0.181 -5.533 1.00 98.00 325 ARG A CA 1
ATOM 2571 C C . ARG A 1 325 ? -11.855 0.467 -4.055 1.00 98.00 325 ARG A C 1
ATOM 2573 O O . ARG A 1 325 ? -11.692 -0.489 -3.294 1.00 98.00 325 ARG A O 1
ATOM 2580 N N . PRO A 1 326 ? -11.994 1.720 -3.606 1.00 97.81 326 PRO A N 1
ATOM 2581 C CA . PRO A 1 326 ? -11.901 2.003 -2.185 1.00 97.81 326 PRO A CA 1
ATOM 2582 C C . PRO A 1 326 ? -12.977 1.308 -1.347 1.00 97.81 326 PRO A C 1
ATOM 2584 O O . PRO A 1 326 ? -12.749 0.915 -0.208 1.00 97.81 326 PRO A O 1
ATOM 2587 N N . GLU A 1 327 ? -14.148 1.047 -1.929 1.00 97.62 327 GLU A N 1
ATOM 2588 C CA . GLU A 1 327 ? -15.184 0.241 -1.283 1.00 97.62 327 GLU A CA 1
ATOM 2589 C C . GLU A 1 327 ? -14.816 -1.250 -1.181 1.00 97.62 327 GLU A C 1
ATOM 2591 O O . GLU A 1 327 ? -15.206 -1.903 -0.216 1.00 97.62 327 GLU A O 1
ATOM 2596 N N . MET A 1 328 ? -14.041 -1.791 -2.131 1.00 98.06 328 MET A N 1
ATOM 2597 C CA . MET A 1 328 ? -13.528 -3.168 -2.056 1.00 98.06 328 MET A CA 1
ATOM 2598 C C . MET A 1 328 ? -12.472 -3.301 -0.960 1.00 98.06 328 MET A C 1
ATOM 2600 O O . MET A 1 328 ? -12.501 -4.261 -0.189 1.00 98.06 328 MET A O 1
ATOM 2604 N N . HIS A 1 329 ? -11.571 -2.322 -0.868 1.00 97.81 329 HIS A N 1
ATOM 2605 C CA . HIS A 1 329 ? -10.546 -2.290 0.168 1.00 97.81 329 HIS A CA 1
ATOM 2606 C C . HIS A 1 329 ? -11.154 -2.019 1.557 1.00 97.81 329 HIS A C 1
ATOM 2608 O O . HIS A 1 329 ? -10.756 -2.608 2.555 1.00 97.81 329 HIS A O 1
ATOM 2614 N N . ARG A 1 330 ? -12.236 -1.237 1.642 1.00 97.44 330 ARG A N 1
ATOM 2615 C CA . ARG A 1 330 ? -13.019 -1.102 2.880 1.00 97.44 330 ARG A CA 1
ATOM 2616 C C . ARG A 1 330 ? -13.607 -2.428 3.363 1.00 97.44 330 ARG A C 1
ATOM 2618 O O . ARG A 1 330 ? -13.578 -2.697 4.557 1.00 97.44 330 ARG A O 1
ATOM 2625 N N . VAL A 1 331 ? -14.123 -3.248 2.447 1.00 97.50 331 VAL A N 1
ATOM 2626 C CA . VAL A 1 331 ? -14.591 -4.610 2.756 1.00 97.50 331 VAL A CA 1
ATOM 2627 C C . VAL A 1 331 ? -13.446 -5.510 3.230 1.00 97.50 331 VAL A C 1
ATOM 2629 O O . VAL A 1 331 ? -13.653 -6.348 4.097 1.00 97.50 331 VAL A O 1
ATOM 2632 N N . HIS A 1 332 ? -12.237 -5.326 2.705 1.00 97.88 332 HIS A N 1
ATOM 2633 C CA . HIS A 1 332 ? -11.047 -6.022 3.195 1.00 97.88 332 HIS A CA 1
ATOM 2634 C C . HIS A 1 332 ? -10.686 -5.633 4.644 1.00 97.88 332 HIS A C 1
ATOM 2636 O O . HIS A 1 332 ? -10.337 -6.483 5.465 1.00 97.88 332 HIS A O 1
ATOM 2642 N N . HIS A 1 333 ? -10.851 -4.353 4.977 1.00 97.50 333 HIS A N 1
ATOM 2643 C CA . HIS A 1 333 ? -10.696 -3.799 6.326 1.00 97.50 333 HIS A CA 1
ATOM 2644 C C . HIS A 1 333 ? -11.898 -4.035 7.254 1.00 97.50 333 HIS A C 1
ATOM 2646 O O . HIS A 1 333 ? -11.940 -3.462 8.343 1.00 97.50 333 HIS A O 1
ATOM 2652 N N . GLU A 1 334 ? -12.883 -4.840 6.845 1.00 96.44 334 GLU A N 1
ATOM 2653 C CA . GLU A 1 334 ? -14.034 -5.187 7.681 1.00 96.44 334 GLU A CA 1
ATOM 2654 C C . GLU A 1 334 ? -13.565 -5.799 9.002 1.00 96.44 334 GLU A C 1
ATOM 2656 O O . GLU A 1 334 ? -12.733 -6.708 9.033 1.00 96.44 334 GLU A O 1
ATOM 2661 N N . LYS A 1 335 ? -14.106 -5.282 10.103 1.00 93.81 335 LYS A N 1
ATOM 2662 C CA . LYS A 1 335 ? -13.780 -5.756 11.441 1.00 93.81 335 LYS A CA 1
ATOM 2663 C C . LYS A 1 335 ? -14.079 -7.254 11.565 1.00 93.81 335 LYS A C 1
ATOM 2665 O O . LYS A 1 335 ? -15.138 -7.713 11.138 1.00 93.81 335 LYS A O 1
ATOM 2670 N N . ASP A 1 336 ? -13.149 -7.998 12.163 1.00 89.62 336 ASP A N 1
ATOM 2671 C CA . ASP A 1 336 ? -13.240 -9.445 12.404 1.00 89.62 336 ASP A CA 1
ATOM 2672 C C . ASP A 1 336 ? -13.413 -10.291 11.120 1.00 89.62 336 ASP A C 1
ATOM 2674 O O . ASP A 1 336 ? -13.761 -11.475 11.181 1.00 89.62 336 ASP A O 1
ATOM 2678 N N . ARG A 1 337 ? -13.177 -9.714 9.930 1.00 91.88 337 ARG A N 1
ATOM 2679 C CA . ARG A 1 337 ? -13.319 -10.413 8.648 1.00 91.88 337 ARG A CA 1
ATOM 2680 C C . ARG A 1 337 ? -12.275 -9.966 7.628 1.00 91.88 337 ARG A C 1
ATOM 2682 O O . ARG A 1 337 ? -12.487 -9.042 6.853 1.00 91.88 337 ARG A O 1
ATOM 2689 N N . HIS A 1 338 ? -11.217 -10.764 7.505 1.00 90.50 338 HIS A N 1
ATOM 2690 C CA . HIS A 1 338 ? -10.093 -10.468 6.612 1.00 90.50 338 HIS A CA 1
ATOM 2691 C C . HIS A 1 338 ? -9.830 -11.582 5.592 1.00 90.50 338 HIS A C 1
ATOM 2693 O O . HIS A 1 338 ? -8.784 -12.230 5.597 1.00 90.50 338 HIS A O 1
ATOM 2699 N N . ARG A 1 339 ? -10.816 -11.845 4.722 1.00 94.25 339 ARG A N 1
ATOM 2700 C CA . ARG A 1 339 ? -10.815 -13.008 3.806 1.00 94.25 339 ARG A CA 1
ATOM 2701 C C . ARG A 1 339 ? -10.842 -12.694 2.305 1.00 94.25 339 ARG A C 1
ATOM 2703 O O . ARG A 1 339 ? -10.904 -13.613 1.495 1.00 94.25 339 ARG A O 1
ATOM 2710 N N . SER A 1 340 ? -10.872 -11.420 1.928 1.00 96.94 340 SER A N 1
ATOM 2711 C CA . SER A 1 340 ? -11.142 -10.990 0.549 1.00 96.94 340 SER A CA 1
ATOM 2712 C C . SER A 1 340 ? -10.317 -9.774 0.147 1.00 96.94 340 SER A C 1
ATOM 2714 O O . SER A 1 340 ? -9.955 -8.987 1.017 1.00 96.94 340 SER A O 1
ATOM 2716 N N . ASN A 1 341 ? -10.115 -9.589 -1.161 1.00 98.12 341 ASN A N 1
ATOM 2717 C CA . ASN A 1 341 ? -9.454 -8.444 -1.797 1.00 98.12 341 ASN A CA 1
ATOM 2718 C C . ASN A 1 341 ? -8.019 -8.203 -1.292 1.00 98.12 341 ASN A C 1
ATOM 2720 O O . ASN A 1 341 ? -7.723 -7.148 -0.737 1.00 98.12 341 ASN A O 1
ATOM 2724 N N . TYR A 1 342 ? -7.138 -9.194 -1.453 1.00 98.19 342 TYR A N 1
ATOM 2725 C CA . TYR A 1 342 ? -5.730 -9.093 -1.038 1.00 98.19 342 TYR A CA 1
ATOM 2726 C C . TYR A 1 342 ? -4.833 -8.386 -2.063 1.00 98.19 342 TYR A C 1
ATOM 2728 O O . TYR A 1 342 ? -3.687 -8.066 -1.747 1.00 98.19 342 TYR A O 1
ATOM 2736 N N . GLY A 1 343 ? -5.301 -8.165 -3.290 1.00 96.25 343 GLY A N 1
ATOM 2737 C CA . GLY A 1 343 ? -4.526 -7.495 -4.325 1.00 96.25 343 GLY A CA 1
ATOM 2738 C C . GLY A 1 343 ? -5.411 -6.873 -5.398 1.00 96.25 343 GLY A C 1
ATOM 2739 O O . GLY A 1 343 ? -6.554 -6.490 -5.163 1.00 96.25 343 GLY A O 1
ATOM 2740 N N . ILE A 1 344 ? -4.863 -6.742 -6.607 1.00 97.94 344 ILE A N 1
ATOM 2741 C CA . ILE A 1 344 ? -5.637 -6.234 -7.742 1.00 97.94 344 ILE A CA 1
ATOM 2742 C C . ILE A 1 344 ? -6.693 -7.259 -8.198 1.00 97.94 344 ILE A C 1
ATOM 2744 O O . ILE A 1 344 ? -6.460 -8.467 -8.071 1.00 97.94 344 ILE A O 1
ATOM 2748 N N . PRO A 1 345 ? -7.821 -6.814 -8.799 1.00 98.19 345 PRO A N 1
ATOM 2749 C CA . PRO A 1 345 ? -8.961 -7.674 -9.129 1.00 98.19 345 PRO A CA 1
ATOM 2750 C C . PRO A 1 345 ? -8.617 -8.977 -9.856 1.00 98.19 345 PRO A C 1
ATOM 2752 O O . PRO A 1 345 ? -9.214 -10.007 -9.564 1.00 98.19 345 PRO A O 1
ATOM 2755 N N . VAL A 1 346 ? -7.648 -8.954 -10.775 1.00 98.06 346 VAL A N 1
ATOM 2756 C CA . VAL A 1 346 ? -7.243 -10.147 -11.534 1.00 98.06 346 VAL A CA 1
ATOM 2757 C C . VAL A 1 346 ? -6.697 -11.262 -10.636 1.00 98.06 346 VAL A C 1
ATOM 2759 O O . VAL A 1 346 ? -7.061 -12.420 -10.832 1.00 98.06 346 VAL A O 1
ATOM 2762 N N . TRP A 1 347 ? -5.889 -10.940 -9.621 1.00 98.44 347 TRP A N 1
ATOM 2763 C CA . TRP A 1 347 ? -5.340 -11.942 -8.702 1.00 98.44 347 TRP A CA 1
ATOM 2764 C C . TRP A 1 347 ? -6.408 -12.454 -7.749 1.00 98.44 347 TRP A C 1
ATOM 2766 O O . TRP A 1 347 ? -6.542 -13.660 -7.562 1.00 98.44 347 TRP A O 1
ATOM 2776 N N . ASP A 1 348 ? -7.230 -11.555 -7.216 1.00 98.50 348 ASP A N 1
ATOM 2777 C CA . ASP A 1 348 ? -8.335 -11.945 -6.351 1.00 98.50 348 ASP A CA 1
ATOM 2778 C C . ASP A 1 348 ? -9.366 -12.826 -7.068 1.00 98.50 348 ASP A C 1
ATOM 2780 O O . ASP A 1 348 ? -9.892 -13.763 -6.470 1.00 98.50 348 ASP A O 1
ATOM 2784 N N . MET A 1 349 ? -9.651 -12.575 -8.350 1.00 98.38 349 MET A N 1
ATOM 2785 C CA . MET A 1 349 ? -10.525 -13.446 -9.144 1.00 98.38 349 MET A CA 1
ATOM 2786 C C . MET A 1 349 ? -9.871 -14.802 -9.407 1.00 98.38 349 MET A C 1
ATOM 2788 O O . MET A 1 349 ? -10.530 -15.829 -9.261 1.00 98.38 349 MET A O 1
ATOM 2792 N N . LEU A 1 350 ? -8.583 -14.811 -9.766 1.00 98.44 350 LEU A N 1
ATOM 2793 C CA . LEU A 1 350 ? -7.841 -16.036 -10.063 1.00 98.44 350 LEU A CA 1
ATOM 2794 C C . LEU A 1 350 ? -7.739 -16.966 -8.845 1.00 98.44 350 LEU A C 1
ATOM 2796 O O . LEU A 1 350 ? -7.818 -18.183 -8.992 1.00 98.44 350 LEU A O 1
ATOM 2800 N N . PHE A 1 351 ? -7.587 -16.396 -7.650 1.00 98.44 351 PHE A N 1
ATOM 2801 C CA . PHE A 1 351 ? -7.352 -17.138 -6.410 1.00 98.44 351 PHE A CA 1
ATOM 2802 C C . PHE A 1 351 ? -8.559 -17.175 -5.459 1.00 98.44 351 PHE A C 1
ATOM 2804 O O . PHE A 1 351 ? -8.418 -17.586 -4.304 1.00 98.44 351 PHE A O 1
ATOM 2811 N N . GLY A 1 352 ? -9.742 -16.780 -5.943 1.00 98.06 352 GLY A N 1
ATOM 2812 C CA . GLY A 1 352 ? -11.018 -16.973 -5.248 1.00 98.06 352 GLY A CA 1
ATOM 2813 C C . GLY A 1 352 ? -11.268 -16.045 -4.054 1.00 98.06 352 GLY A C 1
ATOM 2814 O O . GLY A 1 352 ? -12.047 -16.392 -3.172 1.00 98.06 352 GLY A O 1
ATOM 2815 N N . THR A 1 353 ? -10.628 -14.877 -4.007 1.00 98.44 353 THR A N 1
ATOM 2816 C CA . THR A 1 353 ? -10.731 -13.901 -2.904 1.00 98.44 353 THR A CA 1
ATOM 2817 C C . THR A 1 353 ? -11.404 -12.586 -3.319 1.00 98.44 353 THR A C 1
ATOM 2819 O O . THR A 1 353 ? -11.477 -11.649 -2.528 1.00 98.44 353 THR A O 1
ATOM 2822 N N . TYR A 1 354 ? -11.943 -12.507 -4.539 1.00 98.50 354 TYR A N 1
ATOM 2823 C CA . TYR A 1 354 ? -12.595 -11.310 -5.080 1.00 98.50 354 TYR A CA 1
ATOM 2824 C C . TYR A 1 354 ? -13.958 -11.011 -4.451 1.00 98.50 354 TYR A C 1
ATOM 2826 O O . TYR A 1 354 ? -14.895 -11.804 -4.547 1.00 98.50 354 TYR A O 1
ATOM 2834 N N . GLU A 1 355 ? -14.115 -9.802 -3.910 1.00 97.94 355 GLU A N 1
ATOM 2835 C CA . GLU A 1 355 ? -15.397 -9.280 -3.447 1.00 97.94 355 GLU A CA 1
ATOM 2836 C C . GLU A 1 355 ? -15.614 -7.816 -3.872 1.00 97.94 355 GLU A C 1
ATOM 2838 O O . GLU A 1 355 ? -15.112 -6.882 -3.254 1.00 97.94 355 GLU A O 1
ATOM 2843 N N . ASN A 1 356 ? -16.462 -7.598 -4.884 1.00 97.56 356 ASN A N 1
ATOM 2844 C CA . ASN A 1 356 ? -16.916 -6.272 -5.333 1.00 97.56 356 ASN A CA 1
ATOM 2845 C C . ASN A 1 356 ? -18.390 -6.032 -4.960 1.00 97.56 356 ASN A C 1
ATOM 2847 O O . ASN A 1 356 ? -19.273 -5.866 -5.818 1.00 97.56 356 ASN A O 1
ATOM 2851 N N . SER A 1 357 ? -18.667 -6.114 -3.656 1.00 93.12 357 SER A N 1
ATOM 2852 C CA . SER A 1 357 ? -19.994 -5.920 -3.065 1.00 93.12 357 SER A CA 1
ATOM 2853 C C . SER A 1 357 ? -20.284 -4.437 -2.777 1.00 93.12 357 SER A C 1
ATOM 2855 O O . SER A 1 357 ? -19.430 -3.567 -2.940 1.00 93.12 357 SER A O 1
ATOM 2857 N N . LEU A 1 358 ? -21.533 -4.130 -2.417 1.00 90.75 358 LEU A N 1
ATOM 2858 C CA . LEU A 1 358 ? -21.967 -2.792 -1.980 1.00 90.75 358 LEU A CA 1
ATOM 2859 C C . LEU A 1 358 ? -22.177 -2.740 -0.459 1.00 90.75 358 LEU A C 1
ATOM 2861 O O . LEU A 1 358 ? -22.955 -1.922 0.025 1.00 90.75 358 LEU A O 1
ATOM 2865 N N . ARG A 1 359 ? -21.560 -3.669 0.283 1.00 93.81 359 ARG A N 1
ATOM 2866 C CA . ARG A 1 359 ? -21.756 -3.769 1.728 1.00 93.81 359 ARG A CA 1
ATOM 2867 C C . ARG A 1 359 ? -21.157 -2.553 2.417 1.00 93.81 359 ARG A C 1
ATOM 2869 O O . ARG A 1 359 ? -20.035 -2.149 2.122 1.00 93.81 359 ARG A O 1
ATOM 2876 N N . ASP A 1 360 ? -21.921 -2.010 3.351 1.00 92.12 360 ASP A N 1
ATOM 2877 C CA . ASP A 1 360 ? -21.448 -0.992 4.271 1.00 92.12 360 ASP A CA 1
ATOM 2878 C C . ASP A 1 360 ? -20.939 -1.711 5.523 1.00 92.12 360 ASP A C 1
ATOM 2880 O O . ASP A 1 360 ? -21.704 -2.420 6.175 1.00 92.12 360 ASP A O 1
ATOM 2884 N N . VAL A 1 361 ? -19.636 -1.616 5.795 1.00 94.88 361 VAL A N 1
ATOM 2885 C CA . VAL A 1 361 ? -18.971 -2.388 6.859 1.00 94.88 361 VAL A CA 1
ATOM 2886 C C . VAL A 1 361 ? -18.294 -1.483 7.878 1.00 94.88 361 VAL A C 1
ATOM 2888 O O . VAL A 1 361 ? -17.783 -0.413 7.528 1.00 94.88 361 VAL A O 1
ATOM 2891 N N . ASP A 1 362 ? -18.269 -1.905 9.133 1.00 94.31 362 ASP A N 1
ATOM 2892 C CA . ASP A 1 362 ? -17.422 -1.273 10.139 1.00 94.31 362 ASP A CA 1
ATOM 2893 C C . ASP A 1 362 ? -15.989 -1.783 9.989 1.00 94.31 362 ASP A C 1
ATOM 2895 O O . ASP A 1 362 ? -15.762 -2.964 9.727 1.00 94.31 362 ASP A O 1
ATOM 2899 N N . CYS A 1 363 ? -15.028 -0.872 10.119 1.00 95.75 363 CYS A N 1
ATOM 2900 C CA . CYS A 1 363 ? -13.606 -1.157 9.965 1.00 95.75 363 CYS A CA 1
ATOM 2901 C C . CYS A 1 363 ? -12.881 -0.885 11.275 1.00 95.75 363 CYS A C 1
ATOM 2903 O O . CYS A 1 363 ? -13.324 -0.047 12.066 1.00 95.75 363 CYS A O 1
ATOM 2905 N N . GLY A 1 364 ? -11.722 -1.507 11.444 1.00 94.56 364 GLY A N 1
ATOM 2906 C CA . GLY A 1 364 ? -10.830 -1.188 12.546 1.00 94.56 364 GLY A CA 1
ATOM 2907 C C . GLY A 1 364 ? -11.209 -1.805 13.884 1.00 94.56 364 GLY A C 1
ATOM 2908 O O . GLY A 1 364 ? -12.268 -2.411 14.068 1.00 94.56 364 GLY A O 1
ATOM 2909 N N . PHE A 1 365 ? -10.324 -1.600 14.855 1.00 94.56 365 PHE A N 1
ATOM 2910 C CA . PHE A 1 365 ? -10.564 -1.987 16.239 1.00 94.56 365 PHE A CA 1
ATOM 2911 C C . PHE A 1 365 ? -11.412 -0.934 16.957 1.00 94.56 365 PHE A C 1
ATOM 2913 O O . PHE A 1 365 ? -11.729 0.133 16.425 1.00 94.56 365 PHE A O 1
ATOM 2920 N N . SER A 1 366 ? -11.762 -1.191 18.221 1.00 91.88 366 SER A N 1
ATOM 2921 C CA . SER A 1 366 ? -12.334 -0.124 19.045 1.00 91.88 366 SER A CA 1
ATOM 2922 C C . SER A 1 366 ? -11.346 1.040 19.192 1.00 91.88 366 SER A C 1
ATOM 2924 O O . SER A 1 366 ? -10.130 0.846 19.235 1.00 91.88 366 SER A O 1
ATOM 2926 N N . ALA A 1 367 ? -11.853 2.261 19.386 1.00 90.00 367 ALA A N 1
ATOM 2927 C CA . ALA A 1 367 ? -11.004 3.443 19.559 1.00 90.00 367 ALA A CA 1
ATOM 2928 C C . ALA A 1 367 ? -9.992 3.307 20.720 1.00 90.00 367 ALA A C 1
ATOM 2930 O O . ALA A 1 367 ? -8.919 3.909 20.696 1.00 90.00 367 ALA A O 1
ATOM 2931 N N . ALA A 1 368 ? -10.317 2.526 21.759 1.00 92.62 368 ALA A N 1
ATOM 2932 C CA . ALA A 1 368 ? -9.389 2.231 22.850 1.00 92.62 368 ALA A CA 1
ATOM 2933 C C . ALA A 1 368 ? -8.246 1.301 22.408 1.00 92.62 368 ALA A C 1
ATOM 2935 O O . ALA A 1 368 ? -7.104 1.536 22.797 1.00 92.62 368 ALA A O 1
ATOM 2936 N N . GLN A 1 369 ? -8.539 0.287 21.590 1.00 94.88 369 GLN A N 1
ATOM 2937 C CA . GLN A 1 369 ? -7.551 -0.649 21.044 1.00 94.88 369 GLN A CA 1
ATOM 2938 C C . GLN A 1 369 ? -6.669 0.011 19.977 1.00 94.88 369 GLN A C 1
ATOM 2940 O O . GLN A 1 369 ? -5.449 -0.097 20.073 1.00 94.88 369 GLN A O 1
ATOM 2945 N N . GLU A 1 370 ? -7.246 0.778 19.043 1.00 94.88 370 GLU A N 1
ATOM 2946 C CA . GLU A 1 370 ? -6.502 1.522 18.009 1.00 94.88 370 GLU A CA 1
ATOM 2947 C C . GLU A 1 370 ? -5.424 2.427 18.637 1.00 94.88 370 GLU A C 1
ATOM 2949 O O . GLU A 1 370 ? -4.286 2.511 18.174 1.00 94.88 370 GLU A O 1
ATOM 2954 N N . ARG A 1 371 ? -5.740 3.067 19.772 1.00 94.81 371 ARG A N 1
ATOM 2955 C CA . ARG A 1 371 ? -4.799 3.938 20.496 1.00 94.81 371 ARG A CA 1
ATOM 2956 C C . ARG A 1 371 ? -3.609 3.199 21.117 1.00 94.81 371 ARG A C 1
ATOM 2958 O O . ARG A 1 371 ? -2.634 3.848 21.496 1.00 94.81 371 ARG A O 1
ATOM 2965 N N . ARG A 1 372 ? -3.617 1.865 21.187 1.00 96.69 372 ARG A N 1
ATOM 2966 C CA . ARG A 1 372 ? -2.520 1.051 21.743 1.00 96.69 372 ARG A CA 1
ATOM 2967 C C . ARG A 1 372 ? -1.375 0.830 20.742 1.00 96.69 372 ARG A C 1
ATOM 2969 O O . ARG A 1 372 ? -0.715 -0.205 20.794 1.00 96.69 372 ARG A O 1
ATOM 2976 N N . VAL A 1 373 ? -1.068 1.814 19.891 1.00 96.56 373 VAL A N 1
ATOM 2977 C CA . VAL A 1 373 ? -0.012 1.733 18.858 1.00 96.56 373 VAL A CA 1
ATOM 2978 C C . VAL A 1 373 ? 1.340 1.308 19.428 1.00 96.56 373 VAL A C 1
ATOM 2980 O O . VAL A 1 373 ? 1.987 0.441 18.860 1.00 96.56 373 VAL A O 1
ATOM 2983 N N . LEU A 1 374 ? 1.745 1.817 20.597 1.00 97.38 374 LEU A N 1
ATOM 2984 C CA . LEU A 1 374 ? 2.999 1.391 21.239 1.00 97.38 374 LEU A CA 1
ATOM 2985 C C . LEU A 1 374 ? 3.007 -0.093 21.644 1.00 97.38 374 LEU A C 1
ATOM 2987 O O . LEU A 1 374 ? 4.067 -0.707 21.696 1.00 97.38 374 LEU A O 1
ATOM 2991 N N . SER A 1 375 ? 1.843 -0.671 21.958 1.00 97.88 375 SER A N 1
ATOM 2992 C CA . SER A 1 375 ? 1.735 -2.113 22.218 1.00 97.88 375 SER A CA 1
ATOM 2993 C C . SER A 1 375 ? 1.876 -2.901 20.918 1.00 97.88 375 SER A C 1
ATOM 2995 O O . SER A 1 375 ? 2.623 -3.875 20.890 1.00 97.88 375 SER A O 1
ATOM 2997 N N . MET A 1 376 ? 1.229 -2.438 19.847 1.00 98.00 376 MET A N 1
ATOM 2998 C CA . MET A 1 376 ? 1.312 -3.064 18.526 1.00 98.00 376 MET A CA 1
ATOM 2999 C C . MET A 1 376 ? 2.726 -2.983 17.930 1.00 98.00 376 MET A C 1
ATOM 3001 O O . MET A 1 376 ? 3.215 -3.971 17.402 1.00 98.00 376 MET A O 1
ATOM 3005 N N . LEU A 1 377 ? 3.435 -1.860 18.110 1.00 97.94 377 LEU A N 1
ATOM 3006 C CA . LEU A 1 377 ? 4.851 -1.702 17.734 1.00 97.94 377 LEU A CA 1
ATOM 3007 C C . LEU A 1 377 ? 5.793 -2.640 18.507 1.00 97.94 377 LEU A C 1
ATOM 3009 O O . LEU A 1 377 ? 6.919 -2.882 18.090 1.00 97.94 377 LEU A O 1
ATOM 3013 N N . ARG A 1 378 ? 5.348 -3.156 19.658 1.00 97.94 378 ARG A N 1
ATOM 3014 C CA . ARG A 1 378 ? 6.043 -4.190 20.441 1.00 97.94 378 ARG A CA 1
ATOM 3015 C C . ARG A 1 378 ? 5.471 -5.585 20.178 1.00 97.94 378 ARG A C 1
ATOM 3017 O O . ARG A 1 378 ? 5.644 -6.472 21.012 1.00 97.94 378 ARG A O 1
ATOM 3024 N N . PHE A 1 379 ? 4.758 -5.756 19.065 1.00 97.31 379 PHE A N 1
ATOM 3025 C CA . PHE A 1 379 ? 4.199 -7.026 18.596 1.00 97.31 379 PHE A CA 1
ATOM 3026 C C . PHE A 1 379 ? 3.162 -7.656 19.533 1.00 97.31 379 PHE A C 1
ATOM 3028 O O . PHE A 1 379 ? 2.887 -8.854 19.454 1.00 97.31 379 PHE A O 1
ATOM 3035 N N . LYS A 1 380 ? 2.581 -6.867 20.447 1.00 96.88 380 LYS A N 1
ATOM 3036 C CA . LYS A 1 380 ? 1.494 -7.348 21.300 1.00 96.88 380 LYS A CA 1
ATOM 3037 C C . LYS A 1 380 ? 0.200 -7.378 20.505 1.00 96.88 380 LYS A C 1
ATOM 3039 O O . LYS A 1 380 ? -0.121 -6.408 19.815 1.00 96.88 380 LYS A O 1
ATOM 3044 N N . ASP A 1 381 ? -0.545 -8.459 20.685 1.00 94.62 381 ASP A N 1
ATOM 3045 C CA . ASP A 1 381 ? -1.925 -8.536 20.228 1.00 94.62 381 ASP A CA 1
ATOM 3046 C C . ASP A 1 381 ? -2.779 -7.528 21.004 1.00 94.62 381 ASP A C 1
ATOM 3048 O O . ASP A 1 381 ? -2.685 -7.427 22.237 1.00 94.62 381 ASP A O 1
ATOM 3052 N N . VAL A 1 382 ? -3.547 -6.721 20.282 1.00 93.06 382 VAL A N 1
ATOM 3053 C CA . VAL A 1 382 ? -4.498 -5.776 20.877 1.00 93.06 382 VAL A CA 1
ATOM 3054 C C . VAL A 1 382 ? -5.936 -6.062 20.471 1.00 93.06 382 VAL A C 1
ATOM 3056 O O . VAL A 1 382 ? -6.826 -5.440 21.059 1.00 93.06 382 VAL A O 1
ATOM 3059 N N . ASP A 1 383 ? -6.152 -6.963 19.515 1.00 81.88 383 ASP A N 1
ATOM 3060 C CA . ASP A 1 383 ? -7.464 -7.282 18.962 1.00 81.88 383 ASP A CA 1
ATOM 3061 C C . ASP A 1 383 ? -8.158 -8.391 19.765 1.00 81.88 383 ASP A C 1
ATOM 3063 O O . ASP A 1 383 ? -9.343 -8.260 20.070 1.00 81.88 383 ASP A O 1
ATOM 3067 N N . GLY A 1 384 ? -7.393 -9.365 20.280 1.00 67.94 384 GLY A N 1
ATOM 3068 C CA . GLY A 1 384 ? -7.876 -10.346 21.263 1.00 67.94 384 GLY A CA 1
ATOM 3069 C C . GLY A 1 384 ? -7.507 -11.775 20.930 1.00 67.94 384 GLY A C 1
ATOM 3070 O O . GLY A 1 384 ? -8.363 -12.459 20.327 1.00 67.94 384 GLY A O 1
#

Foldseek 3Di:
DPVVVVVVVVVVVVVVVVVVVVVPPDDDDDDDDDDDDDDDDDDDDDDDDDDDDDDDDDDDDDDDDDDDDDDDDDPDDDDDDDDDDDDDDDDDDDDDDDDDDDDPPPDDDDDDDDDDDDDDDPPPDPVSVVVVVVVVVPPDQLLVVLVVVLVVLLVVLQVVCVVAFLDDDDDDVVVVVLLVVLLVLLVVLLVVLLVVLLVVLVDQAPDGCPDPLVVDPLLVNLVVLLVVLLLVQLVLLVVCVSDLQSVLQWPVQLQADQDQALSSLSRIASVNSNVSSCSLSCSQCHHHVHHPNSSSSNVSVNSSLSSQLSHSHDDDLVCLCFHRHVVQVVVCQAPPDNQADSGRNVNRVVVVRHDSDPDDGGGHAPPVLSVVVVCSNVSHDSRD

Radius of gyration: 31.29 Å; chains: 1; bounding box: 99×64×86 Å